Protein AF-A0A8T4RKT3-F1 (afdb_monomer)

Foldseek 3Di:
DDDDPDDDPPDPPDFDWDQDPVPRDTHGLVVCVVVVLDWKAFDPVQKWWQQPVVRDTHAQADAPRAAAQDWGKMKGKMFHSLLKWKKKKAWPPDFPPFDGIDIHIDHHPDGTIDIDMDTRGHDHVSRLWDKFKAKAWPCVQFDPQFDGWDFDDTDPDDDKDKWKWFWAQPDQFKTFIFGGPQKAWDDQWGDDPRTIDRVPDRMDGLVVQQPIFMQRPNTTTGSRRHGDGNPDPRGIIMIITDIDGSVPDPPFKDKMKMKIAIFHAPPVRHRPPTDHGMDHSDHHRMDIGIHMHGHDRDPPLFAPQLVVCVVVLVLVSLLVSLCVLLVVLEQALSVLRSLLSNLVSLQVVCVVVVHSCPCLVVNVQSLCCQQVVAHPNDRGDHNDPVRCPDPSSVVSLQVSCVVCVVRPVPRVVVND

Structure (mmCIF, N/CA/C/O backbone):
data_AF-A0A8T4RKT3-F1
#
_entry.id   AF-A0A8T4RKT3-F1
#
loop_
_atom_site.group_PDB
_atom_site.id
_atom_site.type_symbol
_atom_site.label_atom_id
_atom_site.label_alt_id
_atom_site.label_comp_id
_atom_site.label_asym_id
_atom_site.label_entity_id
_atom_site.label_seq_id
_atom_site.pdbx_PDB_ins_code
_atom_site.Cartn_x
_atom_site.Cartn_y
_atom_site.Cartn_z
_atom_site.occupancy
_atom_site.B_iso_or_equiv
_atom_site.auth_seq_id
_atom_site.auth_comp_id
_atom_site.auth_asym_id
_atom_site.auth_atom_id
_atom_site.pdbx_PDB_model_num
ATOM 1 N N . VAL A 1 1 ? 14.939 47.708 -61.935 1.00 40.94 1 VAL A N 1
ATOM 2 C CA . VAL A 1 1 ? 15.406 46.832 -60.836 1.00 40.94 1 VAL A CA 1
ATOM 3 C C . VAL A 1 1 ? 14.719 45.488 -61.010 1.00 40.94 1 VAL A C 1
ATOM 5 O O . VAL A 1 1 ? 13.497 45.455 -61.030 1.00 40.94 1 VAL A O 1
ATOM 8 N N . TYR A 1 2 ? 15.494 44.439 -61.291 1.00 33.19 2 TYR A N 1
ATOM 9 C CA . TYR A 1 2 ? 15.020 43.066 -61.501 1.00 33.19 2 TYR A CA 1
ATOM 10 C C . TYR A 1 2 ? 14.855 42.381 -60.137 1.00 33.19 2 TYR A C 1
ATOM 12 O O . TYR A 1 2 ? 15.809 42.359 -59.365 1.00 33.19 2 TYR A O 1
ATOM 20 N N . TYR A 1 3 ? 13.685 41.807 -59.856 1.00 39.16 3 TYR A N 1
ATOM 21 C CA . TYR A 1 3 ? 13.462 40.946 -58.692 1.00 39.16 3 TYR A CA 1
ATOM 22 C C . TYR A 1 3 ? 13.310 39.505 -59.182 1.00 39.16 3 TYR A C 1
ATOM 24 O O . TYR A 1 3 ? 12.229 39.094 -59.593 1.00 39.16 3 TYR A O 1
ATOM 32 N N . PHE A 1 4 ? 14.405 38.745 -59.183 1.00 39.31 4 PHE A N 1
ATOM 33 C CA . PHE A 1 4 ? 14.316 37.285 -59.208 1.00 39.31 4 PHE A CA 1
ATOM 34 C C . PHE A 1 4 ? 14.128 36.794 -57.765 1.00 39.31 4 PHE A C 1
ATOM 36 O O . PHE A 1 4 ? 14.814 37.302 -56.874 1.00 39.31 4 PHE A O 1
ATOM 43 N N . PRO A 1 5 ? 13.239 35.821 -57.501 1.00 44.34 5 PRO A N 1
ATOM 44 C CA . PRO A 1 5 ? 13.192 35.176 -56.197 1.00 44.34 5 PRO A CA 1
ATOM 45 C C . PRO A 1 5 ? 14.507 34.420 -55.979 1.00 44.34 5 PRO A C 1
ATOM 47 O O . PRO A 1 5 ? 14.931 33.644 -56.839 1.00 44.34 5 PRO A O 1
ATOM 50 N N . LEU A 1 6 ? 15.164 34.669 -54.844 1.00 40.53 6 LEU A N 1
ATOM 51 C CA . LEU A 1 6 ? 16.332 33.907 -54.411 1.00 40.53 6 LEU A CA 1
ATOM 52 C C . LEU A 1 6 ? 15.910 32.438 -54.282 1.00 40.53 6 LEU A C 1
ATOM 54 O O . LEU A 1 6 ? 15.150 32.085 -53.383 1.00 40.53 6 LEU A O 1
ATOM 58 N N . LYS A 1 7 ? 16.355 31.590 -55.213 1.00 43.72 7 LYS A N 1
ATOM 59 C CA . LYS A 1 7 ? 16.267 30.140 -55.042 1.00 43.72 7 LYS A CA 1
ATOM 60 C C . LYS A 1 7 ? 17.325 29.738 -54.028 1.00 43.72 7 LYS A C 1
ATOM 62 O O . LYS A 1 7 ? 18.511 29.963 -54.262 1.00 43.72 7 LYS A O 1
ATOM 67 N N . ASP A 1 8 ? 16.872 29.165 -52.923 1.00 41.34 8 ASP A N 1
ATOM 68 C CA . ASP A 1 8 ? 17.735 28.505 -51.958 1.00 41.34 8 ASP A CA 1
ATOM 69 C C . ASP A 1 8 ? 18.505 27.373 -52.665 1.00 41.34 8 ASP A C 1
ATOM 71 O O . ASP A 1 8 ? 17.912 26.533 -53.345 1.00 41.34 8 ASP A O 1
ATOM 75 N N . VAL A 1 9 ? 19.834 27.432 -52.583 1.00 45.28 9 VAL A N 1
ATOM 76 C CA . VAL A 1 9 ? 20.792 26.489 -53.192 1.00 45.28 9 VAL A CA 1
ATOM 77 C C . VAL A 1 9 ? 21.488 25.638 -52.132 1.00 45.28 9 VAL A C 1
ATOM 79 O O . VAL A 1 9 ? 22.489 24.980 -52.424 1.00 45.28 9 VAL A O 1
ATOM 82 N N . SER A 1 10 ? 20.992 25.652 -50.892 1.00 47.28 10 SER A N 1
ATOM 83 C CA . SER A 1 10 ? 21.482 24.724 -49.883 1.00 47.28 10 SER A CA 1
ATOM 84 C C . SER A 1 10 ? 21.190 23.274 -50.322 1.00 47.28 10 SER A C 1
ATOM 86 O O . SER A 1 10 ? 20.138 23.004 -50.912 1.00 47.28 10 SER A O 1
ATOM 88 N N . PRO A 1 11 ? 22.138 22.333 -50.128 1.00 42.66 11 PRO A N 1
ATOM 89 C CA . PRO A 1 11 ? 21.916 20.930 -50.468 1.00 42.66 11 PRO A CA 1
ATOM 90 C C . PRO A 1 11 ? 20.641 20.437 -49.773 1.00 42.66 11 PRO A C 1
ATOM 92 O O . PRO A 1 11 ? 20.422 20.830 -48.624 1.00 42.66 11 PRO A O 1
ATOM 95 N N . PRO A 1 12 ? 19.806 19.586 -50.404 1.00 50.22 12 PRO A N 1
ATOM 96 C CA . PRO A 1 12 ? 18.683 18.984 -49.699 1.00 50.22 12 PRO A CA 1
ATOM 97 C C . PRO A 1 12 ? 19.251 18.254 -48.485 1.00 50.22 12 PRO A C 1
ATOM 99 O O . PRO A 1 12 ? 20.020 17.305 -48.638 1.00 50.22 12 PRO A O 1
ATOM 102 N N . ALA A 1 13 ? 18.938 18.750 -47.290 1.00 48.91 13 ALA A N 1
ATOM 103 C CA . ALA A 1 13 ? 19.366 18.118 -46.059 1.00 48.91 13 ALA A CA 1
ATOM 104 C C . ALA A 1 13 ? 18.814 16.687 -46.062 1.00 48.91 13 ALA A C 1
ATOM 106 O O . ALA A 1 13 ? 17.600 16.468 -46.083 1.00 48.91 13 ALA A O 1
ATOM 107 N N . GLN A 1 14 ? 19.716 15.713 -46.153 1.00 47.16 14 GLN A N 1
ATOM 108 C CA . GLN A 1 14 ? 19.375 14.307 -46.021 1.00 47.16 14 GLN A CA 1
ATOM 109 C C . GLN A 1 14 ? 19.243 14.043 -44.530 1.00 47.16 14 GLN A C 1
ATOM 111 O O . GLN A 1 14 ? 20.247 13.940 -43.838 1.00 47.16 14 GLN A O 1
ATOM 116 N N . PHE A 1 15 ? 18.005 14.015 -44.046 1.00 52.91 15 PHE A N 1
ATOM 117 C CA . PHE A 1 15 ? 17.720 13.645 -42.669 1.00 52.91 15 PHE A CA 1
ATOM 118 C C . PHE A 1 15 ? 17.511 12.136 -42.597 1.00 52.91 15 PHE A C 1
ATOM 120 O O . PHE A 1 15 ? 16.614 11.602 -43.260 1.00 52.91 15 PHE A O 1
ATOM 127 N N . GLU A 1 16 ? 18.319 11.438 -41.803 1.00 53.03 16 GLU A N 1
ATOM 128 C CA . GLU A 1 16 ? 18.122 10.006 -41.578 1.00 53.03 16 GLU A CA 1
ATOM 129 C C . GLU A 1 16 ? 17.028 9.793 -40.526 1.00 53.03 16 GLU A C 1
ATOM 131 O O . GLU A 1 16 ? 17.228 9.946 -39.321 1.00 53.03 16 GLU A O 1
ATOM 136 N N . CYS A 1 17 ? 15.832 9.432 -40.992 1.00 57.06 17 CYS A N 1
ATOM 137 C CA . CYS A 1 17 ? 14.732 9.023 -40.129 1.00 57.06 17 CYS A CA 1
ATOM 138 C C . CYS A 1 17 ? 14.666 7.497 -40.048 1.00 57.06 17 CYS A C 1
ATOM 140 O O . CYS A 1 17 ? 14.587 6.812 -41.069 1.00 57.06 17 CYS A O 1
ATOM 142 N N . LYS A 1 18 ? 14.644 6.960 -38.829 1.00 60.53 18 LYS A N 1
ATOM 143 C CA . LYS A 1 18 ? 14.485 5.528 -38.567 1.00 60.53 18 LYS A CA 1
ATOM 144 C C . LYS A 1 18 ? 13.020 5.242 -38.244 1.00 60.53 18 LYS A C 1
ATOM 146 O O . LYS A 1 18 ? 12.415 5.926 -37.420 1.00 60.53 18 LYS A O 1
ATOM 151 N N . ALA A 1 19 ? 12.445 4.233 -38.888 1.00 48.22 19 ALA A N 1
ATOM 152 C CA . ALA A 1 19 ? 11.144 3.705 -38.498 1.00 48.22 19 ALA A CA 1
ATOM 153 C C . ALA A 1 19 ? 11.337 2.733 -37.327 1.00 48.22 19 ALA A C 1
ATOM 155 O O . ALA A 1 19 ? 12.047 1.735 -37.458 1.00 48.22 19 ALA A O 1
ATOM 156 N N . ASP A 1 20 ? 10.708 3.018 -36.190 1.00 52.19 20 ASP A N 1
ATOM 157 C CA . ASP A 1 20 ? 10.585 2.057 -35.101 1.00 52.19 20 ASP A CA 1
ATOM 158 C C . ASP A 1 20 ? 9.525 1.015 -35.483 1.00 52.19 20 ASP A C 1
ATOM 160 O O . ASP A 1 20 ? 8.325 1.297 -35.516 1.00 52.19 20 ASP A O 1
ATOM 164 N N . LEU A 1 21 ? 9.985 -0.198 -35.793 1.00 43.00 21 LEU A N 1
ATOM 165 C CA . LEU A 1 21 ? 9.136 -1.311 -36.221 1.00 43.00 21 LEU A CA 1
ATOM 166 C C . LEU A 1 21 ? 8.210 -1.832 -35.111 1.00 43.00 21 LEU A C 1
ATOM 168 O O . LEU A 1 21 ? 7.227 -2.497 -35.428 1.00 43.00 21 LEU A O 1
ATOM 172 N N . ALA A 1 22 ? 8.486 -1.541 -33.835 1.00 42.16 22 ALA A N 1
ATOM 173 C CA . ALA A 1 22 ? 7.656 -1.990 -32.718 1.00 42.16 22 ALA A CA 1
ATOM 174 C C . ALA A 1 22 ? 6.492 -1.028 -32.426 1.00 42.16 22 ALA A C 1
ATOM 176 O O . ALA A 1 22 ? 5.399 -1.474 -32.084 1.00 42.16 22 ALA A O 1
ATOM 177 N N . SER A 1 23 ? 6.706 0.284 -32.577 1.00 50.41 23 SER A N 1
ATOM 178 C CA . SER A 1 23 ? 5.690 1.312 -32.289 1.00 50.41 23 SER A CA 1
ATOM 179 C C . SER A 1 23 ? 5.044 1.936 -33.533 1.00 50.41 23 SER A C 1
ATOM 181 O O . SER A 1 23 ? 4.051 2.655 -33.414 1.00 50.41 23 SER A O 1
ATOM 183 N N . GLY A 1 24 ? 5.600 1.692 -34.726 1.00 46.00 24 GLY A N 1
ATOM 184 C CA . GLY A 1 24 ? 5.149 2.280 -35.991 1.00 46.00 24 GLY A CA 1
ATOM 185 C C . GLY A 1 24 ? 5.493 3.766 -36.154 1.00 46.00 24 GLY A C 1
ATOM 186 O O . GLY A 1 24 ? 4.983 4.417 -37.067 1.00 46.00 24 GLY A O 1
ATOM 187 N N . ARG A 1 25 ? 6.328 4.332 -35.273 1.00 50.41 25 ARG A N 1
ATOM 188 C CA . ARG A 1 25 ? 6.686 5.758 -35.286 1.00 50.41 25 ARG A CA 1
ATOM 189 C C . ARG A 1 25 ? 7.955 6.014 -36.098 1.00 50.41 25 ARG A C 1
ATOM 191 O O . ARG A 1 25 ? 8.921 5.261 -36.022 1.00 50.41 25 ARG A O 1
ATOM 198 N N . TYR A 1 26 ? 7.968 7.123 -36.835 1.00 52.59 26 TYR A N 1
ATOM 199 C CA . TYR A 1 26 ? 9.170 7.638 -37.491 1.00 52.59 26 TYR A CA 1
ATOM 200 C C . TYR A 1 26 ? 9.939 8.543 -36.526 1.00 52.59 26 TYR A C 1
ATOM 202 O O . TYR A 1 26 ? 9.437 9.586 -36.108 1.00 52.59 26 TYR A O 1
ATOM 210 N N . LEU A 1 27 ? 11.157 8.139 -36.175 1.00 57.91 27 LEU A N 1
ATOM 211 C CA . LEU A 1 27 ? 12.087 8.905 -35.354 1.00 57.91 27 LEU A CA 1
ATOM 212 C C . LEU A 1 27 ? 13.100 9.590 -36.271 1.00 57.91 27 LEU A C 1
ATOM 214 O O . LEU A 1 27 ? 13.859 8.921 -36.967 1.00 57.91 27 LEU A O 1
ATOM 218 N N . CYS A 1 28 ? 13.120 10.921 -36.255 1.00 61.81 28 CYS A N 1
ATOM 219 C CA . CYS A 1 28 ? 14.102 11.742 -36.964 1.00 61.81 28 CYS A CA 1
ATOM 220 C C . CYS A 1 28 ? 14.945 12.504 -35.923 1.00 61.81 28 CYS A C 1
ATOM 222 O O . CYS A 1 28 ? 14.539 13.592 -35.487 1.00 61.81 28 CYS A O 1
ATOM 224 N N . PRO A 1 29 ? 16.078 11.944 -35.464 1.00 57.44 29 PRO A N 1
ATOM 225 C CA . PRO A 1 29 ? 16.866 12.517 -34.367 1.00 57.44 29 PRO A CA 1
ATOM 226 C C . PRO A 1 29 ? 17.376 13.937 -34.665 1.00 57.44 29 PRO A C 1
ATOM 228 O O . PRO A 1 29 ? 17.363 14.805 -33.792 1.00 57.44 29 PRO A O 1
ATOM 231 N N . GLU A 1 30 ? 17.741 14.204 -35.919 1.00 55.28 30 GLU A 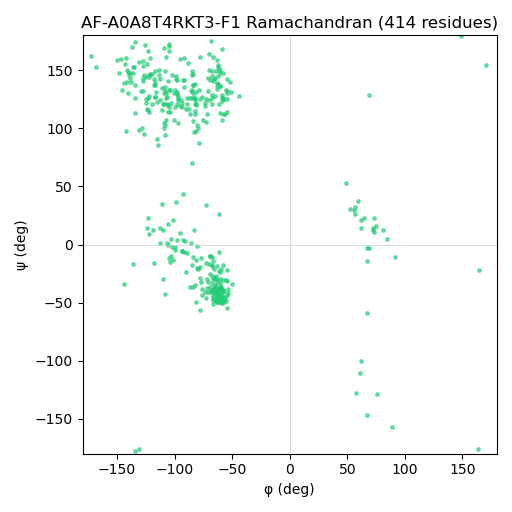N 1
ATOM 232 C CA . GLU A 1 30 ? 18.306 15.483 -36.373 1.00 55.28 30 GLU A CA 1
ATOM 233 C C . GLU A 1 30 ? 17.264 16.613 -36.382 1.00 55.28 30 GLU A C 1
ATOM 235 O O . GLU A 1 30 ? 17.534 17.716 -35.904 1.00 55.28 30 GLU A O 1
ATOM 240 N N . LEU A 1 31 ? 16.030 16.322 -36.813 1.00 55.12 31 LEU A N 1
ATOM 241 C CA . LEU A 1 31 ? 14.903 17.261 -36.727 1.00 55.12 31 LEU A CA 1
ATOM 242 C C . LEU A 1 31 ? 14.494 17.517 -35.269 1.00 55.12 31 LEU A C 1
ATOM 244 O O . LEU A 1 31 ? 14.218 18.650 -34.879 1.00 55.12 31 LEU A O 1
ATOM 248 N N . SER A 1 32 ? 14.515 16.478 -34.435 1.00 53.00 32 SER A N 1
ATOM 249 C CA . SER A 1 32 ? 14.152 16.584 -33.017 1.00 53.00 32 SER A CA 1
ATOM 250 C C . SER A 1 32 ? 15.135 17.470 -32.236 1.00 53.00 32 SER A C 1
ATOM 252 O O . SER A 1 32 ? 14.723 18.225 -31.353 1.00 53.00 32 SER A O 1
ATOM 254 N N . GLY A 1 33 ? 16.422 17.436 -32.607 1.00 50.19 33 GLY A N 1
ATOM 255 C CA . GLY A 1 33 ? 17.466 18.302 -32.057 1.00 50.19 33 GLY A CA 1
ATOM 256 C C . GLY A 1 33 ? 17.369 19.772 -32.485 1.00 50.19 33 GLY A C 1
ATOM 257 O O . GLY A 1 33 ? 17.698 20.643 -31.685 1.00 50.19 33 GLY A O 1
ATOM 258 N N . MET A 1 34 ? 16.886 20.067 -33.700 1.00 50.25 34 MET A N 1
ATOM 259 C CA . MET A 1 34 ? 16.747 21.447 -34.199 1.00 50.25 34 MET A CA 1
ATOM 260 C C . MET A 1 34 ? 15.526 22.189 -33.634 1.00 50.25 34 MET A C 1
ATOM 262 O O . MET A 1 34 ? 15.571 23.409 -33.497 1.00 50.25 34 MET A O 1
ATOM 266 N N . PHE A 1 35 ? 14.451 21.475 -33.280 1.00 52.00 35 PHE A N 1
ATOM 267 C CA . PHE A 1 35 ? 13.209 22.077 -32.772 1.00 52.00 35 PHE A CA 1
ATOM 268 C C . PHE A 1 35 ? 12.981 21.890 -31.260 1.00 52.00 35 PHE A C 1
ATOM 270 O O . PHE A 1 35 ? 11.968 22.342 -30.735 1.00 52.00 35 PHE A O 1
ATOM 277 N N . GLY A 1 36 ? 13.902 21.236 -30.543 1.00 46.72 36 GLY A N 1
ATOM 278 C CA . GLY A 1 36 ? 13.794 21.023 -29.092 1.00 46.72 36 GLY A CA 1
ATOM 279 C C . GLY A 1 36 ? 12.733 19.996 -28.666 1.00 46.72 36 GLY A C 1
ATOM 280 O O . GLY A 1 36 ? 12.388 19.934 -27.490 1.00 46.72 36 GLY A O 1
ATOM 281 N N . PHE A 1 37 ? 12.224 19.188 -29.603 1.00 47.75 37 PHE A N 1
ATOM 282 C CA . PHE A 1 37 ? 11.205 18.154 -29.361 1.00 47.75 37 PHE A CA 1
ATOM 283 C C . PHE A 1 37 ? 11.791 16.750 -29.120 1.00 47.75 37 PHE A C 1
ATOM 285 O O . PHE A 1 37 ? 11.048 15.772 -29.078 1.00 47.75 37 PHE A O 1
ATOM 292 N N . GLY A 1 38 ? 13.109 16.637 -28.943 1.00 55.62 38 GLY A N 1
ATOM 293 C CA . GLY A 1 38 ? 13.807 15.390 -28.624 1.00 55.62 38 GLY A CA 1
ATOM 294 C C . GLY A 1 38 ? 14.576 15.479 -27.313 1.00 55.62 38 GLY A C 1
ATOM 295 O O . GLY A 1 38 ? 15.102 16.533 -26.963 1.00 55.62 38 GLY A O 1
ATOM 296 N N . GLY A 1 39 ? 14.650 14.360 -26.601 1.00 71.56 39 GLY A N 1
ATOM 297 C CA . GLY A 1 39 ? 15.420 14.228 -25.370 1.00 71.56 39 GLY A CA 1
ATOM 298 C C . GLY A 1 39 ? 15.109 12.908 -24.684 1.00 71.56 39 GLY A C 1
ATOM 299 O O . GLY A 1 39 ? 14.037 12.340 -24.894 1.00 71.56 39 GLY A O 1
ATOM 300 N N . ALA A 1 40 ? 16.047 12.409 -23.886 1.00 85.00 40 ALA A N 1
ATOM 301 C CA . ALA A 1 40 ? 15.806 11.210 -23.100 1.00 85.00 40 ALA A CA 1
ATOM 302 C C . ALA A 1 40 ? 14.750 11.467 -22.013 1.00 85.00 40 ALA A C 1
ATOM 304 O O . ALA A 1 40 ? 14.696 12.550 -21.425 1.00 85.00 40 ALA A O 1
ATOM 305 N N . TYR A 1 41 ? 13.919 10.474 -21.712 1.00 88.75 41 TYR A N 1
ATOM 306 C CA . TYR A 1 41 ? 12.893 10.597 -20.677 1.00 88.75 41 TYR A CA 1
ATOM 307 C C . TYR A 1 41 ? 12.583 9.267 -20.000 1.00 88.75 41 TYR A C 1
ATOM 309 O O . TYR A 1 41 ? 12.821 8.199 -20.556 1.00 88.75 41 TYR A O 1
ATOM 317 N N . LEU A 1 42 ? 12.023 9.334 -18.793 1.00 90.12 42 LEU A N 1
ATOM 318 C CA . LEU A 1 42 ? 11.409 8.193 -18.128 1.00 90.12 42 LEU A CA 1
ATOM 319 C C . LEU A 1 42 ? 10.028 7.951 -18.737 1.00 90.12 42 LEU A C 1
ATOM 321 O O . LEU A 1 42 ? 9.187 8.859 -18.778 1.00 90.12 42 LEU A O 1
ATOM 325 N N . GLU A 1 43 ? 9.801 6.729 -19.200 1.00 86.19 43 GLU A N 1
ATOM 326 C CA . GLU A 1 43 ? 8.579 6.302 -19.880 1.00 86.19 43 GLU A CA 1
ATOM 327 C C . GLU A 1 43 ? 7.730 5.425 -18.958 1.00 86.19 43 GLU A C 1
ATOM 329 O O . GLU A 1 43 ? 8.276 4.604 -18.230 1.00 86.19 43 GLU A O 1
ATOM 334 N N . SER A 1 44 ? 6.401 5.581 -18.980 1.00 77.75 44 SER A N 1
ATOM 335 C CA . SER A 1 44 ? 5.479 4.733 -18.205 1.00 77.75 44 SER A CA 1
ATOM 336 C C . SER A 1 44 ? 5.702 3.246 -18.539 1.00 77.75 44 SER A C 1
ATOM 338 O O . SER A 1 44 ? 5.782 2.922 -19.724 1.00 77.75 44 SER A O 1
ATOM 340 N N . PRO A 1 45 ? 5.798 2.327 -17.555 1.00 85.62 45 PRO A N 1
ATOM 341 C CA . PRO A 1 45 ? 5.429 2.450 -16.133 1.00 85.62 45 PRO A CA 1
ATOM 342 C C . PRO A 1 45 ? 6.479 3.114 -15.217 1.00 85.62 45 PRO A C 1
ATOM 344 O O . PRO A 1 45 ? 6.346 3.074 -13.999 1.00 85.62 45 PRO A O 1
ATOM 347 N N . TYR A 1 46 ? 7.508 3.747 -15.780 1.00 89.75 46 TYR A N 1
ATOM 348 C CA . TYR A 1 46 ? 8.631 4.440 -15.135 1.00 89.75 46 TYR A CA 1
ATOM 349 C C . TYR A 1 46 ? 9.578 3.510 -14.382 1.00 89.75 46 TYR A C 1
ATOM 351 O O . TYR A 1 46 ? 10.761 3.444 -14.710 1.00 89.75 46 TYR A O 1
ATOM 359 N N . VAL A 1 47 ? 9.073 2.773 -13.393 1.00 91.44 47 VAL A N 1
ATOM 360 C CA . VAL A 1 47 ? 9.842 1.824 -12.587 1.00 91.44 47 VAL A CA 1
ATOM 361 C C . VAL A 1 47 ? 8.991 0.587 -12.322 1.00 91.44 47 VAL A C 1
ATOM 363 O O . VAL A 1 47 ? 7.855 0.683 -11.877 1.00 91.44 47 VAL A O 1
ATOM 366 N N . THR A 1 48 ? 9.559 -0.588 -12.570 1.00 87.75 48 THR A N 1
ATOM 367 C CA . THR A 1 48 ? 8.944 -1.886 -12.240 1.00 87.75 48 THR A CA 1
ATOM 368 C C . THR A 1 48 ? 9.872 -2.707 -11.365 1.00 87.75 48 THR A C 1
ATOM 370 O O . THR A 1 48 ? 11.089 -2.557 -11.452 1.00 87.75 48 THR A O 1
ATOM 373 N N . CYS A 1 49 ? 9.312 -3.626 -10.592 1.00 88.62 49 CYS A N 1
ATOM 374 C CA . CYS A 1 49 ? 10.038 -4.481 -9.665 1.00 88.62 49 CYS A CA 1
ATOM 375 C C . CYS A 1 49 ? 9.977 -5.946 -10.093 1.00 88.62 49 CYS A C 1
ATOM 377 O O . CYS A 1 49 ? 8.989 -6.388 -10.682 1.00 88.62 49 CYS A O 1
ATOM 379 N N . TRP A 1 50 ? 11.056 -6.686 -9.841 1.00 93.00 50 TRP A N 1
ATOM 380 C CA . TRP A 1 50 ? 11.137 -8.097 -10.203 1.00 93.00 50 TRP A CA 1
ATOM 381 C C . TRP A 1 50 ? 10.248 -8.935 -9.286 1.00 93.00 50 TRP A C 1
ATOM 383 O O . TRP A 1 50 ? 10.397 -8.907 -8.067 1.00 93.00 50 TRP A O 1
ATOM 393 N N . ASN A 1 51 ? 9.349 -9.710 -9.879 1.00 83.56 51 ASN A N 1
ATOM 394 C CA . ASN A 1 51 ? 8.554 -10.710 -9.191 1.00 83.56 51 ASN A CA 1
ATOM 395 C C . ASN A 1 51 ? 9.225 -12.073 -9.374 1.00 83.56 51 ASN A C 1
ATOM 397 O O . ASN A 1 51 ? 9.144 -12.678 -10.441 1.00 83.56 51 ASN A O 1
ATOM 401 N N . LYS A 1 52 ? 9.887 -12.563 -8.322 1.00 81.44 52 LYS A N 1
ATOM 402 C CA . LYS A 1 52 ? 10.585 -13.858 -8.344 1.00 81.44 52 LYS A CA 1
ATOM 403 C C . LYS A 1 52 ? 9.648 -15.059 -8.503 1.00 81.44 52 LYS A C 1
ATOM 405 O O . LYS A 1 52 ? 10.105 -16.119 -8.901 1.00 81.44 52 LYS A O 1
ATOM 410 N N . GLN A 1 53 ? 8.364 -14.914 -8.175 1.00 72.69 53 GLN A N 1
ATOM 411 C CA . GLN A 1 53 ? 7.377 -15.991 -8.241 1.00 72.69 53 GLN A CA 1
ATOM 412 C C . GLN A 1 53 ? 6.828 -16.187 -9.658 1.00 72.69 53 GLN A C 1
ATOM 414 O O . GLN A 1 53 ? 6.521 -17.309 -10.047 1.00 72.69 53 GLN A O 1
ATOM 419 N N . THR A 1 54 ? 6.673 -15.101 -10.418 1.00 67.75 54 THR A N 1
ATOM 420 C CA . THR A 1 54 ? 6.181 -15.144 -11.807 1.00 67.75 54 THR A CA 1
ATOM 421 C C . THR A 1 54 ? 7.286 -14.975 -12.842 1.00 67.75 54 THR A C 1
ATOM 423 O O . THR A 1 54 ? 7.019 -15.152 -14.024 1.00 67.75 54 THR A O 1
ATOM 426 N N . GLU A 1 55 ? 8.497 -14.618 -12.412 1.00 79.94 55 GLU A N 1
ATOM 427 C CA . GLU A 1 55 ? 9.628 -14.260 -13.278 1.00 79.94 55 GLU A CA 1
ATOM 428 C C . GLU A 1 55 ? 9.297 -13.108 -14.241 1.00 79.94 55 GLU A C 1
ATOM 430 O O . GLU A 1 55 ? 9.804 -13.016 -15.360 1.00 79.94 55 GLU A O 1
ATOM 435 N N . THR A 1 56 ? 8.429 -12.197 -13.795 1.00 78.81 56 THR A N 1
ATOM 436 C CA . THR A 1 56 ? 8.023 -11.016 -14.559 1.00 78.81 56 THR A CA 1
ATOM 437 C C . THR A 1 56 ? 8.292 -9.731 -13.789 1.00 78.81 56 THR A C 1
ATOM 439 O O . THR A 1 56 ? 8.582 -9.724 -12.594 1.00 78.81 56 THR A O 1
ATOM 442 N N . TRP A 1 57 ? 8.212 -8.608 -14.493 1.00 83.94 57 TRP A N 1
ATOM 443 C CA . TRP A 1 57 ? 8.321 -7.282 -13.899 1.00 83.94 57 TRP A CA 1
ATOM 444 C C . TRP A 1 57 ? 6.927 -6.719 -13.650 1.00 83.94 57 TRP A C 1
ATOM 446 O O . TRP A 1 57 ? 6.147 -6.596 -14.592 1.00 83.94 57 TRP A O 1
ATOM 456 N N . THR A 1 58 ? 6.640 -6.339 -12.409 1.00 79.38 58 THR A N 1
ATOM 457 C CA . THR A 1 58 ? 5.322 -5.851 -11.979 1.00 79.38 58 THR A CA 1
ATOM 458 C C . THR A 1 58 ? 5.439 -4.549 -11.180 1.00 79.38 58 THR A C 1
ATOM 460 O O . THR A 1 58 ? 6.528 -3.978 -11.054 1.00 79.38 58 THR A O 1
ATOM 463 N N . ASP A 1 59 ? 4.319 -4.055 -10.660 1.00 77.38 59 ASP A N 1
ATOM 464 C CA . ASP A 1 59 ? 4.266 -2.886 -9.790 1.00 77.38 59 ASP A CA 1
ATOM 465 C C . ASP A 1 59 ? 5.032 -3.121 -8.477 1.00 77.38 59 ASP A C 1
ATOM 467 O O . ASP A 1 59 ? 4.877 -4.150 -7.817 1.00 77.38 59 ASP A O 1
ATOM 471 N N . CYS A 1 60 ? 5.845 -2.145 -8.078 1.00 76.62 60 CYS A N 1
ATOM 472 C CA . CYS A 1 60 ? 6.730 -2.228 -6.915 1.00 76.62 60 CYS A CA 1
ATOM 473 C C . CYS A 1 60 ? 6.035 -2.248 -5.547 1.00 76.62 60 CYS A C 1
ATOM 475 O O . CYS A 1 60 ? 6.691 -2.497 -4.533 1.00 76.62 60 CYS A O 1
ATOM 477 N N . THR A 1 61 ? 4.731 -1.986 -5.500 1.00 75.31 61 THR A N 1
ATOM 478 C CA . THR A 1 61 ? 3.920 -2.067 -4.281 1.00 75.31 61 THR A CA 1
ATOM 479 C C . THR A 1 61 ? 3.245 -3.428 -4.110 1.00 75.31 61 THR A C 1
ATOM 481 O O . THR A 1 61 ? 2.671 -3.686 -3.048 1.00 75.31 61 THR A O 1
ATOM 484 N N . THR A 1 62 ? 3.358 -4.319 -5.108 1.00 71.75 62 THR A N 1
ATOM 485 C CA . THR A 1 62 ? 2.801 -5.676 -5.045 1.00 71.75 62 THR A CA 1
ATOM 486 C C . THR A 1 62 ? 3.321 -6.405 -3.794 1.00 71.75 62 THR A C 1
ATOM 488 O O . THR A 1 62 ? 4.529 -6.409 -3.535 1.00 71.75 62 THR A O 1
ATOM 491 N N . PRO A 1 63 ? 2.445 -7.030 -2.988 1.00 69.75 63 PRO A N 1
ATOM 492 C CA . PRO A 1 63 ? 2.868 -7.785 -1.814 1.00 69.75 63 PRO A CA 1
ATOM 493 C C . PRO A 1 63 ? 3.784 -8.966 -2.158 1.00 69.75 63 PRO A C 1
ATOM 495 O O . PRO A 1 63 ? 3.666 -9.584 -3.212 1.00 69.75 63 PRO A O 1
ATOM 498 N N . ASN A 1 64 ? 4.657 -9.325 -1.218 1.00 71.62 64 ASN A N 1
ATOM 499 C CA . ASN A 1 64 ? 5.557 -10.484 -1.260 1.00 71.62 64 ASN A CA 1
ATOM 500 C C . ASN A 1 64 ? 6.594 -10.491 -2.396 1.00 71.62 64 ASN A C 1
ATOM 502 O O . ASN A 1 64 ? 7.221 -11.529 -2.629 1.00 71.62 64 ASN A O 1
ATOM 506 N N . LEU A 1 65 ? 6.811 -9.355 -3.068 1.00 81.56 65 LEU A N 1
ATOM 507 C CA . LEU A 1 65 ? 7.918 -9.210 -4.017 1.00 81.56 65 LEU A CA 1
ATOM 508 C C . LEU A 1 65 ? 9.273 -9.302 -3.316 1.00 81.56 65 LEU A C 1
ATOM 510 O O . LEU A 1 65 ? 10.140 -10.053 -3.756 1.00 81.56 65 LEU A O 1
ATOM 514 N N . PHE A 1 66 ? 9.424 -8.560 -2.215 1.00 91.50 66 PHE A N 1
ATOM 515 C CA . PHE A 1 66 ? 10.677 -8.437 -1.475 1.00 91.50 66 PHE A CA 1
ATOM 516 C C . PHE A 1 66 ? 10.448 -8.735 0.005 1.00 91.50 66 PHE A C 1
ATOM 518 O O . PHE A 1 66 ? 9.945 -7.898 0.758 1.00 91.50 66 PHE A O 1
ATOM 525 N N . VAL A 1 67 ? 10.795 -9.950 0.413 1.00 84.94 67 VAL A N 1
ATOM 526 C CA . VAL A 1 67 ? 10.741 -10.438 1.794 1.00 84.94 67 VAL A CA 1
ATOM 527 C C . VAL A 1 67 ? 12.166 -10.553 2.342 1.00 84.94 67 VAL A C 1
ATOM 529 O O . VAL A 1 67 ? 13.108 -10.578 1.558 1.00 84.94 67 VAL A O 1
ATOM 532 N N . ALA A 1 68 ? 12.357 -10.603 3.663 1.00 80.88 68 ALA A N 1
ATOM 533 C CA . ALA A 1 68 ? 13.674 -10.779 4.275 1.00 80.88 68 ALA A CA 1
ATOM 534 C C . ALA A 1 68 ? 14.506 -11.869 3.572 1.00 80.88 68 ALA A C 1
ATOM 536 O O . ALA A 1 68 ? 14.045 -12.994 3.371 1.00 80.88 68 ALA A O 1
ATOM 537 N N . GLY A 1 69 ? 15.731 -11.504 3.190 1.00 81.38 69 GLY A N 1
ATOM 538 C CA . GLY A 1 69 ? 16.648 -12.321 2.394 1.00 81.38 69 GLY A CA 1
ATOM 539 C C . GLY A 1 69 ? 16.554 -12.124 0.876 1.00 81.38 69 GLY A C 1
ATOM 540 O O . GLY A 1 69 ? 17.444 -12.587 0.167 1.00 81.38 69 GLY A O 1
ATOM 541 N N . ASP A 1 70 ? 15.539 -11.424 0.363 1.00 89.81 70 ASP A N 1
ATOM 542 C CA . ASP A 1 70 ? 15.377 -11.181 -1.073 1.00 89.81 70 ASP A CA 1
ATOM 543 C C . ASP A 1 70 ? 16.177 -9.980 -1.570 1.00 89.81 70 ASP A C 1
ATOM 545 O O . ASP A 1 70 ? 16.296 -8.958 -0.896 1.00 89.81 70 ASP A O 1
ATOM 549 N N . GLU A 1 71 ? 16.651 -10.064 -2.811 1.00 92.94 71 GLU A N 1
ATOM 550 C CA . GLU A 1 71 ? 17.224 -8.923 -3.519 1.00 92.94 71 GLU A CA 1
ATOM 551 C C . GLU A 1 71 ? 16.131 -7.976 -4.028 1.00 92.94 71 GLU A C 1
ATOM 553 O O . GLU A 1 71 ? 15.239 -8.366 -4.786 1.00 92.94 71 GLU A O 1
ATOM 558 N N . ILE A 1 72 ? 16.249 -6.694 -3.685 1.00 94.19 72 ILE A N 1
ATOM 559 C CA . ILE A 1 72 ? 15.365 -5.640 -4.183 1.00 94.19 72 ILE A CA 1
ATOM 560 C C . ILE A 1 72 ? 15.803 -5.268 -5.602 1.00 94.19 72 ILE A C 1
ATOM 562 O O . ILE A 1 72 ? 16.624 -4.369 -5.807 1.00 94.19 72 ILE A O 1
ATOM 566 N N . ARG A 1 73 ? 15.276 -5.993 -6.591 1.00 95.94 73 ARG A N 1
ATOM 567 C CA . ARG A 1 73 ? 15.572 -5.795 -8.015 1.00 95.94 73 ARG A CA 1
ATOM 568 C C . ARG A 1 73 ? 14.540 -4.897 -8.680 1.00 95.94 73 ARG A C 1
ATOM 570 O O . ARG A 1 73 ? 13.346 -5.199 -8.705 1.00 95.94 73 ARG A O 1
ATOM 577 N N . VAL A 1 74 ? 15.021 -3.824 -9.288 1.00 95.50 74 VAL A N 1
ATOM 578 C CA . VAL A 1 74 ? 14.202 -2.781 -9.909 1.00 95.50 74 VAL A CA 1
ATOM 579 C C . VAL A 1 74 ? 14.650 -2.530 -11.342 1.00 95.50 74 VAL A C 1
ATOM 581 O O . VAL A 1 74 ? 15.797 -2.787 -11.709 1.00 95.50 74 VAL A O 1
ATOM 584 N N . ARG A 1 75 ? 13.725 -2.047 -12.168 1.00 95.25 75 ARG A N 1
ATOM 585 C CA . ARG A 1 75 ? 13.944 -1.732 -13.578 1.00 95.25 75 ARG A CA 1
ATOM 586 C C . ARG A 1 75 ? 13.339 -0.379 -13.902 1.00 95.25 75 ARG A C 1
ATOM 588 O O . ARG A 1 75 ? 12.115 -0.250 -13.893 1.00 95.25 75 ARG A O 1
ATOM 595 N N . ALA A 1 76 ? 14.192 0.588 -14.215 1.00 95.12 76 ALA A N 1
ATOM 596 C CA . ALA A 1 76 ? 13.794 1.889 -14.734 1.00 95.12 76 ALA A CA 1
ATOM 597 C C . ALA A 1 76 ? 13.586 1.817 -16.255 1.00 95.12 76 ALA A C 1
ATOM 599 O O . ALA A 1 76 ? 14.383 1.202 -16.971 1.00 95.12 76 ALA A O 1
ATOM 600 N N . HIS A 1 77 ? 12.515 2.447 -16.734 1.00 91.94 77 HIS A N 1
ATOM 601 C CA . HIS A 1 77 ? 12.098 2.486 -18.136 1.00 91.94 77 HIS A CA 1
ATOM 602 C C . HIS A 1 77 ? 12.455 3.843 -18.725 1.00 91.94 77 HIS A C 1
ATOM 604 O O . HIS A 1 77 ? 11.937 4.873 -18.290 1.00 91.94 77 HIS A O 1
ATOM 610 N N . ILE A 1 78 ? 13.384 3.848 -19.675 1.00 91.69 78 ILE A N 1
ATOM 611 C CA . ILE A 1 78 ? 14.001 5.059 -20.208 1.00 91.69 78 ILE A CA 1
ATOM 612 C C . ILE A 1 78 ? 13.861 5.021 -21.720 1.00 91.69 78 ILE A C 1
ATOM 614 O O . ILE A 1 78 ? 14.212 4.023 -22.331 1.00 91.69 78 ILE A O 1
ATOM 618 N N . ASN A 1 79 ? 13.416 6.102 -22.338 1.00 87.38 79 ASN A N 1
ATOM 619 C CA . ASN A 1 79 ? 13.590 6.291 -23.769 1.00 87.38 79 ASN A CA 1
ATOM 620 C C . ASN A 1 79 ? 14.855 7.128 -23.984 1.00 87.38 79 ASN A C 1
ATOM 622 O O . ASN A 1 79 ? 14.955 8.227 -23.439 1.00 87.38 79 ASN A O 1
ATOM 626 N N . ASN A 1 80 ? 15.845 6.584 -24.691 1.00 85.12 80 ASN A N 1
ATOM 627 C CA . ASN A 1 80 ? 17.163 7.194 -24.855 1.00 85.12 80 ASN A CA 1
ATOM 628 C C . ASN A 1 80 ? 17.287 7.929 -26.200 1.00 85.12 80 ASN A C 1
ATOM 630 O O . ASN A 1 80 ? 16.813 7.455 -27.233 1.00 85.12 80 ASN A O 1
ATOM 634 N N . ASP A 1 81 ? 17.977 9.071 -26.187 1.00 80.62 81 ASP A N 1
ATOM 635 C CA . ASP A 1 81 ? 18.128 9.998 -27.319 1.00 80.62 81 ASP A CA 1
ATOM 636 C C . ASP A 1 81 ? 19.479 9.866 -28.046 1.00 80.62 81 ASP A C 1
ATOM 638 O O . ASP A 1 81 ? 19.919 10.804 -28.704 1.00 80.62 81 ASP A O 1
ATOM 642 N N . GLU A 1 82 ? 20.152 8.719 -27.898 1.00 77.38 82 GLU A N 1
ATOM 643 C CA . GLU A 1 82 ? 21.485 8.395 -28.440 1.00 77.38 82 GLU A CA 1
ATOM 644 C C . GLU A 1 82 ? 22.660 9.195 -27.838 1.00 77.38 82 GLU A C 1
ATOM 646 O O . GLU A 1 82 ? 23.804 8.759 -27.970 1.00 77.38 82 GLU A O 1
ATOM 651 N N . LYS A 1 83 ? 22.415 10.296 -27.112 1.00 80.31 83 LYS A N 1
ATOM 652 C CA . LYS A 1 83 ? 23.457 11.247 -26.670 1.00 80.31 83 LYS A CA 1
ATOM 653 C C . LYS A 1 83 ? 24.168 10.886 -25.367 1.00 80.31 83 LYS A C 1
ATOM 655 O O . LYS A 1 83 ? 25.026 11.644 -24.926 1.00 80.31 83 LYS A O 1
ATOM 660 N N . GLY A 1 84 ? 23.827 9.749 -24.762 1.00 82.12 84 GLY A N 1
ATOM 661 C CA . GLY A 1 84 ? 24.372 9.322 -23.477 1.00 82.12 84 GLY A CA 1
ATOM 662 C C . GLY A 1 84 ? 23.889 10.219 -22.336 1.00 82.12 84 GLY A C 1
ATOM 663 O O . GLY A 1 84 ? 23.994 11.441 -22.372 1.00 82.12 84 GLY A O 1
ATOM 664 N N . LYS A 1 85 ? 23.359 9.615 -21.279 1.00 90.69 85 LYS A N 1
ATOM 665 C CA . LYS A 1 85 ? 22.770 10.340 -20.143 1.00 90.69 85 LYS A CA 1
ATOM 666 C C . LYS A 1 85 ? 23.244 9.751 -18.830 1.00 90.69 85 LYS A C 1
ATOM 668 O O . LYS A 1 85 ? 23.908 8.717 -18.815 1.00 90.69 85 LYS A O 1
ATOM 673 N N . CYS A 1 86 ? 22.882 10.394 -17.735 1.00 93.19 86 CYS A N 1
ATOM 674 C CA . CYS A 1 86 ? 23.127 9.893 -16.397 1.00 93.19 86 CYS A CA 1
ATOM 675 C C . CYS A 1 86 ? 21.793 9.647 -15.696 1.00 93.19 86 CYS A C 1
ATOM 677 O O . CYS A 1 86 ? 20.872 10.451 -15.797 1.00 93.19 86 CYS A O 1
ATOM 679 N N . LEU A 1 87 ? 21.679 8.529 -14.989 1.00 94.06 87 LEU A N 1
ATOM 680 C CA . LEU A 1 87 ? 20.530 8.199 -14.158 1.00 94.06 87 LEU A CA 1
ATOM 681 C C . LEU A 1 87 ? 20.946 8.335 -12.699 1.00 94.06 87 LEU A C 1
ATOM 683 O O . LEU A 1 87 ? 21.698 7.505 -12.187 1.00 94.06 87 LEU A O 1
ATOM 687 N N . LYS A 1 88 ? 20.469 9.385 -12.040 1.00 94.12 88 LYS A N 1
ATOM 688 C CA . LYS A 1 88 ? 20.630 9.578 -10.605 1.00 94.12 88 LYS A CA 1
ATOM 689 C C . LYS A 1 88 ? 19.502 8.865 -9.870 1.00 94.12 88 LYS A C 1
ATOM 691 O O . LYS A 1 88 ? 18.328 9.102 -10.140 1.00 94.12 88 LYS A O 1
ATOM 696 N N . ARG A 1 89 ? 19.875 8.006 -8.930 1.00 93.19 89 ARG A N 1
ATOM 697 C CA . ARG A 1 89 ? 18.988 7.324 -7.996 1.00 93.19 89 ARG A CA 1
ATOM 698 C C . ARG A 1 89 ? 19.169 7.925 -6.610 1.00 93.19 89 ARG A C 1
ATOM 700 O O . ARG A 1 89 ? 20.297 7.993 -6.129 1.00 93.19 89 ARG A O 1
ATOM 707 N N . THR A 1 90 ? 18.071 8.276 -5.950 1.00 90.19 90 THR A N 1
ATOM 708 C CA . THR A 1 90 ? 18.065 8.743 -4.558 1.00 90.19 90 THR A CA 1
ATOM 709 C C . THR A 1 90 ? 17.040 7.965 -3.739 1.00 90.19 90 THR A C 1
ATOM 711 O O . THR A 1 90 ? 15.897 7.823 -4.170 1.00 90.19 90 THR A O 1
ATOM 714 N N . VAL A 1 91 ? 17.427 7.472 -2.563 1.00 83.75 91 VAL A N 1
ATOM 715 C CA . VAL A 1 91 ? 16.561 6.686 -1.668 1.00 83.75 91 VAL A CA 1
ATOM 716 C C . VAL A 1 91 ? 16.164 7.525 -0.459 1.00 83.75 91 VAL A C 1
ATOM 718 O O . VAL A 1 91 ? 17.027 8.080 0.216 1.00 83.75 91 VAL A O 1
ATOM 721 N N . GLN A 1 92 ? 14.858 7.640 -0.201 1.00 73.31 92 GLN A N 1
ATOM 722 C CA . GLN A 1 92 ? 14.313 8.432 0.903 1.00 73.31 92 GLN A CA 1
ATOM 723 C C . GLN A 1 92 ? 13.144 7.723 1.613 1.00 73.31 92 GLN A C 1
ATOM 725 O O . GLN A 1 92 ? 12.318 7.080 0.959 1.00 73.31 92 GLN A O 1
ATOM 730 N N . PRO A 1 93 ? 13.030 7.850 2.950 1.00 65.38 93 PRO A N 1
ATOM 731 C CA . PRO A 1 93 ? 14.096 8.279 3.871 1.00 65.38 93 PRO A CA 1
ATOM 732 C C . PRO A 1 93 ? 15.314 7.332 3.792 1.00 65.38 93 PRO A C 1
ATOM 734 O O . PRO A 1 93 ? 15.181 6.261 3.196 1.00 65.38 93 PRO A O 1
ATOM 737 N N . PRO A 1 94 ? 16.482 7.682 4.366 1.00 68.19 94 PRO A N 1
ATOM 738 C CA . PRO A 1 94 ? 17.623 6.773 4.415 1.00 68.19 94 PRO A CA 1
ATOM 739 C C . PRO A 1 94 ? 17.219 5.402 4.966 1.00 68.19 94 PRO A C 1
ATOM 741 O O . PRO A 1 94 ? 16.531 5.290 5.988 1.00 68.19 94 PRO A O 1
ATOM 744 N N . VAL A 1 95 ? 17.619 4.352 4.255 1.00 75.12 95 VAL A N 1
ATOM 745 C CA . VAL A 1 95 ? 17.361 2.958 4.619 1.00 75.12 95 VAL A CA 1
ATOM 746 C C . VAL A 1 95 ? 18.710 2.313 4.877 1.00 75.12 95 VAL A C 1
ATOM 748 O O . VAL A 1 95 ? 19.625 2.462 4.070 1.00 75.12 95 VAL A O 1
ATOM 751 N N . ALA A 1 96 ? 18.839 1.605 5.999 1.00 70.81 96 ALA A N 1
ATOM 752 C CA . ALA A 1 96 ? 20.059 0.870 6.303 1.00 70.81 96 ALA A CA 1
ATOM 753 C C . ALA A 1 96 ? 20.446 -0.031 5.118 1.00 70.81 96 ALA A C 1
ATOM 755 O O . ALA A 1 96 ? 19.578 -0.627 4.488 1.00 70.81 96 ALA A O 1
ATOM 756 N N . GLU A 1 97 ? 21.743 -0.113 4.819 1.00 74.75 97 GLU A N 1
ATOM 757 C CA . GLU A 1 97 ? 22.314 -0.986 3.776 1.00 74.75 97 GLU A CA 1
ATOM 758 C C . GLU A 1 97 ? 21.945 -0.633 2.323 1.00 74.75 97 GLU A C 1
ATOM 760 O O . GLU A 1 97 ? 22.499 -1.226 1.399 1.00 74.75 97 GLU A O 1
ATOM 765 N N . ILE A 1 98 ? 21.097 0.375 2.094 1.00 82.44 98 ILE A N 1
ATOM 766 C CA . ILE A 1 98 ? 20.860 0.943 0.765 1.00 82.44 98 ILE A CA 1
ATOM 767 C C . ILE A 1 98 ? 21.580 2.288 0.683 1.00 82.44 98 ILE A C 1
ATOM 769 O O . ILE A 1 98 ? 21.272 3.218 1.423 1.00 82.44 98 ILE A O 1
ATOM 773 N N . GLY A 1 99 ? 22.537 2.407 -0.240 1.00 76.50 99 GLY A N 1
ATOM 774 C CA . GLY A 1 99 ? 23.220 3.678 -0.486 1.00 76.50 99 GLY A CA 1
ATOM 775 C C . GLY A 1 99 ? 22.231 4.777 -0.888 1.00 76.50 99 GLY A C 1
ATOM 776 O O . GLY A 1 99 ? 21.441 4.584 -1.819 1.00 76.50 99 GLY A O 1
ATOM 777 N N . GLU A 1 100 ? 22.299 5.921 -0.204 1.00 75.31 100 GLU A N 1
ATOM 778 C CA . GLU A 1 100 ? 21.359 7.042 -0.356 1.00 75.31 100 GLU A CA 1
ATOM 779 C C . GLU A 1 100 ? 21.315 7.591 -1.780 1.00 75.31 100 GLU A C 1
ATOM 781 O O . GLU A 1 100 ? 20.243 7.919 -2.284 1.00 75.31 100 GLU A O 1
ATOM 786 N N . GLU A 1 101 ? 22.470 7.664 -2.439 1.00 85.69 101 GLU A N 1
ATOM 787 C CA . GLU A 1 101 ? 22.607 8.225 -3.774 1.00 85.69 101 GLU A CA 1
ATOM 788 C C . GLU A 1 101 ? 23.541 7.379 -4.642 1.00 85.69 101 GLU A C 1
ATOM 790 O O . GLU A 1 101 ? 24.580 6.898 -4.190 1.00 85.69 101 GLU A O 1
ATOM 795 N N . LEU A 1 102 ? 23.163 7.207 -5.908 1.00 89.06 102 LEU A N 1
ATOM 796 C CA . LEU A 1 102 ? 23.981 6.562 -6.928 1.00 89.06 102 LEU A CA 1
ATOM 797 C C . LEU A 1 102 ? 23.718 7.223 -8.281 1.00 89.06 102 LEU A C 1
ATOM 799 O O . LEU A 1 102 ? 22.563 7.391 -8.661 1.00 89.06 102 LEU A O 1
ATOM 803 N N . ILE A 1 103 ? 24.767 7.567 -9.029 1.00 90.69 103 ILE A N 1
ATOM 804 C CA . ILE A 1 103 ? 24.637 8.078 -10.400 1.00 90.69 103 ILE A CA 1
ATOM 805 C C . ILE A 1 103 ? 25.224 7.052 -11.369 1.00 90.69 103 ILE A C 1
ATOM 807 O O . ILE A 1 103 ? 26.378 6.646 -11.245 1.00 90.69 103 ILE A O 1
ATOM 811 N N . LEU A 1 104 ? 24.414 6.622 -12.334 1.00 90.19 104 LEU A N 1
ATOM 812 C CA . LEU A 1 104 ? 24.750 5.594 -13.316 1.00 90.19 104 LEU A CA 1
ATOM 813 C C . LEU A 1 104 ? 24.838 6.192 -14.719 1.00 90.19 104 LEU A C 1
ATOM 815 O O . LEU A 1 104 ? 24.021 7.029 -15.086 1.00 90.19 104 LEU A O 1
ATOM 819 N N . SER A 1 105 ? 25.785 5.719 -15.530 1.00 91.62 105 SER A N 1
ATOM 820 C CA . SER A 1 105 ? 25.874 6.108 -16.942 1.00 91.62 105 SER A CA 1
ATOM 821 C C . SER A 1 105 ? 24.923 5.289 -17.817 1.00 91.62 105 SER A C 1
ATOM 823 O O . SER A 1 105 ? 24.797 4.070 -17.655 1.00 91.62 105 SER A O 1
ATOM 825 N N . ILE A 1 106 ? 24.265 5.968 -18.754 1.00 90.06 106 ILE A N 1
ATOM 826 C CA . ILE A 1 106 ? 23.464 5.389 -19.831 1.00 90.06 106 ILE A CA 1
ATOM 827 C C . ILE A 1 106 ? 24.312 5.397 -21.116 1.00 90.06 106 ILE A C 1
ATOM 829 O O . ILE A 1 106 ? 24.891 6.442 -21.452 1.00 90.06 106 ILE A O 1
ATOM 833 N N . PRO A 1 107 ? 24.397 4.259 -21.835 1.00 84.38 107 PRO A N 1
ATOM 834 C CA . PRO A 1 107 ? 25.176 4.154 -23.064 1.00 84.38 107 PRO A CA 1
ATOM 835 C C . PRO A 1 107 ? 24.753 5.154 -24.147 1.00 84.38 107 PRO A C 1
ATOM 837 O O . PRO A 1 107 ? 23.576 5.495 -24.291 1.00 84.38 107 PRO A O 1
ATOM 840 N N . GLU A 1 108 ? 25.733 5.585 -24.934 1.00 84.75 108 GLU A N 1
ATOM 841 C CA . GLU A 1 108 ? 25.513 6.313 -26.187 1.00 84.75 108 GLU A CA 1
ATOM 842 C C . GLU A 1 108 ? 25.112 5.350 -27.310 1.00 84.75 108 GLU A C 1
ATOM 844 O O . GLU A 1 108 ? 25.365 4.147 -27.225 1.00 84.75 108 GLU A O 1
ATOM 849 N N . ASN A 1 109 ? 24.525 5.887 -28.382 1.00 76.88 109 ASN A N 1
ATOM 850 C CA . ASN A 1 109 ? 24.202 5.155 -29.616 1.00 76.88 109 ASN A CA 1
ATOM 851 C C . ASN A 1 109 ? 23.199 3.995 -29.457 1.00 76.88 109 ASN A C 1
ATOM 853 O O . ASN A 1 109 ? 23.129 3.110 -30.309 1.00 76.88 109 ASN A O 1
ATOM 857 N N . VAL A 1 110 ? 22.400 4.001 -28.385 1.00 78.50 110 VAL A N 1
ATOM 858 C CA . VAL A 1 110 ? 21.283 3.065 -28.182 1.00 78.50 110 VAL A CA 1
ATOM 859 C C . VAL A 1 110 ? 19.975 3.864 -28.196 1.00 78.50 110 VAL A C 1
ATOM 861 O O . VAL A 1 110 ? 19.549 4.304 -27.128 1.00 78.50 110 VAL A O 1
ATOM 864 N N . PRO A 1 111 ? 19.376 4.133 -29.372 1.00 76.56 111 PRO A N 1
ATOM 865 C CA . PRO A 1 111 ? 18.103 4.847 -29.460 1.00 76.56 111 PRO A CA 1
ATOM 866 C C . PRO A 1 111 ? 16.937 4.009 -28.938 1.00 76.56 111 PRO A C 1
ATOM 868 O O . PRO A 1 111 ? 16.911 2.790 -29.114 1.00 76.56 111 PRO A O 1
ATOM 871 N N . GLY A 1 112 ? 15.919 4.686 -28.407 1.00 80.19 112 GLY A N 1
ATOM 872 C CA . GLY A 1 112 ? 14.638 4.066 -28.080 1.00 80.19 112 GLY A CA 1
ATOM 873 C C . GLY A 1 112 ? 14.579 3.477 -26.665 1.00 80.19 112 GLY A C 1
ATOM 874 O O . GLY A 1 112 ? 15.324 3.915 -25.781 1.00 80.19 112 GLY A O 1
ATOM 875 N N . PRO A 1 113 ? 13.673 2.509 -26.425 1.00 83.19 113 PRO A N 1
ATOM 876 C CA . PRO A 1 113 ? 13.459 1.932 -25.104 1.00 83.19 113 PRO A CA 1
ATOM 877 C C . PRO A 1 113 ? 14.714 1.244 -24.557 1.00 83.19 113 PRO A C 1
ATOM 879 O O . PRO A 1 113 ? 15.232 0.276 -25.113 1.00 83.19 113 PRO A O 1
ATOM 882 N N . TYR A 1 114 ? 15.168 1.729 -23.413 1.00 88.31 114 TYR A N 1
ATOM 883 C CA . TYR A 1 114 ? 16.281 1.222 -22.637 1.00 88.31 114 TYR A CA 1
ATOM 884 C C . TYR A 1 114 ? 15.812 0.921 -21.214 1.00 88.31 114 TYR A C 1
ATOM 886 O O . TYR A 1 114 ? 15.279 1.773 -20.500 1.00 88.31 114 TYR A O 1
ATOM 894 N N . PHE A 1 115 ? 16.040 -0.315 -20.781 1.00 91.00 115 PHE A N 1
ATOM 895 C CA . PHE A 1 115 ? 15.609 -0.790 -19.474 1.00 91.00 115 PHE A CA 1
ATOM 896 C C . PHE A 1 115 ? 16.814 -0.975 -18.562 1.00 91.00 115 PHE A C 1
ATOM 898 O O . PHE A 1 115 ? 17.554 -1.956 -18.680 1.00 91.00 115 PHE A O 1
ATOM 905 N N . ARG A 1 116 ? 17.008 -0.051 -17.620 1.00 91.56 116 ARG A N 1
ATOM 906 C CA . ARG A 1 116 ? 18.097 -0.164 -16.650 1.00 91.56 116 ARG A CA 1
ATOM 907 C C . ARG A 1 116 ? 17.641 -0.998 -15.464 1.00 91.56 116 ARG A C 1
ATOM 909 O O . ARG A 1 116 ? 16.802 -0.549 -14.692 1.00 91.56 116 ARG A O 1
ATOM 916 N N . GLN A 1 117 ? 18.220 -2.185 -15.315 1.00 93.44 117 GLN A N 1
ATOM 917 C CA . GLN A 1 117 ? 18.028 -3.021 -14.133 1.00 93.44 117 GLN A CA 1
ATOM 918 C C . GLN A 1 117 ? 19.108 -2.731 -13.090 1.00 93.44 117 GLN A C 1
ATOM 920 O O . GLN A 1 117 ? 20.274 -2.537 -13.441 1.00 93.44 117 GLN A O 1
ATOM 925 N N . GLU A 1 118 ? 18.729 -2.730 -11.819 1.00 91.94 118 GLU A N 1
ATOM 926 C CA . GLU A 1 118 ? 19.664 -2.678 -10.696 1.00 91.94 118 GLU A CA 1
ATOM 927 C C . GLU A 1 118 ? 19.133 -3.464 -9.491 1.00 91.94 118 GLU A C 1
ATOM 929 O O . GLU A 1 118 ? 17.929 -3.703 -9.365 1.00 91.94 118 GLU A O 1
ATOM 934 N N . THR A 1 119 ? 20.049 -3.835 -8.599 1.00 92.12 119 THR A N 1
ATOM 935 C CA . THR A 1 119 ? 19.737 -4.366 -7.270 1.00 92.12 119 THR A CA 1
ATOM 936 C C . THR A 1 119 ? 20.040 -3.277 -6.248 1.00 92.12 119 THR A C 1
ATOM 938 O O . THR A 1 119 ? 21.172 -2.801 -6.171 1.00 92.12 119 THR A O 1
ATOM 941 N N . LEU A 1 120 ? 19.033 -2.859 -5.480 1.00 91.00 120 LEU A N 1
ATOM 942 C CA . LEU A 1 120 ? 19.184 -1.804 -4.472 1.00 91.00 120 LEU A CA 1
ATOM 943 C C . LEU A 1 120 ? 19.881 -2.303 -3.202 1.00 91.00 120 LEU A C 1
ATOM 945 O O . LEU A 1 120 ? 20.587 -1.540 -2.550 1.00 91.00 120 LEU A O 1
ATOM 949 N N . GLY A 1 121 ? 19.672 -3.575 -2.869 1.00 89.56 121 GLY A N 1
ATOM 950 C CA . GLY A 1 121 ? 20.181 -4.239 -1.675 1.00 89.56 121 GLY A CA 1
ATOM 951 C C . GLY A 1 121 ? 19.431 -5.546 -1.421 1.00 89.56 121 GLY A C 1
ATOM 952 O O . GLY A 1 121 ? 18.574 -5.936 -2.219 1.00 89.56 121 GLY A O 1
ATOM 953 N N . ILE A 1 122 ? 19.746 -6.207 -0.310 1.00 88.12 122 ILE A N 1
ATOM 954 C CA . ILE A 1 122 ? 19.038 -7.398 0.177 1.00 88.12 122 ILE A CA 1
ATOM 955 C C . ILE A 1 122 ? 18.155 -6.971 1.342 1.00 88.12 122 ILE A C 1
ATOM 957 O O . ILE A 1 122 ? 18.633 -6.281 2.234 1.00 88.12 122 ILE A O 1
ATOM 961 N N . VAL A 1 123 ? 16.889 -7.381 1.363 1.00 86.12 123 VAL A N 1
ATOM 962 C CA . VAL A 1 123 ? 15.984 -7.073 2.475 1.00 86.12 123 VAL A CA 1
ATOM 963 C C . VAL A 1 123 ? 16.544 -7.673 3.766 1.00 86.12 123 VAL A C 1
ATOM 965 O O . VAL A 1 123 ? 16.590 -8.893 3.924 1.00 86.12 123 VAL A O 1
ATOM 968 N N . SER A 1 124 ? 16.939 -6.816 4.703 1.00 79.56 124 SER A N 1
ATOM 969 C CA . SER A 1 124 ? 17.466 -7.206 6.012 1.00 79.56 124 SER A CA 1
ATOM 970 C C . SER A 1 124 ? 16.631 -6.613 7.145 1.00 79.56 124 SER A C 1
ATOM 972 O O . SER A 1 124 ? 15.915 -5.627 6.963 1.00 79.56 124 SER A O 1
ATOM 974 N N . GLU A 1 125 ? 16.732 -7.186 8.348 1.00 65.75 125 GLU A N 1
ATOM 975 C CA . GLU A 1 125 ? 16.036 -6.667 9.539 1.00 65.75 125 GLU A CA 1
ATOM 976 C C . GLU A 1 125 ? 16.412 -5.208 9.849 1.00 65.75 125 GLU A C 1
ATOM 978 O O . GLU A 1 125 ? 15.575 -4.438 10.325 1.00 65.75 125 GLU A O 1
ATOM 983 N N . ALA A 1 126 ? 17.639 -4.788 9.518 1.00 66.81 126 ALA A N 1
ATOM 984 C CA . ALA A 1 126 ? 18.100 -3.415 9.711 1.00 66.81 126 ALA A CA 1
ATOM 985 C C . ALA A 1 126 ? 17.285 -2.401 8.889 1.00 66.81 126 ALA A C 1
ATOM 987 O O . ALA A 1 126 ? 17.058 -1.277 9.344 1.00 66.81 126 ALA A O 1
ATOM 988 N N . MET A 1 127 ? 16.759 -2.805 7.725 1.00 73.56 127 MET A N 1
ATOM 989 C CA . MET A 1 127 ? 15.873 -1.974 6.898 1.00 73.56 127 MET A CA 1
ATOM 990 C C . MET A 1 127 ? 14.516 -1.700 7.560 1.00 73.56 127 MET A C 1
ATOM 992 O O . MET A 1 127 ? 13.791 -0.797 7.139 1.00 73.56 127 MET A O 1
ATOM 996 N N . PHE A 1 128 ? 14.171 -2.436 8.617 1.00 66.12 128 PHE A N 1
ATOM 997 C CA . PHE A 1 128 ? 12.968 -2.230 9.423 1.00 66.12 128 PHE A CA 1
ATOM 998 C C . PHE A 1 128 ? 13.256 -1.536 10.769 1.00 66.12 128 PHE A C 1
ATOM 1000 O O . PHE A 1 128 ? 12.335 -1.378 11.571 1.00 66.12 128 PHE A O 1
ATOM 1007 N N . GLY A 1 129 ? 14.502 -1.111 11.019 1.00 52.06 129 GLY A N 1
ATOM 1008 C CA . GLY A 1 129 ? 14.909 -0.325 12.191 1.00 52.06 129 GLY A CA 1
ATOM 1009 C C . GLY A 1 129 ? 14.861 1.201 11.975 1.00 52.06 129 GLY A C 1
ATOM 1010 O O . GLY A 1 129 ? 14.858 1.681 10.841 1.00 52.06 129 GLY A O 1
ATOM 1011 N N . GLY A 1 130 ? 14.816 1.964 13.082 1.00 50.66 130 GLY A N 1
ATOM 1012 C CA . GLY A 1 130 ? 14.804 3.443 13.147 1.00 50.66 130 GLY A CA 1
ATOM 1013 C C . GLY A 1 130 ? 14.019 3.984 14.359 1.00 50.66 130 GLY A C 1
ATOM 1014 O O . GLY A 1 130 ? 13.488 3.198 15.137 1.00 50.66 130 GLY A O 1
ATOM 1015 N N . VAL A 1 131 ? 13.939 5.302 14.553 1.00 51.00 131 VAL A N 1
ATOM 1016 C CA . VAL A 1 131 ? 13.045 5.937 15.545 1.00 51.00 131 VAL A CA 1
ATOM 1017 C C . VAL A 1 131 ? 11.910 6.587 14.760 1.00 51.00 131 VAL A C 1
ATOM 1019 O O . VAL A 1 131 ? 12.184 7.309 13.805 1.00 51.00 131 VAL A O 1
ATOM 1022 N N . ALA A 1 132 ? 10.658 6.287 15.096 1.00 57.59 132 ALA A N 1
ATOM 1023 C CA . ALA A 1 132 ? 9.503 6.956 14.506 1.00 57.59 132 ALA A CA 1
ATOM 1024 C C . ALA A 1 132 ? 8.721 7.677 15.594 1.00 57.59 132 ALA A C 1
ATOM 1026 O O . ALA A 1 132 ? 8.567 7.173 16.714 1.00 57.59 132 ALA A O 1
ATOM 1027 N N . ASN A 1 133 ? 8.207 8.842 15.231 1.00 66.56 133 ASN A N 1
ATOM 1028 C CA . ASN A 1 133 ? 7.264 9.570 16.047 1.00 66.56 133 ASN A CA 1
ATOM 1029 C C . ASN A 1 133 ? 5.950 8.796 16.032 1.00 66.56 133 ASN A C 1
ATOM 1031 O O . ASN A 1 133 ? 5.396 8.495 14.976 1.00 66.56 133 ASN A O 1
ATOM 1035 N N . VAL A 1 134 ? 5.440 8.449 17.206 1.00 71.06 134 VAL A N 1
ATOM 1036 C CA . VAL A 1 134 ? 4.157 7.759 17.321 1.00 71.06 134 VAL A CA 1
ATOM 1037 C C . VAL A 1 134 ? 3.247 8.508 18.270 1.00 71.06 134 VAL A C 1
ATOM 1039 O O . VAL A 1 134 ? 3.683 9.058 19.282 1.00 71.06 134 VAL A O 1
ATOM 1042 N N . LEU A 1 135 ? 1.959 8.463 17.956 1.00 75.69 135 LEU A N 1
ATOM 1043 C CA . LEU A 1 135 ? 0.908 8.834 18.881 1.00 75.69 135 LEU A CA 1
ATOM 1044 C C . LEU A 1 135 ? 0.434 7.566 19.605 1.00 75.69 135 LEU A C 1
ATOM 1046 O O . LEU A 1 135 ? -0.019 6.621 18.959 1.00 75.69 135 LEU A O 1
ATOM 1050 N N . ARG A 1 136 ? 0.593 7.522 20.932 1.00 79.00 136 ARG A N 1
ATOM 1051 C CA . ARG A 1 136 ? 0.315 6.347 21.776 1.00 79.00 136 ARG A CA 1
ATOM 1052 C C . ARG A 1 136 ? -0.785 6.626 22.789 1.00 79.00 136 ARG A C 1
ATOM 1054 O O . ARG A 1 136 ? -0.738 7.635 23.482 1.00 79.00 136 ARG A O 1
ATOM 1061 N N . LYS A 1 137 ? -1.708 5.686 22.981 1.00 83.50 137 LYS A N 1
ATOM 1062 C CA . LYS A 1 137 ? -2.678 5.700 24.083 1.00 83.50 137 LYS A CA 1
ATOM 1063 C C . LYS A 1 137 ? -1.983 5.486 25.433 1.00 83.50 137 LYS A C 1
ATOM 1065 O O . LYS A 1 137 ? -1.357 4.455 25.689 1.00 83.50 137 LYS A O 1
ATOM 1070 N N . ILE A 1 138 ? -2.218 6.390 26.381 1.00 80.81 138 ILE A N 1
ATOM 1071 C CA . ILE A 1 138 ? -1.852 6.177 27.784 1.00 80.81 138 ILE A CA 1
ATOM 1072 C C . ILE A 1 138 ? -2.952 5.355 28.456 1.00 80.81 138 ILE A C 1
ATOM 1074 O O . ILE A 1 138 ? -3.970 5.888 28.904 1.00 80.81 138 ILE A O 1
ATOM 1078 N N . SER A 1 139 ? -2.756 4.039 28.537 1.00 78.19 139 SER A N 1
ATOM 1079 C CA . SER A 1 139 ? -3.784 3.111 29.037 1.00 78.19 139 SER A CA 1
ATOM 1080 C C . SER A 1 139 ? -4.235 3.398 30.472 1.00 78.19 139 SER A C 1
ATOM 1082 O O . SER A 1 139 ? -5.426 3.324 30.757 1.00 78.19 139 SER A O 1
ATOM 1084 N N . ALA A 1 140 ? -3.321 3.806 31.357 1.00 75.50 140 ALA A N 1
ATOM 1085 C CA . ALA A 1 140 ? -3.655 4.144 32.742 1.00 75.50 140 ALA A CA 1
ATOM 1086 C C . ALA A 1 140 ? -4.547 5.398 32.860 1.00 75.50 140 ALA A C 1
ATOM 1088 O O . ALA A 1 140 ? -5.367 5.498 33.771 1.00 75.50 140 ALA A O 1
ATOM 1089 N N . GLU A 1 141 ? -4.442 6.345 31.923 1.00 86.56 141 GLU A N 1
ATOM 1090 C CA . GLU A 1 141 ? -5.154 7.634 31.953 1.00 86.56 141 GLU A CA 1
ATOM 1091 C C . GLU A 1 141 ? -6.382 7.673 31.028 1.00 86.56 141 GLU A C 1
ATOM 1093 O O . GLU A 1 141 ? -7.242 8.541 31.181 1.00 86.56 141 GLU A O 1
ATOM 1098 N N . SER A 1 142 ? -6.511 6.698 30.126 1.00 88.94 142 SER A N 1
ATOM 1099 C CA . SER A 1 142 ? -7.607 6.584 29.157 1.00 88.94 142 SER A CA 1
ATOM 1100 C C . SER A 1 142 ? -8.728 5.666 29.640 1.00 88.94 142 SER A C 1
ATOM 1102 O O . SER A 1 142 ? -8.517 4.818 30.510 1.00 88.94 142 SER A O 1
ATOM 1104 N 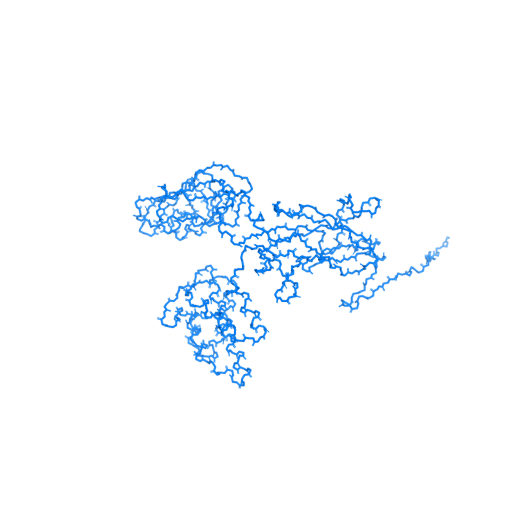N . ASN A 1 143 ? -9.916 5.815 29.059 1.00 91.69 143 ASN A N 1
ATOM 1105 C CA . ASN A 1 143 ? -10.985 4.823 29.129 1.00 91.69 143 ASN A CA 1
ATOM 1106 C C . ASN A 1 143 ? -10.528 3.485 28.500 1.00 91.69 143 ASN A C 1
ATOM 1108 O O . ASN A 1 143 ? -9.703 3.453 27.578 1.00 91.69 143 ASN A O 1
ATOM 1112 N N . LEU A 1 144 ? -11.043 2.371 29.029 1.00 83.06 144 LEU A N 1
ATOM 1113 C CA . LEU A 1 144 ? -10.790 1.018 28.532 1.00 83.06 144 LEU A CA 1
ATOM 1114 C C . LEU A 1 144 ? -11.194 0.845 27.060 1.00 83.06 144 LEU A C 1
ATOM 1116 O O . LEU A 1 144 ? -10.434 0.238 26.310 1.00 83.06 144 LEU A O 1
ATOM 1120 N N . GLY A 1 145 ? -12.314 1.437 26.638 1.00 83.19 145 GLY A N 1
ATOM 1121 C CA . GLY A 1 145 ? -12.813 1.411 25.263 1.00 83.19 145 GLY A CA 1
ATOM 1122 C C . GLY A 1 145 ? -11.984 2.220 24.260 1.00 83.19 145 GLY A C 1
ATOM 1123 O O . GLY A 1 145 ? -12.089 1.974 23.060 1.00 83.19 145 GLY A O 1
ATOM 1124 N N . CYS A 1 146 ? -11.115 3.138 24.706 1.00 83.25 146 CYS A N 1
ATOM 1125 C CA . CYS A 1 146 ? -10.224 3.864 23.795 1.00 83.25 146 CYS A CA 1
ATOM 1126 C C . CYS A 1 146 ? -9.269 2.880 23.108 1.00 83.25 146 CYS A C 1
ATOM 1128 O O . CYS A 1 146 ? -8.701 2.004 23.766 1.00 83.25 146 CYS A O 1
ATOM 1130 N N . LYS A 1 147 ? -9.016 3.051 21.814 1.00 79.69 147 LYS A N 1
ATOM 1131 C CA . LYS A 1 147 ? -8.025 2.257 21.074 1.00 79.69 147 LYS A CA 1
ATOM 1132 C C . LYS A 1 147 ? -6.819 3.118 20.716 1.00 79.69 147 LYS A C 1
ATOM 1134 O O . LYS A 1 147 ? -6.845 4.328 20.922 1.00 79.69 147 LYS A O 1
ATOM 1139 N N . GLU A 1 148 ? -5.751 2.481 20.243 1.00 77.44 148 GLU A N 1
ATOM 1140 C CA . GLU A 1 148 ? -4.690 3.230 19.570 1.00 77.44 148 GLU A CA 1
ATOM 1141 C C . GLU A 1 148 ? -5.290 3.915 18.332 1.00 77.44 148 GLU A C 1
ATOM 1143 O O . GLU A 1 148 ? -6.088 3.283 17.628 1.00 77.44 148 GLU A O 1
ATOM 1148 N N . PRO A 1 149 ? -4.959 5.188 18.080 1.00 73.44 149 PRO A N 1
ATOM 1149 C CA . PRO A 1 149 ? -5.525 5.921 16.963 1.00 73.44 149 PRO A CA 1
ATOM 1150 C C . PRO A 1 149 ? -4.986 5.350 15.650 1.00 73.44 149 PRO A C 1
ATOM 1152 O O . PRO A 1 149 ? -3.812 4.986 15.545 1.00 73.44 149 PRO A O 1
ATOM 1155 N N . ALA A 1 150 ? -5.845 5.269 14.638 1.00 71.88 150 ALA A N 1
ATOM 1156 C CA . ALA A 1 150 ? -5.441 4.814 13.314 1.00 71.88 150 ALA A CA 1
ATOM 1157 C C . ALA A 1 150 ? -4.815 5.985 12.549 1.00 71.88 150 ALA A C 1
ATOM 1159 O O . ALA A 1 150 ? -5.453 7.027 12.406 1.00 71.88 150 ALA A O 1
ATOM 1160 N N . TYR A 1 151 ? -3.588 5.820 12.052 1.00 69.81 151 TYR A N 1
ATOM 1161 C CA . TYR A 1 151 ? -2.904 6.822 11.232 1.00 69.81 151 TYR A CA 1
ATOM 1162 C C . TYR A 1 151 ? -2.110 6.178 10.098 1.00 69.81 151 TYR A C 1
ATOM 1164 O O . TYR A 1 151 ? -1.638 5.047 10.206 1.00 69.81 151 TYR A O 1
ATOM 1172 N N . THR A 1 152 ? -1.975 6.906 8.988 1.00 52.34 152 THR A N 1
ATOM 1173 C CA . THR A 1 152 ? -1.388 6.402 7.733 1.00 52.34 152 THR A CA 1
ATOM 1174 C C . THR A 1 152 ? 0.110 6.685 7.593 1.00 52.34 152 THR A C 1
ATOM 1176 O O . THR A 1 152 ? 0.727 6.226 6.633 1.00 52.34 152 THR A O 1
ATOM 1179 N N . GLY A 1 153 ? 0.712 7.436 8.523 1.00 56.59 153 GLY A N 1
ATOM 1180 C CA . GLY A 1 153 ? 2.138 7.767 8.498 1.00 56.59 153 GLY A CA 1
ATOM 1181 C C . GLY A 1 153 ? 2.632 8.482 9.758 1.00 56.59 153 GLY A C 1
ATOM 1182 O O . GLY A 1 153 ? 1.840 9.018 10.527 1.00 56.59 153 GLY A O 1
ATOM 1183 N N . SER A 1 154 ? 3.952 8.473 9.956 1.00 64.75 154 SER A N 1
ATOM 1184 C CA . SER A 1 154 ? 4.651 9.211 11.018 1.00 64.75 154 SER A CA 1
ATOM 1185 C C . SER A 1 154 ? 5.186 10.530 10.450 1.00 64.75 154 SER A C 1
ATOM 1187 O O . SER A 1 154 ? 5.943 10.475 9.476 1.00 64.75 154 SER A O 1
ATOM 1189 N N . PRO A 1 155 ? 4.873 11.691 11.047 1.00 69.69 155 PRO A N 1
ATOM 1190 C CA . PRO A 1 155 ? 5.523 12.957 10.730 1.00 69.69 155 PRO A CA 1
ATOM 1191 C C . PRO A 1 155 ? 7.022 12.920 11.045 1.00 69.69 155 PRO A C 1
ATOM 1193 O O . PRO A 1 155 ? 7.467 12.165 11.919 1.00 69.69 155 PRO A O 1
ATOM 1196 N N . ALA A 1 156 ? 7.793 13.738 10.325 1.00 59.19 156 ALA A N 1
ATOM 1197 C CA . ALA A 1 156 ? 9.242 13.835 10.495 1.00 59.19 156 ALA A CA 1
ATOM 1198 C C . ALA A 1 156 ? 9.623 14.574 11.788 1.00 59.19 156 ALA A C 1
ATOM 1200 O O . ALA A 1 156 ? 10.496 14.105 12.514 1.00 59.19 156 ALA A O 1
ATOM 1201 N N . ASP A 1 157 ? 8.912 15.657 12.108 1.00 71.56 157 ASP A N 1
ATOM 1202 C CA . ASP A 1 157 ? 9.190 16.522 13.251 1.00 71.56 157 ASP A CA 1
ATOM 1203 C C . ASP A 1 157 ? 7.945 16.652 14.125 1.00 71.56 157 ASP A C 1
ATOM 1205 O O . ASP A 1 157 ? 6.896 17.091 13.662 1.00 71.56 157 ASP A O 1
ATOM 1209 N N . VAL A 1 158 ? 8.060 16.277 15.398 1.00 75.31 158 VAL A N 1
ATOM 1210 C CA . VAL A 1 158 ? 6.981 16.422 16.380 1.00 75.31 158 VAL A CA 1
ATOM 1211 C C . VAL A 1 158 ? 7.560 16.899 17.707 1.00 75.31 158 VAL A C 1
ATOM 1213 O O . VAL A 1 158 ? 8.677 16.563 18.093 1.00 75.31 158 VAL A O 1
ATOM 1216 N N . SER A 1 159 ? 6.781 17.678 18.437 1.00 78.75 159 SER A N 1
ATOM 1217 C CA . SER A 1 159 ? 7.038 18.043 19.823 1.00 78.75 159 SER A CA 1
ATOM 1218 C C . SER A 1 159 ? 6.348 17.057 20.762 1.00 78.75 159 SER A C 1
ATOM 1220 O O . SER A 1 159 ? 5.165 16.748 20.597 1.00 78.75 159 SER A O 1
ATOM 1222 N N . ALA A 1 160 ? 7.057 16.611 21.800 1.00 79.12 160 ALA A N 1
ATOM 1223 C CA . ALA A 1 160 ? 6.459 15.807 22.861 1.00 79.12 160 ALA A CA 1
ATOM 1224 C C . ALA A 1 160 ? 5.244 16.532 23.468 1.00 79.12 160 ALA A C 1
ATOM 1226 O O . ALA A 1 160 ? 5.307 17.716 23.807 1.00 79.12 160 ALA A O 1
ATOM 1227 N N . GLY A 1 161 ? 4.131 15.819 23.614 1.00 82.56 161 GLY A N 1
ATOM 1228 C CA . GLY A 1 161 ? 2.881 16.409 24.080 1.00 82.56 161 GLY A CA 1
ATOM 1229 C C . GLY A 1 161 ? 1.848 15.354 24.442 1.00 82.56 161 GLY A C 1
ATOM 1230 O O . GLY A 1 161 ? 1.870 14.247 23.911 1.00 82.56 161 GLY A O 1
ATOM 1231 N N . LYS A 1 162 ? 0.941 15.702 25.360 1.00 90.44 162 LYS A N 1
ATOM 1232 C CA . LYS A 1 162 ? -0.224 14.883 25.715 1.00 90.44 162 LYS A CA 1
ATOM 1233 C C . LYS A 1 162 ? -1.499 15.528 25.183 1.00 90.44 162 LYS A C 1
ATOM 1235 O O . LYS A 1 162 ? -1.726 16.720 25.373 1.00 90.44 162 LYS A O 1
ATOM 1240 N N . TYR A 1 163 ? -2.355 14.711 24.591 1.00 94.06 163 TYR A N 1
ATOM 1241 C CA . TYR A 1 163 ? -3.598 15.091 23.940 1.00 94.06 163 TYR A CA 1
ATOM 1242 C C . TYR A 1 163 ? -4.759 14.350 24.587 1.00 94.06 163 TYR A C 1
ATOM 1244 O O . TYR A 1 163 ? -4.851 13.127 24.519 1.00 94.06 163 TYR A O 1
ATOM 1252 N N . ILE A 1 164 ? -5.640 15.098 25.247 1.00 95.69 164 ILE A N 1
ATOM 1253 C CA . ILE A 1 164 ? -6.760 14.548 26.012 1.00 95.69 164 ILE A CA 1
ATOM 1254 C C . ILE A 1 164 ? -8.059 14.843 25.268 1.00 95.69 164 ILE A C 1
ATOM 1256 O O . ILE A 1 164 ? -8.581 15.954 25.344 1.00 95.69 164 ILE A O 1
ATOM 1260 N N . PHE A 1 165 ? -8.597 13.836 24.589 1.00 95.81 165 PHE A N 1
ATOM 1261 C CA . PHE A 1 165 ? -9.939 13.884 24.020 1.00 95.81 165 PHE A CA 1
ATOM 1262 C C . PHE A 1 165 ? -10.936 13.547 25.117 1.00 95.81 165 PHE A C 1
ATOM 1264 O O . PHE A 1 165 ? -10.961 12.416 25.602 1.00 95.81 165 PHE A O 1
ATOM 1271 N N . LYS A 1 166 ? -11.749 14.519 25.534 1.00 96.31 166 LYS A N 1
ATOM 1272 C CA . LYS A 1 166 ? -12.826 14.276 26.505 1.00 96.31 166 LYS A CA 1
ATOM 1273 C C . LYS A 1 166 ? -14.153 14.195 25.783 1.00 96.31 166 LYS A C 1
ATOM 1275 O O . LYS A 1 166 ? -14.377 14.930 24.830 1.00 96.31 166 LYS A O 1
ATOM 1280 N N . PHE A 1 167 ? -15.055 13.362 26.269 1.00 95.38 167 PHE A N 1
ATOM 1281 C CA . PHE A 1 167 ? -16.424 13.323 25.783 1.00 95.38 167 PHE A CA 1
ATOM 1282 C C . PHE A 1 167 ? -17.398 13.570 26.933 1.00 95.38 167 PHE A C 1
ATOM 1284 O O . PHE A 1 167 ? -17.156 13.201 28.080 1.00 95.38 167 PHE A O 1
ATOM 1291 N N . ILE A 1 168 ? -18.493 14.264 26.647 1.00 95.19 168 ILE A N 1
ATOM 1292 C CA . ILE A 1 168 ? -19.544 14.553 27.623 1.00 95.19 168 ILE A CA 1
ATOM 1293 C C . ILE A 1 168 ? -20.826 13.927 27.102 1.00 95.19 168 ILE A C 1
ATOM 1295 O O . ILE A 1 168 ? -21.275 14.275 26.010 1.00 95.19 168 ILE A O 1
ATOM 1299 N N . LYS A 1 169 ? -21.408 13.016 27.882 1.00 95.38 169 LYS A N 1
ATOM 1300 C CA . LYS A 1 169 ? -22.703 12.411 27.573 1.00 95.38 169 LYS A CA 1
ATOM 1301 C C . LYS A 1 169 ? -23.765 13.500 27.436 1.00 95.38 169 LYS A C 1
ATOM 1303 O O . LYS A 1 169 ? -23.937 14.308 28.347 1.00 95.38 169 LYS A O 1
ATOM 1308 N N . VAL A 1 170 ? -24.471 13.508 26.307 1.00 93.94 170 VAL A N 1
ATOM 1309 C CA . VAL A 1 170 ? -25.662 14.351 26.110 1.00 93.94 170 VAL A CA 1
ATOM 1310 C C . VAL A 1 170 ? -26.914 13.484 26.110 1.00 93.94 170 VAL A C 1
ATOM 1312 O O . VAL A 1 170 ? -27.894 13.825 26.765 1.00 93.94 170 VAL A O 1
ATOM 1315 N N . THR A 1 171 ? -26.853 12.334 25.439 1.00 92.19 171 THR A N 1
ATOM 1316 C CA . THR A 1 171 ? -27.886 11.290 25.472 1.00 92.19 171 THR A CA 1
ATOM 1317 C C . THR A 1 171 ? -27.233 9.916 25.643 1.00 92.19 171 THR A C 1
ATOM 1319 O O . THR A 1 171 ? -26.015 9.817 25.777 1.00 92.19 171 THR A O 1
ATOM 1322 N N . ASP A 1 172 ? -28.018 8.838 25.641 1.00 87.62 172 ASP A N 1
ATOM 1323 C CA . ASP A 1 172 ? -27.480 7.471 25.690 1.00 87.62 172 ASP A CA 1
ATOM 1324 C C . ASP A 1 172 ? -26.715 7.065 24.421 1.00 87.62 172 ASP A C 1
ATOM 1326 O O . ASP A 1 172 ? -25.921 6.130 24.470 1.00 87.62 172 ASP A O 1
ATOM 1330 N N . THR A 1 173 ? -26.905 7.780 23.309 1.00 87.06 173 THR A N 1
ATOM 1331 C CA . THR A 1 173 ? -26.291 7.465 22.008 1.00 87.06 173 THR A CA 1
ATOM 1332 C C . THR A 1 173 ? -25.368 8.564 21.487 1.00 87.06 173 THR A C 1
ATOM 1334 O O . THR A 1 173 ? -24.558 8.309 20.597 1.00 87.06 173 THR A O 1
ATOM 1337 N N . THR A 1 174 ? -25.449 9.779 22.040 1.00 94.44 174 THR A N 1
ATOM 1338 C CA . THR A 1 174 ? -24.670 10.932 21.576 1.00 94.44 174 THR A CA 1
ATOM 1339 C C . THR A 1 174 ? -23.856 11.585 22.682 1.00 94.44 174 THR A C 1
ATOM 1341 O O . THR A 1 174 ? -24.276 11.728 23.837 1.00 94.44 174 THR A O 1
ATOM 1344 N N . VAL A 1 175 ? -22.673 12.044 22.290 1.00 96.06 175 VAL A N 1
ATOM 1345 C CA . VAL A 1 175 ? -21.729 12.762 23.135 1.00 96.06 175 VAL A CA 1
ATOM 1346 C C . VAL A 1 175 ? -21.310 14.070 22.475 1.00 96.06 175 VAL A C 1
ATOM 1348 O O . VAL A 1 175 ? -21.370 14.245 21.259 1.00 96.06 175 VAL A O 1
ATOM 1351 N N . ARG A 1 176 ? -20.843 15.003 23.295 1.00 97.06 176 ARG A N 1
ATOM 1352 C CA . ARG A 1 176 ? -20.107 16.182 22.846 1.00 97.06 176 ARG A CA 1
ATOM 1353 C C . ARG A 1 176 ? -18.615 15.916 23.007 1.00 97.06 176 ARG A C 1
ATOM 1355 O O . ARG A 1 176 ? -18.167 15.681 24.130 1.00 97.06 176 ARG A O 1
ATOM 1362 N N . LEU A 1 177 ? -17.858 15.976 21.912 1.00 97.31 177 LEU A N 1
ATOM 1363 C CA . LEU A 1 177 ? -16.403 15.825 21.934 1.00 97.31 177 LEU A CA 1
ATOM 1364 C C . LEU A 1 177 ? -15.723 17.158 22.259 1.00 97.31 177 LEU A C 1
ATOM 1366 O O . LEU A 1 177 ? -16.001 18.180 21.630 1.00 97.31 177 LEU A O 1
ATOM 1370 N N . ILE A 1 178 ? -14.810 17.120 23.223 1.00 97.06 178 ILE A N 1
ATOM 1371 C CA . ILE A 1 178 ? -13.938 18.221 23.612 1.00 97.06 178 ILE A CA 1
ATOM 1372 C C . ILE A 1 178 ? -12.531 17.928 23.088 1.00 97.06 178 ILE A C 1
ATOM 1374 O O . ILE A 1 178 ? -11.875 16.978 23.528 1.00 97.06 178 ILE A O 1
ATOM 1378 N N . LEU A 1 179 ? -12.087 18.757 22.151 1.00 95.94 179 LEU A N 1
ATOM 1379 C CA . LEU A 1 179 ? -10.795 18.684 21.490 1.00 95.94 179 LEU A CA 1
ATOM 1380 C C . LEU A 1 179 ? -9.700 19.322 22.359 1.00 95.94 179 LEU A C 1
ATOM 1382 O O . LEU A 1 179 ? -9.866 20.457 22.831 1.00 95.94 179 LEU A O 1
ATOM 1386 N N . PRO A 1 180 ? -8.559 18.638 22.554 1.00 94.62 180 PRO A N 1
ATOM 1387 C CA . PRO A 1 180 ? -7.406 19.236 23.211 1.00 94.62 180 PRO A CA 1
ATOM 1388 C C . PRO A 1 180 ? -6.808 20.367 22.358 1.00 94.62 180 PRO A C 1
ATOM 1390 O O . PRO A 1 180 ? -7.092 20.513 21.169 1.00 94.62 180 PRO A O 1
ATOM 1393 N N . SER A 1 181 ? -6.008 21.236 22.972 1.00 90.94 181 SER A N 1
ATOM 1394 C CA . SER A 1 181 ? -5.282 22.288 22.245 1.00 90.94 181 SER A CA 1
ATOM 1395 C C . SER A 1 181 ? -4.289 21.685 21.247 1.00 90.94 181 SER A C 1
ATOM 1397 O O . SER A 1 181 ? -3.681 20.658 21.539 1.00 90.94 181 SER A O 1
ATOM 1399 N N . GLY A 1 182 ? -4.108 22.334 20.093 1.00 88.38 182 GLY A N 1
ATOM 1400 C CA . GLY A 1 182 ? -3.191 21.856 19.050 1.00 88.38 182 GLY A CA 1
ATOM 1401 C C . GLY A 1 182 ? -3.696 20.630 18.283 1.00 88.38 182 GLY A C 1
ATOM 1402 O O . GLY A 1 182 ? -2.885 19.880 17.752 1.00 88.38 182 GLY A O 1
ATOM 1403 N N . VAL A 1 183 ? -5.015 20.419 18.277 1.00 93.88 183 VAL A N 1
ATOM 1404 C CA . VAL A 1 183 ? -5.704 19.415 17.463 1.00 93.88 183 VAL A CA 1
ATOM 1405 C C . VAL A 1 183 ? -6.739 20.117 16.611 1.00 93.88 183 VAL A C 1
ATOM 1407 O O . VAL A 1 183 ? -7.598 20.818 17.156 1.00 93.88 183 VAL A O 1
ATOM 1410 N N . GLU A 1 184 ? -6.675 19.883 15.307 1.00 95.06 184 GLU A N 1
ATOM 1411 C CA . GLU A 1 184 ? -7.611 20.449 14.343 1.00 95.06 184 GLU A CA 1
ATOM 1412 C C . GLU A 1 184 ? -8.403 19.333 13.657 1.00 95.06 184 GLU A C 1
ATOM 1414 O O . GLU A 1 184 ? -7.812 18.381 13.148 1.00 95.06 184 GLU A O 1
ATOM 1419 N N . PRO A 1 185 ? -9.743 19.387 13.655 1.00 94.75 185 PRO A N 1
ATOM 1420 C CA . PRO A 1 185 ? -10.533 18.468 12.854 1.00 94.75 185 PRO A CA 1
ATOM 1421 C C . PRO A 1 185 ? -10.384 18.816 11.367 1.00 94.75 185 PRO A C 1
ATOM 1423 O O . PRO A 1 185 ? -10.307 19.985 10.993 1.00 94.75 185 PRO A O 1
ATOM 1426 N N . LEU A 1 186 ? -10.351 17.796 10.515 1.00 91.69 186 LEU A N 1
ATOM 1427 C CA . LEU A 1 186 ? -10.191 17.933 9.071 1.00 91.69 186 LEU A CA 1
ATOM 1428 C C . LEU A 1 186 ? -11.513 17.705 8.322 1.00 91.69 186 LEU A C 1
ATOM 1430 O O . LEU A 1 186 ? -12.504 17.187 8.848 1.00 91.69 186 LEU A O 1
ATOM 1434 N N . GLY A 1 187 ? -11.518 18.078 7.041 1.00 90.88 187 GLY A N 1
ATOM 1435 C CA . GLY A 1 187 ? -12.665 17.912 6.152 1.00 90.88 187 GLY A CA 1
ATOM 1436 C C . GLY A 1 187 ? -13.762 18.943 6.415 1.00 90.88 187 GLY A C 1
ATOM 1437 O O . GLY A 1 187 ? -13.511 20.143 6.406 1.00 90.88 187 GLY A O 1
ATOM 1438 N N . GLN A 1 188 ? -14.996 18.471 6.591 1.00 91.81 188 GLN A N 1
ATOM 1439 C CA . GLN A 1 188 ? -16.177 19.319 6.815 1.00 91.81 188 GLN A CA 1
ATOM 1440 C C . GLN A 1 188 ? -16.371 19.747 8.278 1.00 91.81 188 GLN A C 1
ATOM 1442 O O . GLN A 1 188 ? -17.219 20.589 8.572 1.00 91.81 188 GLN A O 1
ATOM 1447 N N . TYR A 1 189 ? -15.613 19.150 9.194 1.00 94.75 189 TYR A N 1
ATOM 1448 C CA . TYR A 1 189 ? -15.680 19.451 10.614 1.00 94.75 189 TYR A CA 1
ATOM 1449 C C . TYR A 1 189 ? -14.810 20.659 10.949 1.00 94.75 189 TYR A C 1
ATOM 1451 O O . TYR A 1 189 ? -13.780 20.893 10.323 1.00 94.75 189 TYR A O 1
ATOM 1459 N N . SER A 1 190 ? -15.209 21.415 11.964 1.00 94.81 190 SER A N 1
ATOM 1460 C CA . SER A 1 190 ? -14.424 22.532 12.477 1.00 94.81 190 SER A CA 1
ATOM 1461 C C . SER A 1 190 ? -14.408 22.543 14.001 1.00 94.81 190 SER A C 1
ATOM 1463 O O . SER A 1 190 ? -15.092 21.766 14.677 1.00 94.81 190 SER A O 1
ATOM 1465 N N . ARG A 1 191 ? -13.553 23.403 14.550 1.00 93.75 191 ARG A N 1
ATOM 1466 C CA . ARG A 1 191 ? -13.394 23.613 15.982 1.00 93.75 191 ARG A CA 1
ATOM 1467 C C . ARG A 1 191 ? -14.091 24.910 16.390 1.00 93.75 191 ARG A C 1
ATOM 1469 O O . ARG A 1 191 ? -13.721 25.979 15.915 1.00 93.75 191 ARG A O 1
ATOM 1476 N N . ASP A 1 192 ? -15.047 24.819 17.313 1.00 93.00 192 ASP A N 1
ATOM 1477 C CA . ASP A 1 192 ? -15.643 25.979 17.993 1.00 93.00 192 ASP A CA 1
ATOM 1478 C C . ASP A 1 192 ? -15.184 26.005 19.458 1.00 93.00 192 ASP A C 1
ATOM 1480 O O . ASP A 1 192 ? -15.636 25.224 20.306 1.00 93.00 192 ASP A O 1
ATOM 1484 N N . GLY A 1 193 ? -14.194 26.853 19.747 1.00 91.88 193 GLY A N 1
ATOM 1485 C CA . GLY A 1 193 ? -13.506 26.886 21.036 1.00 91.88 193 GLY A CA 1
ATOM 1486 C C . GLY A 1 193 ? -12.791 25.565 21.333 1.00 91.88 193 GLY A C 1
ATOM 1487 O O . GLY A 1 193 ? -11.691 25.311 20.846 1.00 91.88 193 GLY A O 1
ATOM 1488 N N . THR A 1 194 ? -13.398 24.715 22.159 1.00 93.31 194 THR A N 1
ATOM 1489 C CA . THR A 1 194 ? -12.892 23.365 22.465 1.00 93.31 194 THR A CA 1
ATOM 1490 C C . THR A 1 194 ? -13.783 22.258 21.924 1.00 93.31 194 THR A C 1
ATOM 1492 O O . THR A 1 194 ? -13.487 21.095 22.155 1.00 93.31 194 THR A O 1
ATOM 1495 N N . LYS A 1 195 ? -14.874 22.573 21.226 1.00 95.44 195 LYS A N 1
ATOM 1496 C CA . LYS A 1 195 ? -15.828 21.574 20.748 1.00 95.44 195 LYS A CA 1
ATOM 1497 C C . LYS A 1 195 ? -15.572 21.227 19.290 1.00 95.44 195 LYS A C 1
ATOM 1499 O O . LYS A 1 195 ? -15.250 22.102 18.488 1.00 95.44 195 LYS A O 1
ATOM 1504 N N . LEU A 1 196 ? -15.790 19.961 18.958 1.00 96.81 196 LEU A N 1
ATOM 1505 C CA . LEU A 1 196 ? -16.004 19.542 17.577 1.00 96.81 196 LEU A CA 1
ATOM 1506 C C . LEU A 1 196 ? -17.381 20.032 17.111 1.00 96.81 196 LEU A C 1
ATOM 1508 O O . LEU A 1 196 ? -18.367 19.820 17.822 1.00 96.81 196 LEU A O 1
ATOM 1512 N N . VAL A 1 197 ? -17.454 20.642 15.929 1.00 96.38 197 VAL A N 1
ATOM 1513 C CA . VAL A 1 197 ? -18.717 21.067 15.313 1.00 96.38 197 VAL A CA 1
ATOM 1514 C C . VAL A 1 197 ? -18.778 20.722 13.824 1.00 96.38 197 VAL A C 1
ATOM 1516 O O . VAL A 1 197 ? -17.759 20.627 13.141 1.00 96.38 197 VAL A O 1
ATOM 1519 N N . LEU A 1 198 ? -19.999 20.544 13.321 1.00 95.56 198 LEU A N 1
ATOM 1520 C CA . LEU A 1 198 ? -20.321 20.419 11.899 1.00 95.56 198 LEU A CA 1
ATOM 1521 C C . LEU A 1 198 ? -21.476 21.378 11.597 1.00 95.56 198 LEU A C 1
ATOM 1523 O O . LEU A 1 198 ? -22.635 21.092 11.910 1.00 95.56 198 LEU A O 1
ATOM 1527 N N . GLY A 1 199 ? -21.161 22.557 11.056 1.00 92.12 199 GLY A N 1
ATOM 1528 C CA . GLY A 1 199 ? -22.131 23.648 10.938 1.00 92.12 199 GLY A CA 1
ATOM 1529 C C . GLY A 1 199 ? -22.641 24.082 12.317 1.00 92.12 199 GLY A C 1
ATOM 1530 O O . GLY A 1 199 ? -21.889 24.646 13.103 1.00 92.12 199 GLY A O 1
ATOM 1531 N N . THR A 1 200 ? -23.913 23.808 12.622 1.00 90.94 200 THR A N 1
ATOM 1532 C CA . THR A 1 200 ? -24.541 24.100 13.927 1.00 90.94 200 THR A CA 1
ATOM 1533 C C . THR A 1 200 ? -24.633 22.886 14.862 1.00 90.94 200 THR A C 1
ATOM 1535 O O . THR A 1 200 ? -25.065 23.032 16.006 1.00 90.94 200 THR A O 1
ATOM 1538 N N . LYS A 1 201 ? -24.246 21.685 14.405 1.00 95.31 201 LYS A N 1
ATOM 1539 C CA . LYS A 1 201 ? -24.277 20.442 15.196 1.00 95.31 201 LYS A CA 1
ATOM 1540 C C . LYS A 1 201 ? -23.026 20.345 16.078 1.00 95.31 201 LYS A C 1
ATOM 1542 O O . LYS A 1 201 ? -21.917 20.385 15.554 1.00 95.31 201 LYS A O 1
ATOM 1547 N N . ASP A 1 202 ? -23.207 20.171 17.392 1.00 95.00 202 ASP A N 1
ATOM 1548 C CA . ASP A 1 202 ? -22.119 20.019 18.385 1.00 95.00 202 ASP A CA 1
ATOM 1549 C C . ASP A 1 202 ? -22.207 18.723 19.223 1.00 95.00 202 ASP A C 1
ATOM 1551 O O . ASP A 1 202 ? -21.547 18.584 20.257 1.00 95.00 202 ASP A O 1
ATOM 1555 N N . THR A 1 203 ? -23.038 17.771 18.787 1.00 96.56 203 THR A N 1
ATOM 1556 C CA . THR A 1 203 ? -23.216 16.453 19.415 1.00 96.56 203 THR A CA 1
ATOM 1557 C C . THR A 1 203 ? -23.216 15.363 18.357 1.00 96.56 203 THR A C 1
ATOM 1559 O O . THR A 1 203 ? -23.826 15.528 17.305 1.00 96.56 203 THR A O 1
ATOM 1562 N N . PHE A 1 204 ? -22.524 14.262 18.629 1.00 96.62 204 PHE A N 1
ATOM 1563 C CA . PHE A 1 204 ? -22.240 13.199 17.667 1.00 96.62 204 PHE A CA 1
ATOM 1564 C C . PHE A 1 204 ? -22.293 11.836 18.356 1.00 96.62 204 PHE A C 1
ATOM 1566 O O . PHE A 1 204 ? -22.088 11.732 19.567 1.00 96.62 204 PHE A O 1
ATOM 1573 N N . THR A 1 205 ? -22.566 10.785 17.598 1.00 96.06 205 THR A N 1
ATOM 1574 C CA . THR A 1 205 ? -22.342 9.406 18.044 1.00 96.06 205 THR A CA 1
ATOM 1575 C C . THR A 1 205 ? -20.840 9.102 18.119 1.00 96.06 205 THR A C 1
ATOM 1577 O O . THR A 1 205 ? -20.008 9.831 17.573 1.00 96.06 205 THR A O 1
ATOM 1580 N N . ILE A 1 206 ? -20.470 8.024 18.816 1.00 92.94 206 ILE A N 1
ATOM 1581 C CA . ILE A 1 206 ? -19.065 7.588 18.908 1.00 92.94 206 ILE A CA 1
ATOM 1582 C C . ILE A 1 206 ? -18.520 7.191 17.530 1.00 92.94 206 ILE A C 1
ATOM 1584 O O . ILE A 1 206 ? -17.377 7.512 17.213 1.00 92.94 206 ILE A O 1
ATOM 1588 N N . GLU A 1 207 ? -19.346 6.554 16.701 1.00 93.12 207 GLU A N 1
ATOM 1589 C CA . GLU A 1 207 ? -19.009 6.177 15.324 1.00 93.12 207 GLU A CA 1
ATOM 1590 C C . GLU A 1 207 ? -18.736 7.413 14.462 1.00 93.12 207 GLU A C 1
ATOM 1592 O O . GLU A 1 207 ? -17.653 7.522 13.893 1.00 93.12 207 GLU A O 1
ATOM 1597 N N . GLU A 1 208 ? -19.630 8.409 14.488 1.00 93.88 208 GLU A N 1
ATOM 1598 C CA . GLU A 1 208 ? -19.424 9.673 13.766 1.00 93.88 208 GLU A CA 1
ATOM 1599 C C . GLU A 1 208 ? -18.122 10.370 14.179 1.00 93.88 208 GLU A C 1
ATOM 1601 O O . GLU A 1 208 ? -17.415 10.901 13.328 1.00 93.88 208 GLU A O 1
ATOM 1606 N N . ILE A 1 209 ? -17.786 10.364 15.475 1.00 94.56 209 ILE A N 1
ATOM 1607 C CA . ILE A 1 209 ? -16.528 10.939 15.974 1.00 94.56 209 ILE A CA 1
ATOM 1608 C C . ILE A 1 209 ? -15.315 10.153 15.473 1.00 94.56 209 ILE A C 1
ATOM 1610 O O . ILE A 1 209 ? -14.287 10.748 15.153 1.00 94.56 209 ILE A O 1
ATOM 1614 N N . ASN A 1 210 ? -15.405 8.827 15.436 1.00 93.69 210 ASN A N 1
ATOM 1615 C CA . ASN A 1 210 ? -14.301 7.979 15.003 1.00 93.69 210 ASN A CA 1
ATOM 1616 C C . ASN A 1 210 ? -14.009 8.094 13.504 1.00 93.69 210 ASN A C 1
ATOM 1618 O O . ASN A 1 210 ? -12.862 7.869 13.110 1.00 93.69 210 ASN A O 1
ATOM 1622 N N . ASP A 1 211 ? -15.004 8.478 12.706 1.00 92.19 211 ASP A N 1
ATOM 1623 C CA . ASP A 1 211 ? -14.845 8.749 11.278 1.00 92.19 211 ASP A CA 1
ATOM 1624 C C . ASP A 1 211 ? -14.204 10.114 10.991 1.00 92.19 211 ASP A C 1
ATOM 1626 O O . ASP A 1 211 ? -13.656 10.323 9.901 1.00 92.19 211 ASP A O 1
ATOM 1630 N N . VAL A 1 212 ? -14.223 11.036 11.964 1.00 92.19 212 VAL A N 1
ATOM 1631 C CA . VAL A 1 212 ? -13.539 12.329 11.847 1.00 92.19 212 VAL A CA 1
ATOM 1632 C C . VAL A 1 212 ? -12.030 12.119 11.833 1.00 92.19 212 VAL A C 1
ATOM 1634 O O . VAL A 1 212 ? -11.455 11.464 12.703 1.00 92.19 212 VAL A O 1
ATOM 1637 N N . GLU A 1 213 ? -11.383 12.712 10.832 1.00 93.06 213 GLU A N 1
ATOM 1638 C CA . GLU A 1 213 ? -9.930 12.810 10.781 1.00 93.06 213 GLU A CA 1
ATOM 1639 C C . GLU A 1 213 ? -9.478 14.050 11.551 1.00 93.06 213 GLU A C 1
ATOM 1641 O O . GLU A 1 213 ? -10.018 15.140 11.365 1.00 93.06 213 GLU A O 1
ATOM 1646 N N . PHE A 1 214 ? -8.488 13.880 12.415 1.00 93.62 214 PHE A N 1
ATOM 1647 C CA . PHE A 1 214 ? -7.887 14.951 13.194 1.00 93.62 214 PHE A CA 1
ATOM 1648 C C . PHE A 1 214 ? -6.426 15.103 12.804 1.00 93.62 214 PHE A C 1
ATOM 1650 O O . PHE A 1 214 ? -5.724 14.111 12.630 1.00 93.62 214 PHE A O 1
ATOM 1657 N N . ASP A 1 215 ? -5.973 16.343 12.713 1.00 90.62 215 ASP A N 1
ATOM 1658 C CA . ASP A 1 215 ? -4.569 16.702 12.628 1.00 90.62 215 ASP A CA 1
ATOM 1659 C C . ASP A 1 215 ? -4.037 16.987 14.035 1.00 90.62 215 ASP A C 1
ATOM 1661 O O . ASP A 1 215 ? -4.567 17.835 14.761 1.00 90.62 215 ASP A O 1
ATOM 1665 N N . ILE A 1 216 ? -3.005 16.248 14.431 1.00 90.00 216 ILE A N 1
ATOM 1666 C CA . ILE A 1 216 ? -2.281 16.418 15.687 1.00 90.00 216 ILE A CA 1
ATOM 1667 C C . ILE A 1 216 ? -0.801 16.543 15.339 1.00 90.00 216 ILE A C 1
ATOM 1669 O O . ILE A 1 216 ? -0.136 15.529 15.199 1.00 90.00 216 ILE A O 1
ATOM 1673 N N . GLN A 1 217 ? -0.265 17.758 15.207 1.00 83.81 217 GLN A N 1
ATOM 1674 C CA . GLN A 1 217 ? 1.128 17.971 14.768 1.00 83.81 217 GLN A CA 1
ATOM 1675 C C . GLN A 1 217 ? 1.495 17.166 13.504 1.00 83.81 217 GLN A C 1
ATOM 1677 O O . GLN A 1 217 ? 2.442 16.379 13.511 1.00 83.81 217 GLN A O 1
ATOM 1682 N N . ASP A 1 218 ? 0.692 17.297 12.450 1.00 82.44 218 ASP A N 1
ATOM 1683 C CA . ASP A 1 218 ? 0.803 16.581 11.177 1.00 82.44 218 ASP A CA 1
ATOM 1684 C C . ASP A 1 218 ? 0.487 15.073 11.245 1.00 82.44 218 ASP A C 1
ATOM 1686 O O . ASP A 1 218 ? 0.444 14.398 10.207 1.00 82.44 218 ASP A O 1
ATOM 1690 N N . PHE A 1 219 ? 0.201 14.508 12.428 1.00 82.69 219 PHE A N 1
ATOM 1691 C CA . PHE A 1 219 ? -0.435 13.195 12.503 1.00 82.69 219 PHE A CA 1
ATOM 1692 C C . PHE A 1 219 ? -1.892 13.316 12.063 1.00 82.69 219 PHE A C 1
ATOM 1694 O O . PHE A 1 219 ? -2.719 13.864 12.788 1.00 82.69 219 PHE A O 1
ATOM 1701 N N . LYS A 1 220 ? -2.222 12.721 10.916 1.00 88.06 220 LYS A N 1
ATOM 1702 C CA . LYS A 1 220 ? -3.609 12.526 10.479 1.00 88.06 220 LYS A CA 1
ATOM 1703 C C . LYS A 1 220 ? -4.163 11.260 11.115 1.00 88.06 220 LYS A C 1
ATOM 1705 O O . LYS A 1 220 ? -3.759 10.155 10.744 1.00 88.06 220 LYS A O 1
ATOM 1710 N N . VAL A 1 221 ? -5.042 11.425 12.098 1.00 86.94 221 VAL A N 1
ATOM 1711 C CA . VAL A 1 221 ? -5.532 10.336 12.948 1.00 86.94 221 VAL A CA 1
ATOM 1712 C C . VAL A 1 221 ? -7.047 10.188 12.895 1.00 86.94 221 VAL A C 1
ATOM 1714 O O . VAL A 1 221 ? -7.777 11.172 12.827 1.00 86.94 221 VAL A O 1
ATOM 1717 N N . LYS A 1 222 ? -7.521 8.946 12.990 1.00 90.25 222 LYS A N 1
ATOM 1718 C CA . LYS A 1 222 ? -8.938 8.578 13.135 1.00 90.25 222 LYS A CA 1
ATOM 1719 C C . LYS A 1 222 ? -9.150 7.682 14.350 1.00 90.25 222 LYS A C 1
ATOM 1721 O O . LYS A 1 222 ? -8.193 7.205 14.966 1.00 90.25 222 LYS A O 1
ATOM 1726 N N . ALA A 1 223 ? -10.417 7.425 14.669 1.00 89.12 223 ALA A N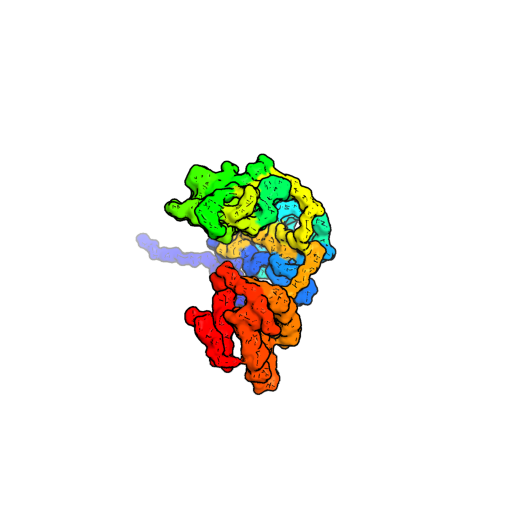 1
ATOM 1727 C CA . ALA A 1 223 ? -10.834 6.530 15.746 1.00 89.12 223 ALA A CA 1
ATOM 1728 C C . ALA A 1 223 ? -10.329 6.936 17.147 1.00 89.12 223 ALA A C 1
ATOM 1730 O O . ALA A 1 223 ? -10.003 6.084 17.975 1.00 89.12 223 ALA A O 1
ATOM 1731 N N . VAL A 1 224 ? -10.285 8.245 17.432 1.00 90.88 224 VAL A N 1
ATOM 1732 C CA . VAL A 1 224 ? -9.755 8.804 18.694 1.00 90.88 224 VAL A CA 1
ATOM 1733 C C . VAL A 1 224 ? -10.545 8.391 19.942 1.00 90.88 224 VAL A C 1
ATOM 1735 O O . VAL A 1 224 ? -10.021 8.490 21.051 1.00 90.88 224 VAL A O 1
ATOM 1738 N N . LEU A 1 225 ? -11.787 7.918 19.786 1.00 92.06 225 LEU A N 1
ATOM 1739 C CA . LEU A 1 225 ? -12.603 7.392 20.880 1.00 92.06 225 LEU A CA 1
ATOM 1740 C C . LEU A 1 225 ? -12.698 5.859 20.887 1.00 92.06 225 LEU A C 1
ATOM 1742 O O . LEU A 1 225 ? -13.061 5.284 21.906 1.00 92.06 225 LEU A O 1
ATOM 1746 N N . GLY A 1 226 ? -12.335 5.162 19.809 1.00 89.81 226 GLY A N 1
ATOM 1747 C CA . GLY A 1 226 ? -12.397 3.699 19.757 1.00 89.81 226 GLY A CA 1
ATOM 1748 C C . GLY A 1 226 ? -13.809 3.162 20.029 1.00 89.81 226 GLY A C 1
ATOM 1749 O O . GLY A 1 226 ? -14.766 3.570 19.390 1.00 89.81 226 GLY A O 1
ATOM 1750 N N . SER A 1 227 ? -13.954 2.237 20.973 1.00 90.19 227 SER A N 1
ATOM 1751 C CA . SER A 1 227 ? -15.236 1.614 21.335 1.00 90.19 227 SER A CA 1
ATOM 1752 C C . SER A 1 227 ? -15.727 2.033 22.725 1.00 90.19 227 SER A C 1
ATOM 1754 O O . SER A 1 227 ? -16.255 1.203 23.463 1.00 90.19 227 SER A O 1
ATOM 1756 N N . VAL A 1 228 ? -15.482 3.284 23.131 1.00 90.06 228 VAL A N 1
ATOM 1757 C CA . VAL A 1 228 ? -16.026 3.825 24.391 1.00 90.06 228 VAL A CA 1
ATOM 1758 C C . VAL A 1 228 ? -17.550 3.894 24.356 1.00 90.06 228 VAL A C 1
ATOM 1760 O O . VAL A 1 228 ? -18.151 4.126 23.308 1.00 90.06 228 VAL A O 1
ATOM 1763 N N . SER A 1 229 ? -18.173 3.739 25.520 1.00 90.75 229 SER A N 1
ATOM 1764 C CA . SER A 1 229 ? -19.605 3.948 25.710 1.00 90.75 229 SER A CA 1
ATOM 1765 C C . SER A 1 229 ? -19.873 5.349 26.276 1.00 90.75 229 SER A C 1
ATOM 1767 O O . SER A 1 229 ? -19.157 5.792 27.181 1.00 90.75 229 SER A O 1
ATOM 1769 N N . PRO A 1 230 ? -20.942 6.050 25.838 1.00 89.06 230 PRO A N 1
ATOM 1770 C CA . PRO A 1 230 ? -21.360 7.327 26.424 1.00 89.06 230 PRO A CA 1
ATOM 1771 C C . PRO A 1 230 ? -21.597 7.277 27.940 1.00 89.06 230 PRO A C 1
ATOM 1773 O O . PRO A 1 230 ? -21.561 8.316 28.594 1.00 89.06 230 PRO A O 1
ATOM 1776 N N . SER A 1 231 ? -21.857 6.089 28.494 1.00 87.12 231 SER A N 1
ATOM 1777 C CA . SER A 1 231 ? -22.146 5.890 29.919 1.00 87.12 231 SER A CA 1
ATOM 1778 C C . SER A 1 231 ? -20.935 5.444 30.745 1.00 87.12 231 SER A C 1
ATOM 1780 O O . SER A 1 231 ? -21.093 5.173 31.933 1.00 87.12 231 SER A O 1
ATOM 1782 N N . ASP A 1 232 ? -19.743 5.358 30.152 1.00 86.50 232 ASP A N 1
ATOM 1783 C CA . ASP A 1 232 ? -18.544 4.953 30.884 1.00 86.50 232 ASP A CA 1
ATOM 1784 C C . ASP A 1 232 ? -18.138 5.988 31.945 1.00 86.50 232 ASP A C 1
ATOM 1786 O O . ASP A 1 232 ? -18.136 7.195 31.694 1.00 86.50 232 ASP A O 1
ATOM 1790 N N . GLU A 1 233 ? -17.697 5.513 33.115 1.00 84.38 233 GLU A N 1
ATOM 1791 C CA . GLU A 1 233 ? -17.254 6.376 34.224 1.00 84.38 233 GLU A CA 1
ATOM 1792 C C . GLU A 1 233 ? -16.062 7.266 33.848 1.00 84.38 233 GLU A C 1
ATOM 1794 O O . GLU A 1 233 ? -15.923 8.391 34.330 1.00 84.38 233 GLU A O 1
ATOM 1799 N N . LYS A 1 234 ? -15.185 6.764 32.973 1.00 88.88 234 LYS A N 1
ATOM 1800 C CA . LYS A 1 234 ? -14.004 7.485 32.508 1.00 88.88 234 LYS A CA 1
ATOM 1801 C C . LYS A 1 234 ? -14.286 8.075 31.139 1.00 88.88 234 LYS A C 1
ATOM 1803 O O . LYS A 1 234 ? -14.298 7.371 30.142 1.00 88.88 234 LYS A O 1
ATOM 1808 N N . ASN A 1 235 ? -14.467 9.379 31.058 1.00 93.75 235 ASN A N 1
ATOM 1809 C CA . ASN A 1 235 ? -14.967 10.025 29.849 1.00 93.75 235 ASN A CA 1
ATOM 1810 C C . ASN A 1 235 ? -13.866 10.656 28.975 1.00 93.75 235 ASN A C 1
ATOM 1812 O O . ASN A 1 235 ? -14.041 11.742 28.417 1.00 93.75 235 ASN A O 1
ATOM 1816 N N . GLN A 1 236 ? -12.695 10.014 28.895 1.00 95.12 236 GLN A N 1
ATOM 1817 C CA . GLN A 1 236 ? -11.551 10.560 28.162 1.00 95.12 236 GLN A CA 1
ATOM 1818 C C . GLN A 1 236 ? -10.650 9.497 27.523 1.00 95.12 236 GLN A C 1
ATOM 1820 O O . GLN A 1 236 ? -10.429 8.428 28.096 1.00 95.12 236 GLN A O 1
ATOM 1825 N N . CYS A 1 237 ? -10.060 9.849 26.382 1.00 92.88 237 CYS A N 1
ATOM 1826 C CA . CYS A 1 237 ? -8.964 9.139 25.730 1.00 92.88 237 CYS A CA 1
ATOM 1827 C C . CYS A 1 237 ? -7.725 10.039 25.725 1.00 92.88 237 CYS A C 1
ATOM 1829 O O . CYS A 1 237 ? -7.771 11.173 25.246 1.00 92.88 237 CYS A O 1
ATOM 1831 N N . VAL A 1 238 ? -6.633 9.550 26.312 1.00 92.94 238 VAL A N 1
ATOM 1832 C CA . VAL A 1 238 ? -5.381 10.293 26.467 1.00 92.94 238 VAL A CA 1
ATOM 1833 C C . VAL A 1 238 ? -4.333 9.678 25.562 1.00 92.94 238 VAL A C 1
ATOM 1835 O O . VAL A 1 238 ? -3.979 8.508 25.718 1.00 92.94 238 VAL A O 1
ATOM 1838 N N . PHE A 1 239 ? -3.807 10.493 24.660 1.00 89.94 239 PHE A N 1
ATOM 1839 C CA . PHE A 1 239 ? -2.725 10.130 23.765 1.00 89.94 239 PHE A CA 1
ATOM 1840 C C . PHE A 1 239 ? -1.479 10.942 24.084 1.00 89.94 239 PHE A C 1
ATOM 1842 O O . PHE A 1 239 ? -1.572 12.079 24.537 1.00 89.94 239 PHE A O 1
ATOM 1849 N N . GLU A 1 240 ? -0.309 10.379 23.843 1.00 86.94 240 GLU A N 1
ATOM 1850 C CA . GLU A 1 240 ? 0.958 11.089 23.930 1.00 86.94 240 GLU A CA 1
ATOM 1851 C C . GLU A 1 240 ? 1.761 10.911 22.656 1.00 86.94 240 GLU A C 1
ATOM 1853 O O . GLU A 1 240 ? 1.799 9.828 22.069 1.00 86.94 240 GLU A O 1
ATOM 1858 N N . VAL A 1 241 ? 2.400 11.996 22.246 1.00 82.88 241 VAL A N 1
ATOM 1859 C CA . VAL A 1 241 ? 3.421 11.978 21.212 1.00 82.88 241 VAL A CA 1
ATOM 1860 C C . VAL A 1 241 ? 4.721 11.556 21.874 1.00 82.88 241 VAL A C 1
ATOM 1862 O O . VAL A 1 241 ? 5.191 12.210 22.809 1.00 82.88 241 VAL A O 1
ATOM 1865 N N . GLY A 1 242 ? 5.286 10.456 21.395 1.00 68.50 242 GLY A N 1
ATOM 1866 C CA . GLY A 1 242 ? 6.565 9.950 21.858 1.00 68.50 242 GLY A CA 1
ATOM 1867 C C . GLY A 1 242 ? 7.390 9.378 20.719 1.00 68.50 242 GLY A C 1
ATOM 1868 O O . GLY A 1 242 ? 6.878 9.008 19.663 1.00 68.50 242 GLY A O 1
ATOM 1869 N N . GLU A 1 243 ? 8.685 9.265 20.968 1.00 57.53 243 GLU A N 1
ATOM 1870 C CA . GLU A 1 243 ? 9.596 8.537 20.101 1.00 57.53 243 GLU A CA 1
ATOM 1871 C C . GLU A 1 243 ? 9.491 7.047 20.418 1.00 57.53 243 GLU A C 1
ATOM 1873 O O . GLU A 1 243 ? 9.722 6.609 21.551 1.00 57.53 243 GLU A O 1
ATOM 1878 N N . ARG A 1 244 ? 9.143 6.238 19.418 1.00 47.16 244 ARG A N 1
ATOM 1879 C CA . ARG A 1 244 ? 9.234 4.786 19.537 1.00 47.16 244 ARG A CA 1
ATOM 1880 C C . ARG A 1 244 ? 10.411 4.309 18.711 1.00 47.16 244 ARG A C 1
ATOM 1882 O O . ARG A 1 244 ? 10.455 4.471 17.494 1.00 47.16 244 ARG A O 1
ATOM 1889 N N . SER A 1 245 ? 11.343 3.651 19.392 1.00 38.66 245 SER A N 1
ATOM 1890 C CA . SER A 1 245 ? 12.300 2.763 18.746 1.00 38.66 245 SER A CA 1
ATOM 1891 C C . SER A 1 245 ? 11.517 1.726 17.928 1.00 38.66 245 SER A C 1
ATOM 1893 O O . SER A 1 245 ? 10.776 0.911 18.489 1.00 38.66 245 SER A O 1
ATOM 1895 N N . LEU A 1 246 ? 11.651 1.760 16.599 1.00 41.31 246 LEU A N 1
ATOM 1896 C CA . LEU A 1 246 ? 11.018 0.825 15.658 1.00 41.31 246 LEU A CA 1
ATOM 1897 C C . LEU A 1 246 ? 11.466 -0.627 15.887 1.00 41.31 246 LEU A C 1
ATOM 1899 O O . LEU A 1 246 ? 10.873 -1.544 15.325 1.00 41.31 246 LEU A O 1
ATOM 1903 N N . TYR A 1 247 ? 12.433 -0.869 16.781 1.00 39.12 247 TYR A N 1
ATOM 1904 C CA . TYR A 1 247 ? 12.735 -2.207 17.292 1.00 39.12 247 TYR A CA 1
ATOM 1905 C C . TYR A 1 247 ? 11.531 -2.882 17.975 1.00 39.12 247 TYR A C 1
ATOM 1907 O O . TYR A 1 247 ? 11.535 -4.098 18.129 1.00 39.12 247 TYR A O 1
ATOM 1915 N N . ALA A 1 248 ? 10.492 -2.129 18.365 1.00 30.98 248 ALA A N 1
ATOM 1916 C CA . ALA A 1 248 ? 9.371 -2.644 19.149 1.00 30.98 248 ALA A CA 1
ATOM 1917 C C . ALA A 1 248 ? 8.008 -2.680 18.426 1.00 30.98 248 ALA A C 1
ATOM 1919 O O . ALA A 1 248 ? 6.992 -2.833 19.109 1.00 30.98 248 ALA A O 1
ATOM 1920 N N . GLN A 1 249 ? 7.928 -2.532 17.095 1.00 37.78 249 GLN A N 1
ATOM 1921 C CA . GLN A 1 249 ? 6.681 -2.793 16.354 1.00 37.78 249 GLN A CA 1
ATOM 1922 C C . GLN A 1 249 ? 6.825 -3.935 15.349 1.00 37.78 249 GLN A C 1
ATOM 1924 O O . GLN A 1 249 ? 7.670 -3.934 14.462 1.00 37.78 249 GLN A O 1
ATOM 1929 N N . SER A 1 250 ? 5.900 -4.877 15.493 1.00 40.47 250 SER A N 1
ATOM 1930 C CA . SER A 1 250 ? 5.574 -6.043 14.676 1.00 40.47 250 SER A CA 1
ATOM 1931 C C . SER A 1 250 ? 5.128 -5.723 13.237 1.00 40.47 250 SER A C 1
ATOM 1933 O O . SER A 1 250 ? 4.345 -6.475 12.656 1.00 40.47 250 SER A O 1
ATOM 1935 N N . ALA A 1 251 ? 5.548 -4.593 12.660 1.00 53.84 251 ALA A N 1
ATOM 1936 C CA . ALA A 1 251 ? 5.147 -4.200 11.317 1.00 53.84 251 ALA A CA 1
ATOM 1937 C C . ALA A 1 251 ? 5.871 -5.088 10.299 1.00 53.84 251 ALA A C 1
ATOM 1939 O O . ALA A 1 251 ? 7.066 -4.943 10.042 1.00 53.84 251 ALA A O 1
ATOM 1940 N N . ASN A 1 252 ? 5.123 -6.029 9.725 1.00 59.44 252 ASN A N 1
ATOM 1941 C CA . ASN A 1 252 ? 5.643 -6.976 8.749 1.00 59.44 252 ASN A CA 1
ATOM 1942 C C . ASN A 1 252 ? 6.018 -6.323 7.404 1.00 59.44 252 ASN A C 1
ATOM 1944 O O . ASN A 1 252 ? 6.611 -6.986 6.562 1.00 59.44 252 ASN A 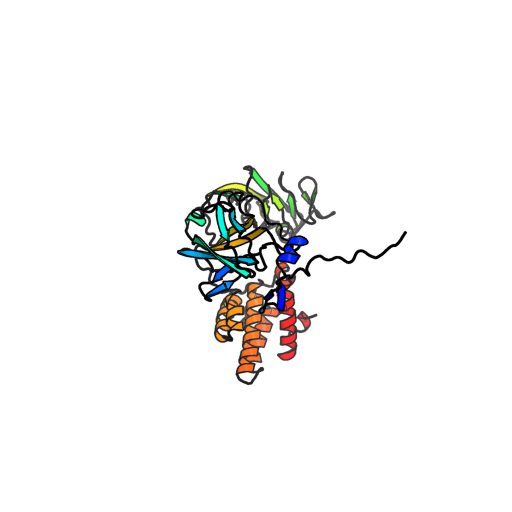O 1
ATOM 1948 N N . ALA A 1 253 ? 5.666 -5.053 7.174 1.00 70.19 253 ALA A N 1
ATOM 1949 C CA . ALA A 1 253 ? 5.901 -4.353 5.915 1.00 70.19 253 ALA A CA 1
ATOM 1950 C C . ALA A 1 253 ? 6.331 -2.895 6.130 1.00 70.19 253 ALA A C 1
ATOM 1952 O O . ALA A 1 253 ? 5.883 -2.241 7.071 1.00 70.19 253 ALA A O 1
ATOM 1953 N N . ARG A 1 254 ? 7.156 -2.379 5.213 1.00 73.50 254 ARG A N 1
ATOM 1954 C CA . ARG A 1 254 ? 7.571 -0.973 5.111 1.00 73.50 254 ARG A CA 1
ATOM 1955 C C . ARG A 1 254 ? 7.603 -0.569 3.638 1.00 73.50 254 ARG A C 1
ATOM 1957 O O . ARG A 1 254 ? 7.970 -1.374 2.789 1.00 73.50 254 ARG A O 1
ATOM 1964 N N . ASN A 1 255 ? 7.266 0.682 3.346 1.00 79.62 255 ASN A N 1
ATOM 1965 C CA . ASN A 1 255 ? 7.488 1.266 2.028 1.00 79.62 255 ASN A CA 1
ATOM 1966 C C . ASN A 1 255 ? 8.756 2.127 2.051 1.00 79.62 255 ASN A C 1
ATOM 1968 O O . ASN A 1 255 ? 8.936 2.948 2.952 1.00 79.62 255 ASN A O 1
ATOM 1972 N N . ILE A 1 256 ? 9.619 1.946 1.057 1.00 83.56 256 ILE A N 1
ATOM 1973 C CA . ILE A 1 256 ? 10.778 2.803 0.783 1.00 83.56 256 ILE A CA 1
ATOM 1974 C C . ILE A 1 256 ? 10.486 3.618 -0.480 1.00 83.56 256 ILE A C 1
ATOM 1976 O O . ILE A 1 256 ? 9.747 3.151 -1.350 1.00 83.56 256 ILE A O 1
ATOM 1980 N N . GLN A 1 257 ? 11.020 4.834 -0.595 1.00 86.38 257 GLN A N 1
ATOM 1981 C CA . GLN A 1 257 ? 10.875 5.632 -1.814 1.00 86.38 257 GLN A CA 1
ATOM 1982 C C . GLN A 1 257 ? 12.202 5.707 -2.556 1.00 86.38 257 GLN A C 1
ATOM 1984 O O . GLN A 1 257 ? 13.241 6.011 -1.972 1.00 86.38 257 GLN A O 1
ATOM 1989 N N . VAL A 1 258 ? 12.157 5.450 -3.860 1.00 90.31 258 VAL A N 1
ATOM 1990 C CA . VAL A 1 258 ? 13.317 5.505 -4.746 1.00 90.31 258 VAL A CA 1
ATOM 1991 C C . VAL A 1 258 ? 13.006 6.464 -5.878 1.00 90.31 258 VAL A C 1
ATOM 1993 O O . VAL A 1 258 ? 12.081 6.254 -6.660 1.00 90.31 258 VAL A O 1
ATOM 1996 N N . SER A 1 259 ? 13.765 7.547 -5.943 1.00 92.50 259 SER A N 1
ATOM 1997 C CA . SER A 1 259 ? 13.648 8.566 -6.977 1.00 92.50 259 SER A CA 1
ATOM 1998 C C . SER A 1 259 ? 14.682 8.332 -8.062 1.00 92.50 259 SER A C 1
ATOM 2000 O O . SER A 1 259 ? 15.864 8.211 -7.759 1.00 92.50 259 SER A O 1
ATOM 2002 N N . TYR A 1 260 ? 14.235 8.324 -9.311 1.00 94.31 260 TYR A N 1
ATOM 2003 C CA . TY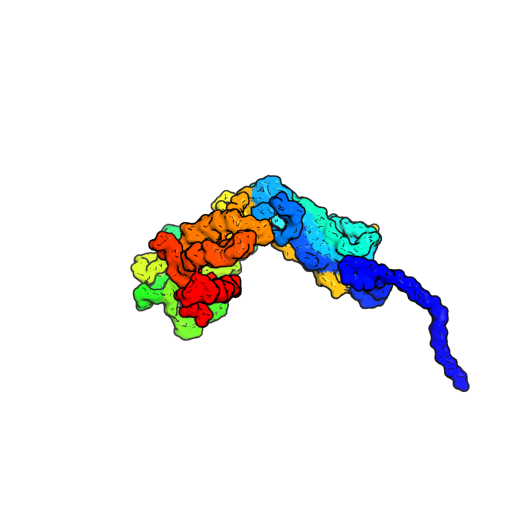R A 1 260 ? 15.070 8.292 -10.503 1.00 94.31 260 TYR A CA 1
ATOM 2004 C C . TYR A 1 260 ? 14.993 9.632 -11.211 1.00 94.31 260 TYR A C 1
ATOM 2006 O O . TYR A 1 260 ? 13.899 10.135 -11.461 1.00 94.31 260 TYR A O 1
ATOM 2014 N N . GLU A 1 261 ? 16.143 10.195 -11.549 1.00 94.44 261 GLU A N 1
ATOM 2015 C CA . GLU A 1 261 ? 16.278 11.483 -12.217 1.00 94.44 261 GLU A CA 1
ATOM 2016 C C . GLU A 1 261 ? 17.284 11.366 -13.364 1.00 94.44 261 GLU A C 1
ATOM 2018 O O . GLU A 1 261 ? 18.410 10.905 -13.177 1.00 94.44 261 GLU A O 1
ATOM 2023 N N . LEU A 1 262 ? 16.863 11.758 -14.565 1.00 93.62 262 LEU A N 1
ATOM 2024 C CA . LEU A 1 262 ? 17.720 11.809 -15.742 1.00 93.62 262 LEU A CA 1
ATOM 2025 C C . LEU A 1 262 ? 18.475 13.132 -15.767 1.00 93.62 262 LEU A C 1
ATOM 2027 O O . LEU A 1 262 ? 17.874 14.207 -15.744 1.00 93.62 262 LEU A O 1
ATOM 2031 N N . LEU A 1 263 ? 19.794 13.034 -15.865 1.00 93.06 263 LEU A N 1
ATOM 2032 C CA . LEU A 1 263 ? 20.715 14.156 -15.925 1.00 93.06 263 LEU A CA 1
ATOM 2033 C C . LEU A 1 263 ? 21.510 14.117 -17.234 1.00 93.06 263 LEU A C 1
ATOM 2035 O O . LEU A 1 263 ? 21.841 13.049 -17.759 1.00 93.06 263 LEU A O 1
ATOM 2039 N N . GLU A 1 264 ? 21.836 15.296 -17.746 1.00 90.69 264 GLU A N 1
ATOM 2040 C CA . GLU A 1 264 ? 22.861 15.466 -18.767 1.00 90.69 264 GLU A CA 1
ATOM 2041 C C . GLU A 1 264 ? 24.235 15.131 -18.174 1.00 90.69 264 GLU A C 1
ATOM 2043 O O . GLU A 1 264 ? 24.482 15.323 -16.977 1.00 90.69 264 GLU A O 1
ATOM 2048 N N . ARG A 1 265 ? 25.137 14.633 -19.021 1.00 88.94 265 ARG A N 1
ATOM 2049 C CA . ARG A 1 265 ? 26.537 14.411 -18.646 1.00 88.94 265 ARG A CA 1
ATOM 2050 C C . ARG A 1 265 ? 27.212 15.730 -18.270 1.00 88.94 265 ARG A C 1
ATOM 2052 O O . ARG A 1 265 ? 26.792 16.804 -18.701 1.00 88.94 265 ARG A O 1
ATOM 2059 N N . ASP A 1 266 ? 28.242 15.642 -17.436 1.00 86.56 266 ASP A N 1
ATOM 2060 C CA . ASP A 1 266 ? 29.061 16.798 -17.082 1.00 86.56 266 ASP A CA 1
ATOM 2061 C C . ASP A 1 266 ? 29.892 17.301 -18.277 1.00 86.56 266 ASP A C 1
ATOM 2063 O O . ASP A 1 266 ? 29.891 16.717 -19.362 1.00 86.56 266 ASP A O 1
ATOM 2067 N N . GLU A 1 267 ? 30.606 18.411 -18.085 1.00 84.19 267 GLU A N 1
ATOM 2068 C CA . GLU A 1 267 ? 31.419 19.048 -19.132 1.00 84.19 267 GLU A CA 1
ATOM 2069 C C . GLU A 1 267 ? 32.522 18.127 -19.689 1.00 84.19 267 GLU A C 1
ATOM 2071 O O . GLU A 1 267 ? 32.986 18.333 -20.809 1.00 84.19 267 GLU A O 1
ATOM 2076 N N . ALA A 1 268 ? 32.920 17.094 -18.936 1.00 82.88 268 ALA A N 1
ATOM 2077 C CA . ALA A 1 268 ? 33.886 16.082 -19.356 1.00 82.88 268 ALA A CA 1
ATOM 2078 C C . ALA A 1 268 ? 33.225 14.864 -20.033 1.00 82.88 268 ALA A C 1
ATOM 2080 O O . ALA A 1 268 ? 33.912 13.902 -20.379 1.00 82.88 268 ALA A O 1
ATOM 2081 N N . GLY A 1 269 ? 31.901 14.881 -20.220 1.00 81.06 269 GLY A N 1
ATOM 2082 C CA . GLY A 1 269 ? 31.135 13.772 -20.784 1.00 81.06 269 GLY A CA 1
ATOM 2083 C C . GLY A 1 269 ? 30.936 12.600 -19.816 1.00 81.06 269 GLY A C 1
ATOM 2084 O O . GLY A 1 269 ? 30.571 11.506 -20.255 1.00 81.06 269 GLY A O 1
ATOM 2085 N N . LEU A 1 270 ? 31.170 12.805 -18.516 1.00 88.00 270 LEU A N 1
ATOM 2086 C CA . LEU A 1 270 ? 31.054 11.797 -17.463 1.00 88.00 270 LEU A CA 1
ATOM 2087 C C . LEU A 1 270 ? 29.782 12.006 -16.624 1.00 88.00 270 LEU A C 1
ATOM 2089 O O . LEU A 1 270 ? 29.066 12.997 -16.751 1.00 88.00 270 LEU A O 1
ATOM 2093 N N . CYS A 1 271 ? 29.478 11.031 -15.765 1.00 89.62 271 CYS A N 1
ATOM 2094 C CA . CYS A 1 271 ? 28.332 11.095 -14.850 1.00 89.62 271 CYS A CA 1
ATOM 2095 C C . CYS A 1 271 ? 28.706 11.436 -13.407 1.00 89.62 271 CYS A C 1
ATOM 2097 O O . CYS A 1 271 ? 27.824 11.560 -12.563 1.00 89.62 271 CYS A O 1
ATOM 2099 N N . THR A 1 272 ? 29.995 11.595 -13.113 1.00 83.56 272 THR A N 1
ATOM 2100 C CA . THR A 1 272 ? 30.489 11.790 -11.746 1.00 83.56 272 THR A CA 1
ATOM 2101 C C . THR A 1 272 ? 29.973 13.091 -11.134 1.00 83.56 272 THR A C 1
ATOM 2103 O O . THR A 1 272 ? 29.642 13.117 -9.952 1.00 83.56 272 THR A O 1
ATOM 2106 N N . PHE A 1 273 ? 29.861 14.157 -11.934 1.00 84.81 273 PHE A N 1
ATOM 2107 C CA . PHE A 1 273 ? 29.397 15.470 -11.475 1.00 84.81 273 PHE A CA 1
ATOM 2108 C C . PHE A 1 273 ? 28.176 15.977 -12.248 1.00 84.81 273 PHE A C 1
ATOM 2110 O O . PHE A 1 273 ? 27.917 17.183 -12.279 1.00 84.81 273 PHE A O 1
ATOM 2117 N N . ALA A 1 274 ? 27.414 15.064 -12.855 1.00 87.69 274 ALA A N 1
ATOM 2118 C CA . ALA A 1 274 ? 26.176 15.389 -13.546 1.00 87.69 274 ALA A CA 1
ATOM 2119 C C . ALA A 1 274 ? 25.182 16.050 -12.575 1.00 87.69 274 ALA A C 1
ATOM 2121 O O . ALA A 1 274 ? 24.887 15.518 -11.503 1.00 87.69 274 ALA A O 1
ATOM 2122 N N . LYS A 1 275 ? 24.682 17.234 -12.942 1.00 86.81 275 LYS A N 1
ATOM 2123 C CA . LYS A 1 275 ? 23.758 18.037 -12.113 1.00 86.81 275 LYS A CA 1
ATOM 2124 C C . LYS A 1 275 ? 22.592 18.629 -12.890 1.00 86.81 275 LYS A C 1
ATOM 2126 O O . LYS A 1 275 ? 21.637 19.088 -12.275 1.00 86.81 275 LYS A O 1
ATOM 2131 N N . ILE A 1 276 ? 22.688 18.677 -14.215 1.00 86.62 276 ILE A N 1
ATOM 2132 C CA . ILE A 1 276 ? 21.716 19.359 -15.067 1.00 86.62 276 ILE A CA 1
ATOM 2133 C C . ILE A 1 276 ? 20.633 18.345 -15.440 1.00 86.62 276 ILE A C 1
ATOM 2135 O O . ILE A 1 276 ? 20.964 17.371 -16.111 1.00 86.62 276 ILE A O 1
ATOM 2139 N N . PRO A 1 277 ? 19.363 18.530 -15.041 1.00 88.25 277 PRO A N 1
ATOM 2140 C CA . PRO A 1 277 ? 18.296 17.621 -15.437 1.00 88.25 277 PRO A CA 1
ATOM 2141 C C . PRO A 1 277 ? 18.054 17.656 -16.944 1.00 88.25 277 PRO A C 1
ATOM 2143 O O . PRO A 1 277 ? 18.088 18.725 -17.563 1.00 88.25 277 PRO A O 1
ATOM 2146 N N . VAL A 1 278 ? 17.752 16.495 -17.525 1.00 87.38 278 VAL A N 1
ATOM 2147 C CA . VAL A 1 278 ? 17.353 16.403 -18.932 1.00 87.38 278 VAL A CA 1
ATOM 2148 C C . VAL A 1 278 ? 16.042 17.157 -19.133 1.00 87.38 278 VAL A C 1
ATOM 2150 O O . VAL A 1 278 ? 15.092 17.030 -18.354 1.00 87.38 278 VAL A O 1
ATOM 2153 N N . LYS A 1 279 ? 15.967 17.931 -20.216 1.00 81.62 279 LYS A N 1
ATOM 2154 C CA . LYS A 1 279 ? 14.716 18.551 -20.654 1.00 81.62 279 LYS A CA 1
ATOM 2155 C C . LYS A 1 279 ? 13.896 17.524 -21.428 1.00 81.62 279 LYS A C 1
ATOM 2157 O O . LYS A 1 279 ? 14.121 17.296 -22.611 1.00 81.62 279 LYS A O 1
ATOM 2162 N N . ALA A 1 280 ? 12.946 16.902 -20.743 1.00 74.50 280 ALA A N 1
ATOM 2163 C CA . ALA A 1 280 ? 12.032 15.940 -21.340 1.00 74.50 280 ALA A CA 1
ATOM 2164 C C . ALA A 1 280 ? 10.862 16.669 -22.029 1.00 74.50 280 ALA A C 1
ATOM 2166 O O . ALA A 1 280 ? 10.063 17.326 -21.364 1.00 74.50 280 ALA A O 1
ATOM 2167 N N . ALA A 1 281 ? 10.752 16.555 -23.357 1.00 67.56 281 ALA A N 1
ATOM 2168 C CA . ALA A 1 281 ? 9.584 17.035 -24.112 1.00 67.56 281 ALA A CA 1
ATOM 2169 C C . ALA A 1 281 ? 8.396 16.049 -24.049 1.00 67.56 281 ALA A C 1
ATOM 2171 O O . ALA A 1 281 ? 7.251 16.422 -24.298 1.00 67.56 281 ALA A O 1
ATOM 2172 N N . GLN A 1 282 ? 8.676 14.786 -23.718 1.00 69.38 282 GLN A N 1
ATOM 2173 C CA . GLN A 1 282 ? 7.724 13.688 -23.542 1.00 69.38 282 GLN A CA 1
ATOM 2174 C C . GLN A 1 282 ? 8.094 12.923 -22.261 1.00 69.38 282 GLN A C 1
ATOM 2176 O O . GLN A 1 282 ? 9.255 12.932 -21.869 1.00 69.38 282 GLN A O 1
ATOM 2181 N N . GLY A 1 283 ? 7.134 12.276 -21.592 1.00 80.75 283 GLY A N 1
ATOM 2182 C CA . GLY A 1 283 ? 7.403 11.528 -20.354 1.00 80.75 283 GLY A CA 1
ATOM 2183 C C . GLY A 1 283 ? 7.802 12.415 -19.165 1.00 80.75 283 GLY A C 1
ATOM 2184 O O . GLY A 1 283 ? 7.290 13.524 -19.012 1.00 80.75 283 GLY A O 1
ATOM 2185 N N . LYS A 1 284 ? 8.678 11.909 -18.285 1.00 86.06 284 LYS A N 1
ATOM 2186 C CA . LYS A 1 284 ? 9.187 12.646 -17.112 1.00 86.06 284 LYS A CA 1
ATOM 2187 C C . LYS A 1 284 ? 10.713 12.630 -17.066 1.00 86.06 284 LYS A C 1
ATOM 2189 O O . LYS A 1 284 ? 11.325 11.607 -17.342 1.00 86.06 284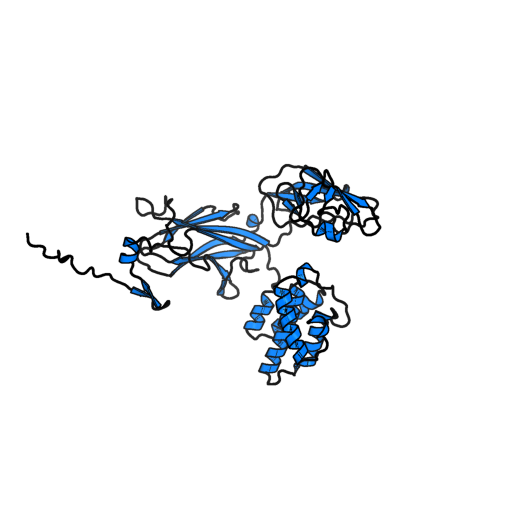 LYS A O 1
ATOM 2194 N N . SER A 1 285 ? 11.340 13.724 -16.641 1.00 88.12 285 SER A N 1
ATOM 2195 C CA . SER A 1 285 ? 12.778 13.740 -16.325 1.00 88.12 285 SER A CA 1
ATOM 2196 C C . SER A 1 285 ? 13.084 13.157 -14.941 1.00 88.12 285 SER A C 1
ATOM 2198 O O . SER A 1 285 ? 14.203 12.713 -14.698 1.00 88.12 285 SER A O 1
ATOM 2200 N N . LYS A 1 286 ? 12.089 13.120 -14.044 1.00 92.06 286 LYS A N 1
ATOM 2201 C CA . LYS A 1 286 ? 12.190 12.572 -12.688 1.00 92.06 286 LYS A CA 1
ATOM 2202 C C . LYS A 1 286 ? 10.922 11.824 -12.281 1.00 92.06 286 LYS A C 1
ATOM 2204 O O . LYS A 1 286 ? 9.815 12.289 -12.552 1.00 92.06 286 LYS A O 1
ATOM 2209 N N . HIS A 1 287 ? 11.074 10.693 -11.597 1.00 89.62 287 HIS A N 1
ATOM 2210 C CA . HIS A 1 287 ? 9.966 9.924 -11.024 1.00 89.62 287 HIS A CA 1
ATOM 2211 C C . HIS A 1 287 ? 10.363 9.303 -9.686 1.00 89.62 287 HIS A C 1
ATOM 2213 O O . HIS A 1 287 ? 11.466 8.780 -9.550 1.00 89.62 287 HIS A O 1
ATOM 2219 N N . THR A 1 288 ? 9.451 9.330 -8.717 1.00 89.06 288 THR A N 1
ATOM 2220 C CA . THR A 1 288 ? 9.625 8.691 -7.408 1.00 89.06 288 THR A CA 1
ATOM 2221 C C . THR A 1 288 ? 8.713 7.479 -7.323 1.00 89.06 288 THR A C 1
ATOM 2223 O O . THR A 1 288 ? 7.496 7.605 -7.447 1.00 89.06 288 THR A O 1
ATOM 2226 N N . GLN A 1 289 ? 9.307 6.309 -7.108 1.00 88.75 289 GLN A N 1
ATOM 2227 C CA . GLN A 1 289 ? 8.608 5.042 -6.968 1.00 88.75 289 GLN A CA 1
ATOM 2228 C C . GLN A 1 289 ? 8.584 4.603 -5.506 1.00 88.75 289 GLN A C 1
ATOM 2230 O O . GLN A 1 289 ? 9.617 4.593 -4.837 1.00 88.75 289 GLN A O 1
ATOM 2235 N N . SER A 1 290 ? 7.413 4.188 -5.024 1.00 84.25 290 SER A N 1
ATOM 2236 C CA . SER A 1 290 ? 7.307 3.481 -3.749 1.00 84.25 290 SER A CA 1
ATOM 2237 C C . SER A 1 290 ? 7.549 1.986 -3.960 1.00 84.25 290 SER A C 1
ATOM 2239 O O . SER A 1 290 ? 7.002 1.395 -4.895 1.00 84.25 290 SER A O 1
ATOM 2241 N N . ILE A 1 291 ? 8.380 1.390 -3.107 1.00 86.81 291 ILE A N 1
ATOM 2242 C CA . ILE A 1 291 ? 8.707 -0.036 -3.110 1.00 86.81 291 ILE A CA 1
ATOM 2243 C C . ILE A 1 291 ? 8.340 -0.621 -1.752 1.00 86.81 291 ILE A C 1
ATOM 2245 O O . ILE A 1 291 ? 8.773 -0.113 -0.717 1.00 86.81 291 ILE A O 1
ATOM 2249 N N . ARG A 1 292 ? 7.564 -1.704 -1.757 1.00 82.12 292 ARG A N 1
ATOM 2250 C CA . ARG A 1 292 ? 7.171 -2.422 -0.543 1.00 82.12 292 ARG A CA 1
ATOM 2251 C C . ARG A 1 292 ? 8.203 -3.4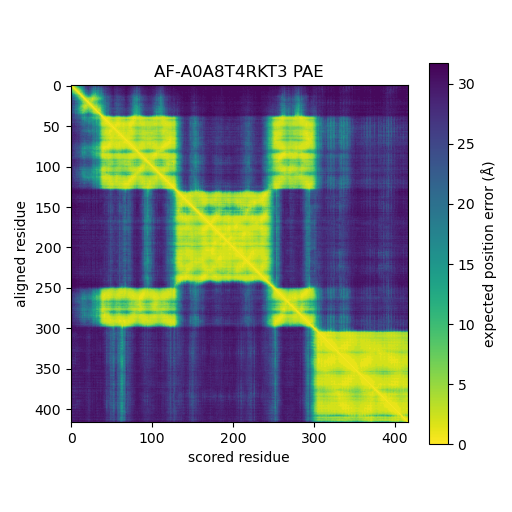99 -0.199 1.00 82.12 292 ARG A C 1
ATOM 2253 O O . ARG A 1 292 ? 8.477 -4.369 -1.019 1.00 82.12 292 ARG A O 1
ATOM 2260 N N . ILE A 1 293 ? 8.727 -3.472 1.025 1.00 85.88 293 ILE A N 1
ATOM 2261 C CA . ILE A 1 293 ? 9.586 -4.518 1.604 1.00 85.88 293 ILE A CA 1
ATOM 2262 C C . ILE A 1 293 ? 8.903 -5.155 2.814 1.00 85.88 293 ILE A C 1
ATOM 2264 O O . ILE A 1 293 ? 8.126 -4.494 3.510 1.00 85.88 293 ILE A O 1
ATOM 2268 N N . GLN A 1 294 ? 9.168 -6.436 3.072 1.00 76.69 294 GLN A N 1
ATOM 2269 C CA . GLN A 1 294 ? 8.498 -7.206 4.122 1.00 76.69 294 GLN A CA 1
ATOM 2270 C C . GLN A 1 294 ? 9.458 -8.075 4.944 1.00 76.69 294 GLN A C 1
ATOM 2272 O O . GLN A 1 294 ? 10.437 -8.583 4.411 1.00 76.69 294 GLN A O 1
ATOM 2277 N N . ARG A 1 295 ? 9.176 -8.275 6.238 1.00 71.12 295 ARG A N 1
ATOM 2278 C CA . ARG A 1 295 ? 9.980 -9.163 7.103 1.00 71.12 295 ARG A CA 1
ATOM 2279 C C . ARG A 1 295 ? 9.678 -10.632 6.826 1.00 71.12 295 ARG A C 1
ATOM 2281 O O . ARG A 1 295 ? 10.575 -11.449 6.687 1.00 71.12 295 ARG A O 1
ATOM 2288 N N . ALA A 1 296 ? 8.402 -10.954 6.675 1.00 62.94 296 ALA A N 1
ATOM 2289 C CA . ALA A 1 296 ? 7.914 -12.270 6.311 1.00 62.94 296 ALA A CA 1
ATOM 2290 C C . ALA A 1 296 ? 6.913 -12.162 5.158 1.00 62.94 296 ALA A C 1
ATOM 2292 O O . ALA A 1 296 ? 6.273 -11.123 4.944 1.00 62.94 296 ALA A O 1
ATOM 2293 N N . GLN A 1 297 ? 6.752 -13.263 4.425 1.00 62.78 297 GLN A N 1
ATOM 2294 C CA . GLN A 1 297 ? 5.642 -13.392 3.492 1.00 62.78 297 GLN A CA 1
ATOM 2295 C C . GLN A 1 297 ? 4.348 -13.190 4.280 1.00 62.78 297 GLN A C 1
ATOM 2297 O O . GLN A 1 297 ? 4.120 -13.848 5.292 1.00 62.78 297 GLN A O 1
ATOM 2302 N N . VAL A 1 298 ? 3.518 -12.253 3.837 1.00 51.81 298 VAL A N 1
ATOM 2303 C CA . VAL A 1 298 ? 2.111 -12.263 4.238 1.00 51.81 298 VAL A CA 1
ATOM 2304 C C . VAL A 1 298 ? 1.476 -13.317 3.350 1.00 51.81 298 VAL A C 1
ATOM 2306 O O . VAL A 1 298 ? 1.755 -13.320 2.149 1.00 51.81 298 VAL A O 1
ATOM 2309 N N . THR A 1 299 ? 0.670 -14.233 3.881 1.00 44.78 299 THR A N 1
ATOM 2310 C CA . THR A 1 299 ? -0.056 -15.142 2.995 1.00 44.78 299 THR A CA 1
ATOM 2311 C C . THR A 1 299 ? -0.843 -14.295 1.996 1.00 44.78 299 THR A C 1
ATOM 2313 O O . THR A 1 299 ? -1.546 -13.352 2.350 1.00 44.78 299 THR A O 1
ATOM 2316 N N . LEU A 1 300 ? -0.630 -14.562 0.708 1.00 44.47 300 LEU A N 1
ATOM 2317 C CA . LEU A 1 300 ? -1.250 -13.871 -0.429 1.00 44.47 300 LEU A CA 1
ATOM 2318 C C . LEU A 1 300 ? -2.735 -14.271 -0.556 1.00 44.47 300 LEU A C 1
ATOM 2320 O O . LEU A 1 300 ? -3.251 -14.435 -1.658 1.00 44.47 300 LEU A O 1
ATOM 2324 N N . GLU A 1 301 ? -3.394 -14.512 0.576 1.00 39.62 301 GLU A N 1
ATOM 2325 C CA . GLU A 1 301 ? -4.667 -15.217 0.661 1.00 39.62 301 GLU A CA 1
ATOM 2326 C C . GLU A 1 301 ? -5.871 -14.337 0.352 1.00 39.62 301 GLU A C 1
ATOM 2328 O O . GLU A 1 301 ? -6.923 -14.901 0.092 1.00 39.62 301 GLU A O 1
ATOM 2333 N N . GLU A 1 302 ? -5.754 -13.004 0.299 1.00 41.41 302 GLU A N 1
ATOM 2334 C CA . GLU A 1 302 ? -6.989 -12.199 0.305 1.00 41.41 302 GLU A CA 1
ATOM 2335 C C . GLU A 1 302 ? -7.328 -11.478 -1.002 1.00 41.41 302 GLU A C 1
ATOM 2337 O O . GLU A 1 302 ? -8.509 -11.398 -1.319 1.00 41.41 302 GLU A O 1
ATOM 2342 N N . VAL A 1 303 ? -6.374 -11.060 -1.852 1.00 41.53 303 VAL A N 1
ATOM 2343 C CA . VAL A 1 303 ? -6.756 -10.392 -3.127 1.00 41.53 303 VAL A CA 1
ATOM 2344 C C . VAL A 1 303 ? -5.855 -10.696 -4.335 1.00 41.53 303 VAL A C 1
ATOM 2346 O O . VAL A 1 303 ? -6.359 -10.827 -5.449 1.00 41.53 303 VAL A O 1
ATOM 2349 N N . GLY A 1 304 ? -4.540 -10.888 -4.164 1.00 42.78 304 GLY A N 1
ATOM 2350 C CA . GLY A 1 304 ? -3.638 -11.142 -5.304 1.00 42.78 304 GLY A CA 1
ATOM 2351 C C . GLY A 1 304 ? -3.710 -12.568 -5.876 1.00 42.78 304 GLY A C 1
ATOM 2352 O O . GLY A 1 304 ? -3.693 -12.753 -7.090 1.00 42.78 304 GLY A O 1
ATOM 2353 N N . GLY A 1 305 ? -3.853 -13.590 -5.022 1.00 56.69 305 GLY A N 1
ATOM 2354 C CA . GLY A 1 305 ? -3.876 -14.993 -5.458 1.00 56.69 305 GLY A CA 1
ATOM 2355 C C . GLY A 1 305 ? -5.153 -15.403 -6.198 1.00 56.69 305 GLY A C 1
ATOM 2356 O O . GLY A 1 305 ? -5.102 -16.274 -7.069 1.00 56.69 305 GLY A O 1
ATOM 2357 N N . LEU A 1 306 ? -6.287 -14.767 -5.884 1.00 65.75 306 LEU A N 1
ATOM 2358 C CA . LEU A 1 306 ? -7.581 -15.050 -6.511 1.00 65.75 306 LEU A CA 1
ATOM 2359 C C . LEU A 1 306 ? -7.583 -14.653 -7.986 1.00 65.75 306 LEU A C 1
ATOM 2361 O O . LEU A 1 306 ? -7.902 -15.477 -8.840 1.00 65.75 306 LEU A O 1
ATOM 2365 N N . HIS A 1 307 ? -7.172 -13.418 -8.285 1.00 72.31 307 HIS A N 1
ATOM 2366 C CA . HIS A 1 307 ? -7.116 -12.919 -9.655 1.00 72.31 307 HIS A CA 1
ATOM 2367 C C . HIS A 1 307 ? -6.133 -13.729 -10.506 1.00 72.31 307 HIS A C 1
ATOM 2369 O O . HIS A 1 307 ? -6.505 -14.226 -11.566 1.00 72.31 307 HIS A O 1
ATOM 2375 N N . ASP A 1 308 ? -4.907 -13.941 -10.023 1.00 64.38 308 ASP A N 1
ATOM 2376 C CA . ASP A 1 308 ? -3.883 -14.673 -10.774 1.00 64.38 308 ASP A CA 1
ATOM 2377 C C . ASP A 1 308 ? -4.285 -16.130 -11.041 1.00 64.38 308 ASP A C 1
ATOM 2379 O O . ASP A 1 308 ? -4.082 -16.642 -12.145 1.00 64.38 308 ASP A O 1
ATOM 2383 N N . SER A 1 309 ? -4.878 -16.805 -10.050 1.00 68.25 309 SER A N 1
ATOM 2384 C CA . SER A 1 309 ? -5.368 -18.181 -10.214 1.00 68.25 309 SER A CA 1
ATOM 2385 C C . SER A 1 309 ? -6.552 -18.233 -11.181 1.00 68.25 309 SER A C 1
ATOM 2387 O O . SER A 1 309 ? -6.614 -19.132 -12.020 1.00 68.25 309 SER A O 1
ATOM 2389 N N . PHE A 1 310 ? -7.449 -17.242 -11.125 1.00 81.50 310 PHE A N 1
ATOM 2390 C CA . PHE A 1 310 ? -8.581 -17.117 -12.041 1.00 81.50 310 PHE A CA 1
ATOM 2391 C C . PHE A 1 310 ? -8.119 -16.903 -13.486 1.00 81.50 310 PHE A C 1
ATOM 2393 O O . PHE A 1 310 ? -8.562 -17.617 -14.386 1.00 81.50 310 PHE A O 1
ATOM 2400 N N . MET A 1 311 ? -7.178 -15.981 -13.707 1.00 78.69 311 MET A N 1
ATOM 2401 C CA . MET A 1 311 ? -6.628 -15.685 -15.034 1.00 78.69 311 MET A CA 1
ATOM 2402 C C . MET A 1 311 ? -5.852 -16.868 -15.626 1.00 78.69 311 MET A C 1
ATOM 2404 O O . MET A 1 311 ? -5.842 -17.048 -16.842 1.00 78.69 311 MET A O 1
ATOM 2408 N N . LYS A 1 312 ? -5.245 -17.711 -14.781 1.00 75.88 312 LYS A N 1
ATOM 2409 C CA . LYS A 1 312 ? -4.592 -18.970 -15.187 1.00 75.88 312 LYS A CA 1
ATOM 2410 C C . LYS A 1 312 ? -5.569 -20.137 -15.388 1.00 75.88 312 LYS A C 1
ATOM 2412 O O . LYS A 1 312 ? -5.129 -21.230 -15.734 1.00 75.88 312 LYS A O 1
ATOM 2417 N N . GLY A 1 313 ? -6.869 -19.936 -15.157 1.00 78.12 313 GLY A N 1
ATOM 2418 C CA . GLY A 1 313 ? -7.891 -20.981 -15.262 1.00 78.12 313 GLY A CA 1
ATOM 2419 C C . GLY A 1 313 ? -7.856 -22.020 -14.135 1.00 78.12 313 GLY A C 1
ATOM 2420 O O . GLY A 1 313 ? -8.505 -23.058 -14.242 1.00 78.12 313 GLY A O 1
ATOM 2421 N N . ASN A 1 314 ? -7.118 -21.772 -13.047 1.00 80.44 314 ASN A N 1
ATOM 2422 C CA . ASN A 1 314 ? -7.046 -22.682 -11.904 1.00 80.44 314 ASN A CA 1
ATOM 2423 C C . ASN A 1 314 ? -8.205 -22.436 -10.924 1.00 80.44 314 ASN A C 1
ATOM 2425 O O . ASN A 1 314 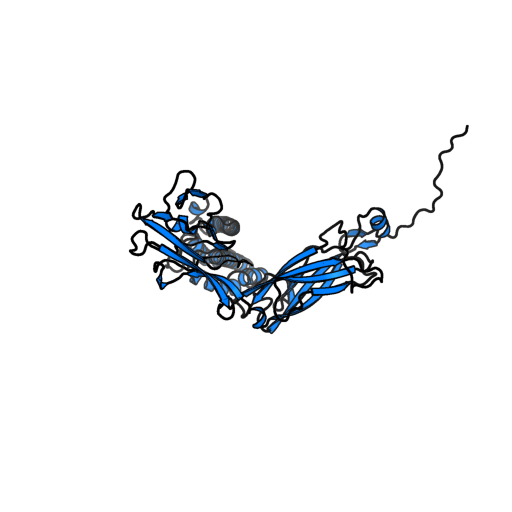? -8.022 -21.919 -9.820 1.00 80.44 314 ASN A O 1
ATOM 2429 N N . TYR A 1 315 ? -9.419 -22.786 -11.348 1.00 86.44 315 TYR A N 1
ATOM 2430 C CA . TYR A 1 315 ? -10.653 -22.490 -10.612 1.00 86.44 315 TYR A CA 1
ATOM 2431 C C . TYR A 1 315 ? -10.754 -23.202 -9.251 1.00 86.44 315 TYR A C 1
ATOM 2433 O O . TYR A 1 315 ? -11.338 -22.647 -8.321 1.00 86.44 315 TYR A O 1
ATOM 2441 N N . ASP A 1 316 ? -10.138 -24.377 -9.093 1.00 79.12 316 ASP A N 1
ATOM 2442 C CA . ASP A 1 316 ? -10.104 -25.110 -7.815 1.00 79.12 316 ASP A CA 1
ATOM 2443 C C . ASP A 1 316 ? -9.231 -24.398 -6.767 1.00 79.12 316 ASP A C 1
ATOM 2445 O O . ASP A 1 316 ? -9.558 -24.346 -5.576 1.00 79.12 316 ASP A O 1
ATOM 2449 N N . GLN A 1 317 ? -8.132 -23.784 -7.215 1.00 74.19 317 GLN A N 1
ATOM 2450 C CA . GLN A 1 317 ? -7.299 -22.951 -6.354 1.00 74.19 317 GLN A CA 1
ATOM 2451 C C . GLN A 1 317 ? -8.018 -21.655 -5.964 1.00 74.19 317 GLN A C 1
ATOM 2453 O O . GLN A 1 317 ? -7.966 -21.274 -4.795 1.00 74.19 317 GLN A O 1
ATOM 2458 N N . VAL A 1 318 ? -8.737 -21.014 -6.897 1.00 78.31 318 VAL A N 1
ATOM 2459 C CA . VAL A 1 318 ? -9.560 -19.831 -6.578 1.00 78.31 318 VAL A CA 1
ATOM 2460 C C . VAL A 1 318 ? -10.598 -20.169 -5.511 1.00 78.31 318 VAL A C 1
ATOM 2462 O O . VAL A 1 318 ? -10.733 -19.428 -4.544 1.00 78.31 318 VAL A O 1
ATOM 2465 N N . GLN A 1 319 ? -11.282 -21.308 -5.641 1.00 83.12 319 GLN A N 1
ATOM 2466 C CA . GLN A 1 319 ? -12.250 -21.780 -4.650 1.00 83.12 319 GLN A CA 1
ATOM 2467 C C . GLN A 1 319 ? -11.615 -21.952 -3.265 1.00 83.12 319 GLN A C 1
ATOM 2469 O O . GLN A 1 319 ? -12.163 -21.471 -2.276 1.00 83.12 319 GLN A O 1
ATOM 2474 N N . THR A 1 320 ? -10.459 -22.617 -3.187 1.00 75.69 320 THR A N 1
ATOM 2475 C CA . THR A 1 320 ? -9.783 -22.885 -1.908 1.00 75.69 320 THR A CA 1
ATOM 2476 C C . THR A 1 320 ? -9.387 -21.584 -1.206 1.00 75.69 320 THR A C 1
ATOM 2478 O O . THR A 1 320 ? -9.634 -21.427 -0.011 1.00 75.69 320 THR A O 1
ATOM 2481 N N . LEU A 1 321 ? -8.829 -20.630 -1.958 1.00 73.88 321 LEU A N 1
ATOM 2482 C CA . LEU A 1 321 ? -8.447 -19.317 -1.438 1.00 73.88 321 LEU A CA 1
ATOM 2483 C C . LEU A 1 321 ? -9.676 -18.499 -1.022 1.00 73.88 321 LEU A C 1
ATOM 2485 O O . LEU A 1 321 ? -9.713 -17.960 0.079 1.00 73.88 321 LEU A O 1
ATOM 2489 N N . ALA A 1 322 ? -10.715 -18.461 -1.858 1.00 82.38 322 ALA A N 1
ATOM 2490 C CA . ALA A 1 322 ? -11.912 -17.678 -1.576 1.00 82.38 322 ALA A CA 1
ATOM 2491 C C . ALA A 1 322 ? -12.640 -18.178 -0.323 1.00 82.38 322 ALA A C 1
ATOM 2493 O O . ALA A 1 322 ? -13.075 -17.374 0.495 1.00 82.38 322 ALA A O 1
ATOM 2494 N N . VAL A 1 323 ? -12.735 -19.498 -0.127 1.00 83.69 323 VAL A N 1
ATOM 2495 C CA . VAL A 1 323 ? -13.361 -20.083 1.069 1.00 83.69 323 VAL A CA 1
ATOM 2496 C C . VAL A 1 323 ? -12.623 -19.676 2.347 1.00 83.69 323 VAL A C 1
ATOM 2498 O O . VAL A 1 323 ? -13.277 -19.395 3.351 1.00 83.69 323 VAL A O 1
ATOM 2501 N N . ALA A 1 324 ? -11.289 -19.598 2.324 1.00 73.12 324 ALA A N 1
ATOM 2502 C CA . ALA A 1 324 ? -10.508 -19.171 3.484 1.00 73.12 324 ALA A CA 1
ATOM 2503 C C . ALA A 1 324 ? -10.851 -17.735 3.919 1.00 73.12 324 ALA A C 1
ATOM 2505 O O . ALA A 1 324 ? -10.979 -17.480 5.115 1.00 73.12 324 ALA A O 1
ATOM 2506 N N . VAL A 1 325 ? -11.065 -16.830 2.959 1.00 74.12 325 VAL A N 1
ATOM 2507 C CA . VAL A 1 325 ? -11.475 -15.437 3.211 1.00 74.12 325 VAL A CA 1
ATOM 2508 C C . VAL A 1 325 ? -12.937 -15.359 3.652 1.00 74.12 325 VAL A C 1
ATOM 2510 O O . VAL A 1 325 ? -13.263 -14.702 4.639 1.00 74.12 325 VAL A O 1
ATOM 2513 N N . ILE A 1 326 ? -13.837 -16.069 2.965 1.00 85.19 326 ILE A N 1
ATOM 2514 C CA . ILE A 1 326 ? -15.277 -16.041 3.263 1.00 85.19 326 ILE A CA 1
ATOM 2515 C C . ILE A 1 326 ? -15.553 -16.550 4.684 1.00 85.19 326 ILE A C 1
ATOM 2517 O O . ILE A 1 326 ? -16.343 -15.949 5.410 1.00 85.19 326 ILE A O 1
ATOM 2521 N N . ASN A 1 327 ? -14.837 -17.590 5.123 1.00 82.50 327 ASN A N 1
ATOM 2522 C CA . ASN A 1 327 ? -14.965 -18.162 6.466 1.00 82.50 327 ASN A CA 1
ATOM 2523 C C . ASN A 1 327 ? -14.491 -17.235 7.597 1.00 82.50 327 ASN A C 1
ATOM 2525 O O . ASN A 1 327 ? -14.755 -17.533 8.761 1.00 82.50 327 ASN A O 1
ATOM 2529 N N . LYS A 1 328 ? -13.814 -16.117 7.299 1.00 76.19 328 LYS A N 1
ATOM 2530 C CA . LYS A 1 328 ? -13.519 -15.088 8.310 1.00 76.19 328 LYS A CA 1
ATOM 2531 C C . LYS A 1 328 ? -14.761 -14.289 8.704 1.00 76.19 328 LYS A C 1
ATOM 2533 O O . LYS A 1 328 ? -14.730 -13.618 9.730 1.00 76.19 328 LYS A O 1
ATOM 2538 N N . LEU A 1 329 ? -15.837 -14.367 7.908 1.00 81.50 329 LEU A N 1
ATOM 2539 C CA . LEU A 1 329 ? -17.132 -13.717 8.151 1.00 81.50 329 LEU A CA 1
ATOM 2540 C C . LEU A 1 329 ? -17.033 -12.189 8.332 1.00 81.50 329 LEU A C 1
ATOM 2542 O O . LEU A 1 329 ? -17.872 -11.570 8.984 1.00 81.50 329 LEU A O 1
ATOM 2546 N N . GLN A 1 330 ? -16.000 -11.576 7.750 1.00 76.50 330 GLN A N 1
ATOM 2547 C CA . GLN A 1 330 ? -15.750 -10.139 7.815 1.00 76.50 330 GLN A CA 1
ATOM 2548 C C . GLN A 1 330 ? -16.531 -9.392 6.728 1.00 76.50 330 GLN A C 1
ATOM 2550 O O . GLN A 1 330 ? -16.745 -9.899 5.627 1.00 76.50 330 GLN A O 1
ATOM 2555 N N . GLY A 1 331 ? -16.968 -8.176 7.054 1.00 79.38 331 GLY A N 1
ATOM 2556 C CA . GLY A 1 331 ? -17.668 -7.253 6.158 1.00 79.38 331 GLY A CA 1
ATOM 2557 C C . GLY A 1 331 ? -16.722 -6.283 5.453 1.00 79.38 331 GLY A C 1
ATOM 2558 O O . GLY A 1 331 ? -17.003 -5.087 5.397 1.00 79.38 331 GLY A O 1
ATOM 2559 N N . ASP A 1 332 ? -15.582 -6.770 4.965 1.00 71.12 332 ASP A N 1
ATOM 2560 C CA . ASP A 1 332 ? -14.576 -5.975 4.256 1.00 71.12 332 ASP A CA 1
ATOM 2561 C C . ASP A 1 332 ? -14.591 -6.214 2.735 1.00 71.12 332 ASP A C 1
ATOM 2563 O O . ASP A 1 332 ? -15.316 -7.060 2.203 1.00 71.12 332 ASP A O 1
ATOM 2567 N N . LEU A 1 333 ? -13.812 -5.410 2.008 1.00 75.44 333 LEU A N 1
ATOM 2568 C CA . LEU A 1 333 ? -13.726 -5.499 0.550 1.00 75.44 333 LEU A CA 1
ATOM 2569 C C . LEU A 1 333 ? -13.087 -6.819 0.085 1.00 75.44 333 LEU A C 1
ATOM 2571 O O . LEU A 1 333 ? -13.438 -7.324 -0.982 1.00 75.44 333 LEU A O 1
ATOM 2575 N N . ASP A 1 334 ? -12.202 -7.401 0.892 1.00 76.31 334 ASP A N 1
ATOM 2576 C CA . ASP A 1 334 ? -11.528 -8.664 0.591 1.00 76.31 334 ASP A CA 1
ATOM 2577 C C . ASP A 1 334 ? -12.537 -9.822 0.582 1.00 76.31 334 ASP A C 1
ATOM 2579 O O . ASP A 1 334 ? -12.555 -10.635 -0.345 1.00 76.31 334 ASP A O 1
ATOM 2583 N N . ASN A 1 335 ? -13.473 -9.836 1.535 1.00 86.31 335 ASN A N 1
ATOM 2584 C CA . ASN A 1 335 ? -14.594 -10.770 1.547 1.00 86.31 335 ASN A CA 1
ATOM 2585 C C . ASN A 1 335 ? -15.488 -10.632 0.300 1.00 86.31 335 ASN A C 1
ATOM 2587 O O . ASN A 1 335 ? -15.841 -11.636 -0.323 1.00 86.31 335 ASN A O 1
ATOM 2591 N N . ALA A 1 336 ? -15.821 -9.401 -0.106 1.00 80.94 336 ALA A N 1
ATOM 2592 C CA . ALA A 1 336 ? -16.589 -9.144 -1.329 1.00 80.94 336 ALA A CA 1
ATOM 2593 C C . ALA A 1 336 ? -15.863 -9.649 -2.593 1.00 80.94 336 ALA A C 1
ATOM 2595 O O . ALA A 1 336 ? -16.473 -10.289 -3.455 1.00 80.94 336 ALA A O 1
ATOM 2596 N N . LEU A 1 337 ? -14.552 -9.408 -2.689 1.00 83.44 337 LEU A N 1
ATOM 2597 C CA . LEU A 1 337 ? -13.705 -9.870 -3.791 1.00 83.44 337 LEU A CA 1
ATOM 2598 C C . LEU A 1 337 ? -13.593 -11.398 -3.839 1.00 83.44 337 LEU A C 1
ATOM 2600 O O . LEU A 1 337 ? -13.671 -11.983 -4.922 1.00 83.44 337 LEU A O 1
ATOM 2604 N N . ALA A 1 338 ? -13.456 -12.052 -2.686 1.00 81.12 338 ALA A N 1
ATOM 2605 C CA . ALA A 1 338 ? -13.428 -13.506 -2.589 1.00 81.12 338 ALA A CA 1
ATOM 2606 C C . ALA A 1 338 ? -14.716 -14.140 -3.126 1.00 81.12 338 ALA A C 1
ATOM 2608 O O . ALA A 1 338 ? -14.654 -15.056 -3.950 1.00 81.12 338 ALA A O 1
ATOM 2609 N N . ILE A 1 339 ? -15.881 -13.613 -2.731 1.00 93.31 339 ILE A N 1
ATOM 2610 C CA . ILE A 1 339 ? -17.175 -14.099 -3.228 1.00 93.31 339 ILE A CA 1
ATOM 2611 C C . ILE A 1 339 ? -17.294 -13.885 -4.742 1.00 93.31 339 ILE A C 1
ATOM 2613 O O . ILE A 1 339 ? -17.670 -14.812 -5.464 1.00 93.31 339 ILE A O 1
ATOM 2617 N N . TYR A 1 340 ? -16.913 -12.704 -5.235 1.00 93.06 340 TYR A N 1
ATOM 2618 C CA . TYR A 1 340 ? -16.893 -12.394 -6.665 1.00 93.06 340 TYR A CA 1
ATOM 2619 C C . TYR A 1 340 ? -16.070 -13.406 -7.475 1.00 93.06 340 TYR A C 1
ATOM 2621 O O . TYR A 1 340 ? -16.587 -14.016 -8.415 1.00 93.06 340 TYR A O 1
ATOM 2629 N N . TYR A 1 341 ? -14.805 -13.624 -7.102 1.00 89.69 341 TYR A N 1
ATOM 2630 C CA . TYR A 1 341 ? -13.922 -14.527 -7.842 1.00 89.69 341 TYR A CA 1
ATOM 2631 C C . TYR A 1 341 ? -14.362 -15.983 -7.744 1.00 89.69 341 TYR A C 1
ATOM 2633 O O . TYR A 1 341 ? -14.205 -16.734 -8.710 1.00 89.69 341 TYR A O 1
ATOM 2641 N N . TYR A 1 342 ? -14.942 -16.392 -6.618 1.00 94.12 342 TYR A N 1
ATOM 2642 C CA . TYR A 1 342 ? -15.473 -17.740 -6.473 1.00 94.12 342 TYR A CA 1
ATOM 2643 C C . TYR A 1 342 ? -16.680 -17.960 -7.396 1.00 94.12 342 TYR A C 1
ATOM 2645 O O . TYR A 1 342 ? -16.695 -18.927 -8.160 1.00 94.12 342 TYR A O 1
ATOM 2653 N N . ILE A 1 343 ? -17.640 -17.030 -7.419 1.00 96.06 343 ILE A N 1
ATOM 2654 C CA . ILE A 1 343 ? -18.784 -17.090 -8.340 1.00 96.06 343 ILE A CA 1
ATOM 2655 C C . ILE A 1 343 ? -18.303 -17.128 -9.794 1.00 96.06 343 ILE A C 1
ATOM 2657 O O . ILE A 1 343 ? -18.682 -18.032 -10.543 1.00 96.06 343 ILE A O 1
ATOM 2661 N N . ALA A 1 344 ? -17.420 -16.203 -10.182 1.00 93.06 344 ALA A N 1
ATOM 2662 C CA . ALA A 1 344 ? -16.874 -16.154 -11.534 1.00 93.06 344 ALA A CA 1
ATOM 2663 C C . ALA A 1 344 ? -16.172 -17.472 -11.913 1.00 93.06 344 ALA A C 1
ATOM 2665 O O . ALA A 1 344 ? -16.349 -17.976 -13.023 1.00 93.06 344 ALA A O 1
ATOM 2666 N N . SER A 1 345 ? -15.424 -18.073 -10.982 1.00 93.19 345 SER A N 1
ATOM 2667 C CA . SER A 1 345 ? -14.734 -19.352 -11.194 1.00 93.19 345 SER A CA 1
ATOM 2668 C C . SER A 1 345 ? -15.697 -20.508 -11.423 1.00 93.19 345 SER A C 1
ATOM 2670 O O . SER A 1 345 ? -15.455 -21.325 -12.304 1.00 93.19 345 SER A O 1
ATOM 2672 N N . MET A 1 346 ? -16.803 -20.578 -10.677 1.00 94.31 346 MET A N 1
ATOM 2673 C CA . MET A 1 346 ? -17.807 -21.634 -10.856 1.00 94.31 346 MET A CA 1
ATOM 2674 C C . MET A 1 346 ? -18.514 -21.525 -12.209 1.00 94.31 346 MET A C 1
ATOM 2676 O O . MET A 1 346 ? -18.706 -22.538 -12.880 1.00 94.31 346 MET A O 1
ATOM 2680 N N . ILE A 1 347 ? -18.825 -20.303 -12.654 1.00 93.81 347 ILE A N 1
ATOM 2681 C CA . ILE A 1 347 ? -19.403 -20.056 -13.984 1.00 93.81 347 ILE A CA 1
ATOM 2682 C C . ILE A 1 347 ? -18.431 -20.511 -15.078 1.00 93.81 347 ILE A C 1
ATOM 2684 O O . ILE A 1 347 ? -18.808 -21.242 -15.996 1.00 93.81 347 ILE A O 1
ATOM 2688 N N . MET A 1 348 ? -17.163 -20.101 -14.984 1.00 91.69 348 MET A N 1
ATOM 2689 C CA . MET A 1 348 ? -16.151 -20.452 -15.982 1.00 91.69 348 MET A CA 1
ATOM 2690 C C . MET A 1 348 ? -15.830 -21.949 -15.985 1.00 91.69 348 MET A C 1
ATOM 2692 O O . MET A 1 348 ? -15.700 -22.543 -17.057 1.00 91.69 348 MET A O 1
ATOM 2696 N N . LYS A 1 349 ? -15.780 -22.583 -14.809 1.00 91.12 349 LYS A N 1
ATOM 2697 C CA . LYS A 1 349 ? -15.611 -24.031 -14.678 1.00 91.12 349 LYS A CA 1
ATOM 2698 C C . LYS A 1 349 ? -16.776 -24.783 -15.321 1.00 91.12 349 LYS A C 1
ATOM 2700 O O . LYS A 1 349 ? -16.535 -25.649 -16.156 1.00 91.12 349 LYS A O 1
ATOM 2705 N N . GLY A 1 350 ? -18.021 -24.393 -15.038 1.00 92.31 350 GLY A N 1
ATOM 2706 C CA . GLY A 1 350 ? -19.206 -24.965 -15.686 1.00 92.31 350 GLY A CA 1
ATOM 2707 C C . GLY A 1 350 ? -19.149 -24.853 -17.212 1.00 92.31 350 GLY A C 1
ATOM 2708 O O . GLY A 1 350 ? -19.298 -25.850 -17.917 1.00 92.31 350 GLY A O 1
ATOM 2709 N N . LYS A 1 351 ? -18.805 -23.667 -17.738 1.00 91.88 351 LYS A N 1
ATOM 2710 C CA . LYS A 1 351 ? -18.587 -23.465 -19.183 1.00 91.88 351 LYS A CA 1
ATOM 2711 C C . LYS A 1 351 ? -17.531 -24.403 -19.757 1.00 91.88 351 LYS A C 1
ATOM 2713 O O . LYS A 1 351 ? -17.758 -24.988 -20.813 1.00 91.88 351 LYS A O 1
ATOM 2718 N N . SER A 1 352 ? -16.395 -24.553 -19.075 1.00 90.94 352 SER A N 1
ATOM 2719 C CA . SER A 1 352 ? -15.313 -25.439 -19.525 1.00 90.94 352 SER A CA 1
ATOM 2720 C C . SER A 1 352 ? -15.722 -26.916 -19.549 1.00 90.94 352 SER A C 1
ATOM 2722 O O . SER A 1 352 ? -15.219 -27.685 -20.363 1.00 90.94 352 SER A O 1
ATOM 2724 N N . GLU A 1 353 ? -16.681 -27.294 -18.705 1.00 91.75 353 GLU A N 1
ATOM 2725 C CA . GLU A 1 353 ? -17.234 -28.645 -18.604 1.00 91.75 353 GLU A CA 1
ATOM 2726 C C . GLU A 1 353 ? -18.480 -28.855 -19.488 1.00 91.75 353 GLU A C 1
ATOM 2728 O O . GLU A 1 353 ? -19.073 -29.933 -19.470 1.00 91.75 353 GLU A O 1
ATOM 2733 N N . GLY A 1 354 ? -18.866 -27.850 -20.285 1.00 93.19 354 GLY A N 1
ATOM 2734 C CA . GLY A 1 354 ? -19.981 -27.913 -21.234 1.00 93.19 354 GLY A CA 1
ATOM 2735 C C . GLY A 1 354 ? -21.364 -27.616 -20.645 1.00 93.19 354 GLY A C 1
ATOM 2736 O O . GLY A 1 354 ? -22.353 -27.708 -21.368 1.00 93.19 354 GLY A O 1
ATOM 2737 N N . ASP A 1 355 ? -21.446 -27.235 -19.369 1.00 90.75 355 ASP A N 1
ATOM 2738 C CA . ASP A 1 355 ? -22.689 -26.867 -18.686 1.00 90.75 355 ASP A CA 1
ATOM 2739 C C . ASP A 1 355 ? -22.448 -25.697 -17.721 1.00 90.75 355 ASP A C 1
ATOM 2741 O O . ASP A 1 355 ? -22.009 -25.862 -16.582 1.00 90.75 355 ASP A O 1
ATOM 2745 N N . GLU A 1 356 ? -22.770 -24.486 -18.180 1.00 85.44 356 GLU A N 1
ATOM 2746 C CA . GLU A 1 356 ? -22.659 -23.246 -17.401 1.00 85.44 356 GLU A CA 1
ATOM 2747 C C . GLU A 1 356 ? -23.533 -23.263 -16.127 1.00 85.44 356 GLU A C 1
ATOM 2749 O O . GLU A 1 356 ? -23.207 -22.598 -15.147 1.00 85.44 356 GLU A O 1
ATOM 2754 N N . THR A 1 357 ? -24.594 -24.075 -16.088 1.00 88.88 357 THR A N 1
ATOM 2755 C CA . THR A 1 357 ? -25.528 -24.152 -14.952 1.00 88.88 357 THR A CA 1
ATOM 2756 C C . THR A 1 357 ? -25.171 -25.214 -13.920 1.00 88.88 357 THR A C 1
ATOM 2758 O O . THR A 1 357 ? -25.761 -25.237 -12.838 1.00 88.88 357 THR A O 1
ATOM 2761 N N . LYS A 1 358 ? -24.160 -26.045 -14.196 1.00 92.00 358 LYS A N 1
ATOM 2762 C CA . LYS A 1 358 ? -23.745 -27.169 -13.345 1.00 92.00 358 LYS A CA 1
ATOM 2763 C C . LYS A 1 358 ? -23.541 -26.794 -11.873 1.00 92.00 358 LYS A C 1
ATOM 2765 O O . LYS A 1 358 ? -23.819 -27.593 -10.981 1.00 92.00 358 LYS A O 1
ATOM 2770 N N . TYR A 1 359 ? -23.074 -25.573 -11.614 1.00 94.06 359 TYR A N 1
ATOM 2771 C CA . TYR A 1 359 ? -22.768 -25.063 -10.275 1.00 94.06 359 TYR A CA 1
ATOM 2772 C C . TYR A 1 359 ? -23.794 -24.053 -9.736 1.00 94.06 359 TYR A C 1
ATOM 2774 O O . TYR A 1 359 ? -23.502 -23.345 -8.772 1.00 94.06 359 TYR A O 1
ATOM 2782 N N . ALA A 1 360 ? -25.004 -23.993 -10.303 1.00 92.56 360 ALA A N 1
ATOM 2783 C CA . ALA A 1 360 ? -26.029 -23.011 -9.933 1.00 92.56 360 ALA A CA 1
ATOM 2784 C C . ALA A 1 360 ? -26.348 -22.985 -8.426 1.00 92.56 360 ALA A C 1
ATOM 2786 O O . ALA A 1 360 ? -26.498 -21.914 -7.844 1.00 92.56 360 ALA A O 1
ATOM 2787 N N . THR A 1 361 ? -26.382 -24.145 -7.760 1.00 91.69 361 THR A N 1
ATOM 2788 C CA . THR A 1 361 ? -26.613 -24.219 -6.304 1.00 91.69 361 THR A CA 1
ATOM 2789 C C . THR A 1 361 ? -25.486 -23.565 -5.500 1.00 91.69 361 THR A C 1
ATOM 2791 O O . THR A 1 361 ? -25.747 -22.848 -4.538 1.00 91.69 361 THR A O 1
ATOM 2794 N N . VAL A 1 362 ? -24.229 -23.778 -5.902 1.00 92.94 362 VAL A N 1
ATOM 2795 C CA . VAL A 1 362 ? -23.064 -23.168 -5.241 1.00 92.94 362 VAL A CA 1
ATOM 2796 C C . VAL A 1 362 ? -23.080 -21.656 -5.448 1.00 92.94 362 VAL A C 1
ATOM 2798 O O . VAL A 1 362 ? -22.895 -20.906 -4.494 1.00 92.94 362 VAL A O 1
ATOM 2801 N N . ILE A 1 363 ? -23.371 -21.212 -6.673 1.00 95.50 363 ILE A N 1
ATOM 2802 C CA . ILE A 1 363 ? -23.494 -19.791 -7.015 1.00 95.50 363 ILE A CA 1
ATOM 2803 C C . ILE A 1 363 ? -24.602 -19.133 -6.184 1.00 95.50 363 ILE A C 1
ATOM 2805 O O . ILE A 1 363 ? -24.370 -18.083 -5.597 1.00 95.50 363 ILE A O 1
ATOM 2809 N N . SER A 1 364 ? -25.770 -19.770 -6.054 1.00 93.06 364 SER A N 1
ATOM 2810 C CA . SER A 1 364 ? -26.878 -19.256 -5.237 1.00 93.06 364 SER A CA 1
ATOM 2811 C C . SER A 1 364 ? -26.491 -19.087 -3.761 1.00 93.06 364 SER A C 1
ATOM 2813 O O . SER A 1 364 ? -26.758 -18.041 -3.171 1.00 93.06 364 SER A O 1
ATOM 2815 N N . ASN A 1 365 ? -25.773 -20.053 -3.179 1.00 92.19 365 ASN A N 1
ATOM 2816 C CA . ASN A 1 365 ? -25.272 -19.941 -1.804 1.00 92.19 365 ASN A CA 1
ATOM 2817 C C . ASN A 1 365 ? -24.244 -18.810 -1.636 1.00 92.19 365 ASN A C 1
ATOM 2819 O O . ASN A 1 365 ? -24.220 -18.147 -0.603 1.00 92.19 365 ASN A O 1
ATOM 2823 N N . LEU A 1 366 ? -23.405 -18.565 -2.643 1.00 95.75 366 LEU A N 1
ATOM 2824 C CA . LEU A 1 366 ? -22.447 -17.459 -2.625 1.00 95.75 366 LEU A CA 1
ATOM 2825 C C . LEU A 1 366 ? -23.138 -16.097 -2.782 1.00 95.75 366 LEU A C 1
ATOM 2827 O O . LEU A 1 366 ? -22.762 -15.140 -2.109 1.00 95.75 366 LEU A O 1
ATOM 2831 N N . LEU A 1 367 ? -24.188 -16.009 -3.604 1.00 96.19 367 LEU A N 1
ATOM 2832 C CA . LEU A 1 367 ? -25.029 -14.811 -3.692 1.00 96.19 367 LEU A CA 1
ATOM 2833 C C . LEU A 1 367 ? -25.719 -14.527 -2.352 1.00 96.19 367 LEU A C 1
ATOM 2835 O O . LEU A 1 367 ? -25.756 -13.376 -1.920 1.00 96.19 367 LEU A O 1
ATOM 2839 N N . LYS A 1 368 ? -26.178 -15.569 -1.647 1.00 94.50 368 LYS A N 1
ATOM 2840 C CA . LYS A 1 368 ? -26.705 -15.449 -0.282 1.00 94.50 368 LYS A CA 1
ATOM 2841 C C . LYS A 1 368 ? -25.668 -14.883 0.693 1.00 94.50 368 LYS A C 1
ATOM 2843 O O . LYS A 1 368 ? -25.988 -13.964 1.445 1.00 94.50 368 LYS A O 1
ATOM 2848 N N . ALA A 1 369 ? -24.429 -15.372 0.632 1.00 94.38 369 ALA A N 1
ATOM 2849 C CA . ALA A 1 369 ? -23.328 -14.874 1.459 1.00 94.38 369 ALA A CA 1
ATOM 2850 C C . ALA A 1 369 ? -22.984 -13.405 1.172 1.00 94.38 369 ALA A C 1
ATOM 2852 O O . ALA A 1 369 ? -22.587 -12.667 2.073 1.00 94.38 369 ALA A O 1
ATOM 2853 N N . PHE A 1 370 ? -23.154 -12.960 -0.074 1.00 96.81 370 PHE A N 1
ATOM 2854 C CA . PHE A 1 370 ? -22.924 -11.568 -0.445 1.00 96.81 370 PHE A CA 1
ATOM 2855 C C . PHE A 1 370 ? -24.081 -10.655 -0.018 1.00 96.81 370 PHE A C 1
ATOM 2857 O O . PHE A 1 370 ? -23.865 -9.697 0.717 1.00 96.81 370 PHE A O 1
ATOM 2864 N N . PHE A 1 371 ? -25.308 -10.950 -0.455 1.00 95.75 371 PHE A N 1
ATOM 2865 C CA . PHE A 1 371 ? -26.452 -10.042 -0.307 1.00 95.75 371 PHE A CA 1
ATOM 2866 C C . PHE A 1 371 ? -27.150 -10.131 1.047 1.00 95.75 371 PHE A C 1
ATOM 2868 O O . PHE A 1 371 ? -27.620 -9.121 1.561 1.00 95.75 371 PHE A O 1
ATOM 2875 N N . SER A 1 372 ? -27.246 -11.332 1.611 1.00 93.75 372 SER A N 1
ATOM 2876 C CA . SER A 1 372 ? -27.917 -11.571 2.893 1.00 93.75 372 SER A CA 1
ATOM 2877 C C . SER A 1 372 ? -26.940 -11.816 4.032 1.00 93.75 372 SER A C 1
ATOM 2879 O O . SER A 1 372 ? -27.388 -12.055 5.146 1.00 93.75 372 SER A O 1
ATOM 2881 N N . ARG A 1 373 ? -25.629 -11.788 3.747 1.00 93.62 373 ARG A N 1
ATOM 2882 C CA . ARG A 1 373 ? -24.559 -12.017 4.725 1.00 93.62 373 ARG A CA 1
ATOM 2883 C C . ARG A 1 373 ? -24.731 -13.317 5.514 1.00 93.62 373 ARG A C 1
ATOM 2885 O O . ARG A 1 373 ? -24.270 -13.415 6.637 1.00 93.62 373 ARG A O 1
ATOM 2892 N N . ASP A 1 374 ? -25.335 -14.336 4.904 1.00 91.44 374 ASP A N 1
ATOM 2893 C CA . ASP A 1 374 ? -25.481 -15.672 5.493 1.00 91.44 374 ASP A CA 1
ATOM 2894 C C . ASP A 1 374 ? -24.600 -16.658 4.728 1.00 91.44 374 ASP A C 1
ATOM 2896 O O . ASP A 1 374 ? -24.816 -16.925 3.538 1.00 91.44 374 ASP A O 1
ATOM 2900 N N . TRP A 1 375 ? -23.607 -17.205 5.428 1.00 90.06 375 TRP A N 1
ATOM 2901 C CA . TRP A 1 375 ? -22.715 -18.230 4.912 1.00 90.06 375 TRP A CA 1
ATOM 2902 C C . TRP A 1 375 ? -22.753 -19.473 5.798 1.00 90.06 375 TRP A C 1
ATOM 2904 O O . TRP A 1 375 ? -22.371 -19.447 6.965 1.00 90.06 375 TRP A O 1
ATOM 2914 N N . GLY A 1 376 ? -23.219 -20.593 5.240 1.00 83.62 376 GLY A N 1
ATOM 2915 C CA . GLY A 1 376 ? -23.297 -21.857 5.977 1.00 83.62 376 GLY A CA 1
ATOM 2916 C C . GLY A 1 376 ? -24.265 -21.834 7.168 1.00 83.62 376 GLY A C 1
ATOM 2917 O O . GLY A 1 376 ? -24.107 -22.645 8.078 1.00 83.62 376 GLY A O 1
ATOM 2918 N N . GLY A 1 377 ? -25.251 -20.927 7.177 1.00 83.25 377 GLY A N 1
ATOM 2919 C CA . GLY A 1 377 ? -26.168 -20.732 8.302 1.00 83.25 377 GLY A CA 1
ATOM 2920 C C . GLY A 1 377 ? -25.584 -19.877 9.429 1.00 83.25 377 GLY A C 1
ATOM 2921 O O . GLY A 1 377 ? -26.137 -19.878 10.528 1.00 83.25 377 GLY A O 1
ATOM 2922 N N . GLN A 1 378 ? -24.460 -19.199 9.184 1.00 82.88 378 GLN A N 1
ATOM 2923 C CA . GLN A 1 378 ? -23.859 -18.229 10.094 1.00 82.88 378 GLN A CA 1
ATOM 2924 C C . GLN A 1 378 ? -23.989 -16.823 9.515 1.00 82.88 378 GLN A C 1
ATOM 2926 O O . GLN A 1 378 ? -23.671 -16.598 8.344 1.00 82.88 378 GLN A O 1
ATOM 2931 N N . ASP A 1 379 ? -24.399 -15.885 10.366 1.00 88.12 379 ASP A N 1
ATOM 2932 C CA . ASP A 1 379 ? -24.445 -14.468 10.025 1.00 88.12 379 ASP A CA 1
ATOM 2933 C C . ASP A 1 379 ? -23.016 -13.904 9.989 1.00 88.12 379 ASP A C 1
ATOM 2935 O O . ASP A 1 379 ? -22.262 -13.977 10.964 1.00 88.12 379 ASP A O 1
ATOM 2939 N N . ALA A 1 380 ? -22.638 -13.352 8.843 1.00 86.38 380 ALA A N 1
ATOM 2940 C CA . ALA A 1 380 ? -21.412 -12.604 8.638 1.00 86.38 380 ALA A CA 1
ATOM 2941 C C . ALA A 1 380 ? -21.625 -11.125 8.969 1.00 86.38 380 ALA A C 1
ATOM 2943 O O . ALA A 1 380 ? -22.734 -10.603 8.881 1.00 86.38 380 ALA A O 1
ATOM 2944 N N . ALA A 1 381 ? -20.542 -10.423 9.305 1.00 83.38 381 ALA A N 1
ATOM 2945 C CA . ALA A 1 381 ? -20.608 -8.983 9.509 1.00 83.38 381 ALA A CA 1
ATOM 2946 C C . ALA A 1 381 ? -21.071 -8.278 8.223 1.00 83.38 381 ALA A C 1
ATOM 2948 O O . ALA A 1 381 ? -20.597 -8.597 7.124 1.00 83.38 381 ALA A O 1
ATOM 2949 N N . ASP A 1 382 ? -21.975 -7.311 8.369 1.00 90.69 382 ASP A N 1
ATOM 2950 C CA . ASP A 1 382 ? -22.424 -6.461 7.269 1.00 90.69 382 ASP A CA 1
ATOM 2951 C C . ASP A 1 382 ? -21.261 -5.673 6.664 1.00 90.69 382 ASP A C 1
ATOM 2953 O O . ASP A 1 382 ? -20.305 -5.301 7.351 1.00 90.69 382 ASP A O 1
ATOM 2957 N N . TYR A 1 383 ? -21.351 -5.394 5.363 1.00 85.62 383 TYR A N 1
ATOM 2958 C CA . TYR A 1 383 ? -20.405 -4.498 4.711 1.00 85.62 383 TYR A CA 1
ATOM 2959 C C . TYR A 1 383 ? -20.594 -3.075 5.243 1.00 85.62 383 TYR A C 1
ATOM 2961 O O . TYR A 1 383 ? -21.671 -2.492 5.117 1.00 85.62 383 TYR A O 1
ATOM 2969 N N . GLY A 1 384 ? -19.535 -2.511 5.828 1.00 77.50 384 GLY A N 1
ATOM 2970 C CA . GLY A 1 384 ? -19.551 -1.130 6.311 1.00 77.50 384 GLY A CA 1
ATOM 2971 C C . GLY A 1 384 ? -19.753 -0.123 5.174 1.00 77.50 384 GLY A C 1
ATOM 2972 O O . GLY A 1 384 ? -19.446 -0.409 4.015 1.00 77.50 384 GLY A O 1
ATOM 2973 N N . SER A 1 385 ? -20.217 1.086 5.498 1.00 77.56 385 SER A N 1
ATOM 2974 C CA . SER A 1 385 ? -20.453 2.162 4.518 1.00 77.56 385 SER A CA 1
ATOM 2975 C C . SER A 1 385 ? -19.226 2.454 3.651 1.00 77.56 385 SER A C 1
ATOM 2977 O O . SER A 1 385 ? -19.348 2.550 2.435 1.00 77.56 385 SER A O 1
ATOM 2979 N N . SER A 1 386 ? -18.028 2.479 4.243 1.00 64.25 386 SER A N 1
ATOM 2980 C CA . SER A 1 386 ? -16.762 2.683 3.525 1.00 64.25 386 SER A CA 1
ATOM 2981 C C . SER A 1 386 ? -16.465 1.610 2.470 1.00 64.25 386 SER A C 1
ATOM 2983 O O . SER A 1 386 ? -15.823 1.898 1.461 1.00 64.25 386 SER A O 1
ATOM 2985 N N . VAL A 1 387 ? -16.944 0.381 2.678 1.00 64.94 387 VAL A N 1
ATOM 2986 C CA . VAL A 1 387 ? -16.835 -0.716 1.711 1.00 64.94 387 VAL A CA 1
ATOM 2987 C C . VAL A 1 387 ? -17.928 -0.580 0.666 1.00 64.94 387 VAL A C 1
ATOM 2989 O O . VAL A 1 387 ? -17.622 -0.595 -0.523 1.00 64.94 387 VAL A O 1
ATOM 2992 N N . VAL A 1 388 ? -19.180 -0.384 1.090 1.00 81.38 388 VAL A N 1
ATOM 2993 C CA . VAL A 1 388 ? -20.334 -0.265 0.188 1.00 81.38 388 VAL A CA 1
ATOM 2994 C C . VAL A 1 388 ? -20.166 0.901 -0.785 1.00 81.38 388 VAL A C 1
ATOM 2996 O O . VAL A 1 388 ? -20.461 0.754 -1.965 1.00 81.38 388 VAL A O 1
ATOM 2999 N N . GLU A 1 389 ? -19.659 2.043 -0.335 1.00 74.31 389 GLU A N 1
ATOM 3000 C CA . GLU A 1 389 ? -19.449 3.236 -1.164 1.00 74.31 389 GLU A CA 1
ATOM 3001 C C . GLU A 1 389 ? -18.214 3.137 -2.074 1.00 74.31 389 GLU A C 1
ATOM 3003 O O . GLU A 1 389 ? -18.052 3.953 -2.984 1.00 74.31 389 GLU A O 1
ATOM 3008 N N . SER A 1 390 ? -17.345 2.140 -1.872 1.00 64.62 390 SER A N 1
ATOM 3009 C CA . SER A 1 390 ? -16.156 1.967 -2.708 1.00 64.62 390 SER A CA 1
ATOM 3010 C C . SER A 1 390 ? -16.523 1.610 -4.153 1.00 64.62 390 SER A C 1
ATOM 3012 O O . SER A 1 390 ? -17.446 0.834 -4.425 1.00 64.62 390 SER A O 1
ATOM 3014 N N . GLY A 1 391 ? -15.764 2.152 -5.112 1.00 60.84 391 GLY A N 1
ATOM 3015 C CA . GLY A 1 391 ? -15.987 1.882 -6.534 1.00 60.84 391 GLY A CA 1
ATOM 3016 C C . GLY A 1 391 ? -15.839 0.397 -6.879 1.00 60.84 391 GLY A C 1
ATOM 3017 O O . GLY A 1 391 ? -16.574 -0.127 -7.714 1.00 60.84 391 GLY A O 1
ATOM 3018 N N . GLU A 1 392 ? -14.914 -0.296 -6.221 1.00 63.88 392 GLU A N 1
ATOM 3019 C CA . GLU A 1 392 ? -14.670 -1.730 -6.370 1.00 63.88 392 GLU A CA 1
ATOM 3020 C C . GLU A 1 392 ? -15.873 -2.558 -5.910 1.00 63.88 392 GLU A C 1
ATOM 3022 O O . GLU A 1 392 ? -16.337 -3.419 -6.660 1.00 63.88 392 GLU A O 1
ATOM 3027 N N . TYR A 1 393 ? -16.437 -2.261 -4.737 1.00 81.62 393 TYR A N 1
ATOM 3028 C CA . TYR A 1 393 ? -17.636 -2.946 -4.259 1.00 81.62 393 TYR A CA 1
ATOM 3029 C C . TYR A 1 393 ? -18.833 -2.714 -5.183 1.00 81.62 393 TYR A C 1
ATOM 3031 O O . TYR A 1 393 ? -19.541 -3.661 -5.517 1.00 81.62 393 TYR A O 1
ATOM 3039 N N . GLN A 1 394 ? -19.045 -1.484 -5.660 1.00 80.06 394 GLN A N 1
ATOM 3040 C CA . GLN A 1 394 ? -20.150 -1.173 -6.575 1.00 80.06 394 GLN A CA 1
ATOM 3041 C C . GLN A 1 394 ? -20.049 -1.942 -7.902 1.00 80.06 394 GLN A C 1
ATOM 3043 O O . GLN A 1 394 ? -21.058 -2.435 -8.414 1.00 80.06 394 GLN A O 1
ATOM 3048 N N . LYS A 1 395 ? -18.833 -2.124 -8.437 1.00 76.25 395 LYS A N 1
ATOM 3049 C CA . LYS A 1 395 ? -18.594 -2.976 -9.618 1.00 76.25 395 LYS A CA 1
ATOM 3050 C C . LYS A 1 395 ? -18.936 -4.439 -9.331 1.00 76.25 395 LYS A C 1
ATOM 3052 O O . LYS A 1 395 ? -19.632 -5.062 -10.132 1.00 76.25 395 LYS A O 1
ATOM 3057 N N . ILE A 1 396 ? -18.487 -4.970 -8.189 1.00 86.31 396 ILE A N 1
ATOM 3058 C CA . ILE A 1 396 ? -18.791 -6.345 -7.759 1.00 86.31 396 ILE A CA 1
ATOM 3059 C C . ILE A 1 396 ? -20.300 -6.533 -7.616 1.00 86.31 396 ILE A C 1
ATOM 3061 O O . ILE A 1 396 ? -20.861 -7.452 -8.206 1.00 86.31 396 ILE A O 1
ATOM 3065 N N . LYS A 1 397 ? -20.968 -5.633 -6.890 1.00 91.62 397 LYS A N 1
ATOM 3066 C CA . LYS A 1 397 ? -22.415 -5.652 -6.676 1.00 91.62 397 LYS A CA 1
ATOM 3067 C C . LYS A 1 397 ? -23.170 -5.668 -8.006 1.00 91.62 397 LYS A C 1
ATOM 3069 O O . LYS A 1 397 ? -24.031 -6.519 -8.198 1.00 91.62 397 LYS A O 1
ATOM 3074 N N . THR A 1 398 ? -22.808 -4.782 -8.936 1.00 89.81 398 THR A N 1
ATOM 3075 C CA . THR A 1 398 ? -23.423 -4.711 -10.274 1.00 89.81 398 THR A CA 1
ATOM 3076 C C . THR A 1 398 ? -23.289 -6.040 -11.017 1.00 89.81 398 THR A C 1
ATOM 3078 O O . THR A 1 398 ? -24.279 -6.581 -11.504 1.00 89.81 398 THR A O 1
ATOM 3081 N N . TYR A 1 399 ? -22.085 -6.616 -11.041 1.00 91.50 399 TYR A N 1
ATOM 3082 C CA . TYR A 1 399 ? -21.850 -7.918 -11.661 1.00 91.50 399 TYR A CA 1
ATOM 3083 C C . TYR A 1 399 ? -22.681 -9.032 -11.003 1.00 91.50 399 TYR A C 1
ATOM 3085 O O . TYR A 1 399 ? -23.326 -9.820 -11.692 1.00 91.50 399 TYR A O 1
ATOM 3093 N N . LEU A 1 400 ? -22.712 -9.094 -9.669 1.00 94.62 400 LEU A N 1
ATOM 3094 C CA . LEU A 1 400 ? -23.446 -10.132 -8.943 1.00 94.62 400 LEU A CA 1
ATOM 3095 C C . LEU A 1 400 ? -24.967 -10.016 -9.107 1.00 94.62 400 LEU A C 1
ATOM 3097 O O . LEU A 1 400 ? -25.653 -11.034 -9.080 1.00 94.62 400 LEU A O 1
ATOM 3101 N N . CYS A 1 401 ? -25.491 -8.818 -9.360 1.00 93.88 401 CYS A N 1
ATOM 3102 C CA . CYS A 1 401 ? -26.888 -8.608 -9.738 1.00 93.88 401 CYS A CA 1
ATOM 3103 C C . CYS A 1 401 ? -27.230 -9.194 -11.118 1.00 93.88 401 CYS A C 1
ATOM 3105 O O . CYS A 1 401 ? -28.283 -9.817 -11.297 1.00 93.88 401 CYS A O 1
ATOM 3107 N N . GLU A 1 402 ? -26.328 -9.060 -12.094 1.00 93.06 402 GLU A N 1
ATOM 3108 C CA . GLU A 1 402 ? -26.487 -9.721 -13.396 1.00 93.06 402 GLU A CA 1
ATOM 3109 C C . GLU A 1 402 ? -26.409 -11.246 -13.267 1.00 93.06 402 GLU A C 1
ATOM 3111 O O . GLU A 1 402 ? -27.154 -11.968 -13.935 1.00 93.06 402 GLU A O 1
ATOM 3116 N N . VAL A 1 403 ? -25.534 -11.747 -12.388 1.00 92.69 403 VAL A N 1
ATOM 3117 C CA . VAL A 1 403 ? -25.463 -13.178 -12.077 1.00 92.69 403 VAL A CA 1
ATOM 3118 C C . VAL A 1 403 ? -26.763 -13.643 -11.419 1.00 92.69 403 VAL A C 1
ATOM 3120 O O . VAL A 1 403 ? -27.349 -14.611 -11.889 1.00 92.69 403 VAL A O 1
ATOM 3123 N N . ASP A 1 404 ? -27.276 -12.953 -10.399 1.00 93.25 404 ASP A N 1
ATOM 3124 C CA . ASP A 1 404 ? -28.542 -13.322 -9.751 1.00 93.25 404 ASP A CA 1
ATOM 3125 C C . ASP A 1 404 ? -29.688 -13.437 -10.766 1.00 93.25 404 ASP A C 1
ATOM 3127 O O . ASP A 1 404 ? -30.393 -14.445 -10.779 1.00 93.25 404 ASP A O 1
ATOM 3131 N N . THR A 1 405 ? -29.784 -12.495 -11.710 1.00 90.12 405 THR A N 1
ATOM 3132 C CA . THR A 1 405 ? -30.782 -12.521 -12.799 1.00 90.12 405 THR A CA 1
ATOM 3133 C C . THR A 1 405 ? -30.746 -13.821 -13.617 1.00 90.12 405 THR A C 1
ATOM 3135 O O . THR A 1 405 ? -31.770 -14.274 -14.127 1.00 90.12 405 THR A O 1
ATOM 3138 N N . LYS A 1 406 ? -29.568 -14.438 -13.759 1.00 87.25 406 LYS A N 1
ATOM 3139 C CA . LYS A 1 406 ? -29.382 -15.689 -14.510 1.00 87.25 406 LYS A CA 1
ATOM 3140 C C . LYS A 1 406 ? -29.536 -16.951 -13.660 1.00 87.25 406 LYS A C 1
ATOM 3142 O O . LYS A 1 406 ? -29.812 -18.006 -14.224 1.00 87.25 406 LYS A O 1
ATOM 3147 N N . TYR A 1 407 ? -29.341 -16.865 -12.344 1.00 85.50 407 TYR A N 1
ATOM 3148 C CA . TYR A 1 407 ? -29.182 -18.032 -11.465 1.00 85.50 407 TYR A CA 1
ATOM 3149 C C . TYR A 1 407 ? -30.200 -18.117 -10.313 1.00 85.50 407 TYR A C 1
ATOM 3151 O O . TYR A 1 407 ? -30.073 -18.998 -9.463 1.00 85.50 407 TYR A O 1
ATOM 3159 N N . GLY A 1 408 ? -31.235 -17.272 -10.287 1.00 77.50 408 GLY A N 1
ATOM 3160 C CA . GLY A 1 408 ? -32.361 -17.446 -9.358 1.00 77.50 408 GLY A CA 1
ATOM 3161 C C . GLY A 1 408 ? -33.272 -16.233 -9.171 1.00 77.50 408 GLY A C 1
ATOM 3162 O O . GLY A 1 408 ? -34.428 -16.410 -8.797 1.00 77.50 408 GLY A O 1
ATOM 3163 N N . SER A 1 409 ? -32.784 -15.027 -9.469 1.00 84.19 409 SER A N 1
ATOM 3164 C CA . SER A 1 409 ? -33.490 -13.747 -9.301 1.00 84.19 409 SER A CA 1
ATOM 3165 C C . SER A 1 409 ? -33.993 -13.502 -7.873 1.00 84.19 409 SER A C 1
ATOM 3167 O O . SER A 1 409 ? -35.005 -12.829 -7.668 1.00 84.19 409 SER A O 1
ATOM 3169 N N . SER A 1 410 ? -33.300 -14.053 -6.876 1.00 88.94 410 SER A N 1
ATOM 3170 C CA . SER A 1 410 ? -33.716 -14.018 -5.468 1.00 88.94 410 SER A CA 1
ATOM 3171 C C . SER A 1 410 ? -33.277 -12.741 -4.752 1.00 88.94 410 SER A C 1
ATOM 3173 O O . SER A 1 410 ? -33.810 -12.417 -3.691 1.00 88.94 410 SER A O 1
ATOM 3175 N N . TYR A 1 411 ? -32.311 -12.011 -5.314 1.00 90.00 411 TYR A N 1
ATOM 3176 C CA . TYR A 1 411 ? -31.650 -10.877 -4.668 1.00 90.00 411 TYR A CA 1
ATOM 3177 C C . TYR A 1 411 ? -31.844 -9.554 -5.418 1.00 90.00 411 TYR A C 1
ATOM 3179 O O . TYR A 1 411 ? -31.227 -8.550 -5.070 1.00 90.00 411 TYR A O 1
ATOM 3187 N N . GLN A 1 412 ? -32.764 -9.505 -6.384 1.00 87.19 412 GLN A N 1
ATOM 3188 C CA . GLN A 1 412 ? -33.055 -8.311 -7.192 1.00 87.19 412 GLN A CA 1
ATOM 3189 C C . GLN A 1 412 ? -33.416 -7.068 -6.365 1.00 87.19 412 GLN A C 1
ATOM 3191 O O . GLN A 1 412 ? -33.091 -5.949 -6.750 1.00 87.19 412 GLN A O 1
ATOM 3196 N N . GLN A 1 413 ? -34.023 -7.248 -5.191 1.00 87.50 413 GLN A N 1
ATOM 3197 C CA . GLN A 1 413 ? -34.323 -6.154 -4.258 1.00 87.50 413 GLN A CA 1
ATOM 3198 C C . GLN A 1 413 ? -33.078 -5.408 -3.747 1.00 87.50 413 GLN A C 1
ATOM 3200 O O . GLN A 1 413 ? -33.185 -4.258 -3.336 1.00 87.50 413 GLN A O 1
ATOM 3205 N N . TYR A 1 414 ? -31.901 -6.039 -3.789 1.00 84.94 414 TYR A N 1
ATOM 3206 C CA . TYR A 1 414 ? -30.626 -5.423 -3.416 1.00 84.94 414 TYR A CA 1
ATOM 3207 C C . TYR A 1 414 ? -29.938 -4.724 -4.597 1.00 84.94 414 TYR A C 1
ATOM 3209 O O . TYR A 1 414 ? -28.930 -4.048 -4.397 1.00 84.94 414 TYR A O 1
ATOM 3217 N N . CYS A 1 415 ? -30.466 -4.882 -5.812 1.00 83.62 415 CYS A N 1
ATOM 3218 C CA . CYS A 1 415 ? -29.861 -4.445 -7.071 1.00 83.62 415 CYS A CA 1
ATOM 3219 C C . CYS A 1 415 ? -30.419 -3.124 -7.620 1.00 83.62 415 CYS A C 1
ATOM 3221 O O . CYS A 1 415 ? -29.943 -2.662 -8.656 1.00 83.62 415 CYS A O 1
ATOM 3223 N N . ALA A 1 416 ? -31.413 -2.548 -6.938 1.00 65.00 416 ALA A N 1
ATOM 3224 C CA . ALA A 1 416 ? -32.045 -1.276 -7.283 1.00 65.00 416 ALA A CA 1
ATOM 3225 C C . ALA A 1 416 ? -31.236 -0.054 -6.825 1.00 65.00 416 ALA A C 1
ATOM 3227 O O . ALA A 1 416 ? -30.539 -0.153 -5.782 1.00 65.00 416 ALA A O 1
#

Sequence (416 aa):
VYYFPLKDVSPPAQFECKADLASGRYLCPELSGMFGFGGAYLESPYVTCWNKQTETWTDCTTPNLFVAGDEIRVRAHINNDEKGKCLKRTVQPPVAEIGEELILSIPENVPGPYFRQETLGIVSEAMFGGVANVLRKISAESNLGCKEPAYTGSPADVSAGKYIFKFIKVTDTTVRLILPSGVEPLGQYSRDGTKLVLGTKDTFTIEEINDVEFDIQDFKVKAVLGSVSPSDEKNQCVFEVGERSLYAQSANARNIQVSYELLERDEAGLCTFAKIPVKAAQGKSKHTQSIRIQRAQVTLEEVGGLHDSFMKGNYDQVQTLAVAVINKLQGDLDNALAIYYYIASMIMKGKSEGDETKYATVISNLLKAFFSRDWGGQDAADYGSSVVESGEYQKIKTYLCEVDTKYGSSYQQYCA

Solvent-accessible surface area (backbone atoms only — not comparable to full-atom values): 22911 Å² total; per-residue (Å²): 136,88,83,75,81,84,73,84,80,71,75,82,79,83,75,76,60,49,71,40,85,89,79,75,44,77,46,40,64,69,62,22,65,76,72,63,66,46,50,39,18,34,33,89,84,37,56,31,21,51,28,82,90,76,76,43,75,42,65,33,64,49,82,70,48,24,26,52,76,30,66,43,37,38,34,39,32,31,35,36,64,32,75,38,38,18,43,35,37,40,41,44,73,83,42,61,87,36,74,48,65,49,67,40,76,42,70,57,77,49,66,41,87,42,75,52,71,49,71,62,40,60,40,48,75,61,56,62,50,53,75,40,52,40,73,41,58,40,68,92,74,22,29,86,35,34,44,69,53,49,58,91,64,62,44,94,70,76,73,79,45,77,44,51,42,33,49,42,61,76,46,90,68,28,26,31,48,34,52,34,89,77,51,44,54,45,87,82,37,41,72,58,92,45,31,48,27,47,90,89,45,55,67,39,36,60,66,62,54,24,71,42,41,29,37,45,68,75,30,54,30,24,26,63,47,47,68,52,59,58,81,48,92,56,47,33,25,29,32,30,41,43,80,38,60,34,86,76,58,92,69,48,60,50,76,45,34,43,31,42,33,36,21,37,44,28,99,85,70,41,44,90,71,40,76,48,68,37,69,37,69,54,75,33,34,59,52,76,44,61,35,39,38,23,62,52,74,63,81,60,55,56,63,66,48,45,54,56,27,48,77,71,66,38,37,70,60,20,42,58,38,20,50,62,40,48,74,64,35,56,32,47,61,47,31,55,49,20,48,49,50,31,44,53,30,44,42,51,50,16,48,75,73,77,37,54,64,76,41,38,70,61,42,44,50,46,49,35,33,66,78,69,24,36,51,95,89,41,84,31,47,68,64,42,68,78,37,57,72,29,71,66,44,46,52,48,52,54,52,51,44,59,48,31,66,77,57,72,53,82,56,57,87,77,65,115

Secondary structure (DSSP, 8-state):
---------S------PEE-TTT-PEE-HHHHHHHT----EEEEEEEEEEETTTTEEE-TT-TTSSBTT-EEEEEEEEEE-SS-EEEEEEEES--TTS-SEEEEEEPSS--EEEEEEEEEEE--GGGG-SEEEEEEE-TTTS-TT--PPEES---S----EEEEEEEEESSSS-EEEEPPTTEEE-TT-EEETTEEEBTTB--B-HHHHHHS-EEETTEEEE-TTTT--TT-S--EEEEEEEEEEGGG----EEEEEEEEEEE---TTS-STT--SBP--SSSBSEEEEEEEEESSPPP-TTTHHHHHHHHTT-HHHHHHHHHHHHTT---SHHHHHHHHHHHHHHHHHHHHTT-TTTTHHHHHHHHHHHHS-EETTEEPPPPPHHHHTSHHHHHHHHHHHHHHHHHT--SGGG--

pLDDT: mean 79.77, std 15.71, range [30.98, 97.31]

Nearest PDB structures (foldseek):
  4g1e-assembly1_A  TM=1.327E-01  e=1.627E+00  Homo sapiens
  5ffg-assembly1_A  TM=1.303E-01  e=6.190E+00  Homo sapiens
  6om1-as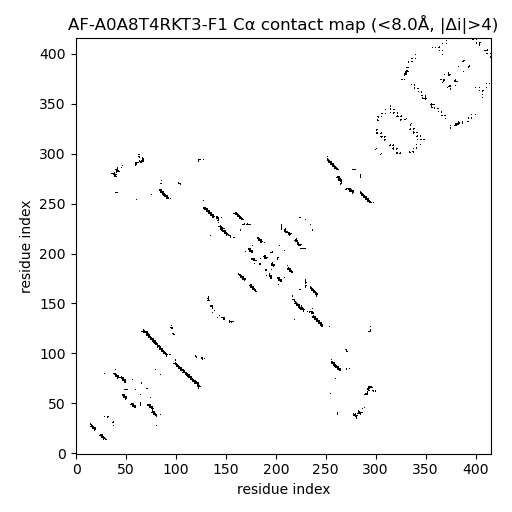sembly4_G  TM=8.571E-02  e=5.841E+00  Homo sapiens

Mean predicted aligned error: 19.79 Å

Radius of gyration: 29.14 Å; Cα contacts (8 Å, |Δi|>4): 817; chains: 1; bounding box: 68×76×96 Å